Protein 3P2E (pdb70)

Foldseek 3Di:
DWDQQLDDDDADLVNVVVLCVQADFEEEEEQQFQCQQVLVVCVVDVRYAYEYEEQDSVSPNVVSNQQNDDVVRRHGSRYIYHNDHLVDDDPSLFQGHQEYEYEADDDPVQPCLQVNVLVSLLSVLRSHHPKYKYKYKYFDPLPDLCSCVDPVNQVSNVSSVFHWPDKDKDWLVVLCVGDDPVSVCVSPDRITIMMMTMDID/DWDQQLDDDDADLVNVCVLCVQADFEEEEEQQFQCQQVLVVCVVDVRYAYEYEEQDSVSPNVVSNQQNDDVVRRHGSRYIYHNDHLVDDDPSLFQGHQEYEYEADDDVVLDCLQVNVLVSLLSVLRSHHPKYKYKYKYFDPLPDLCSCVDPVVQVSNVSSPFHWPDKDKDWLVVLCVGDDPVSVCVSPDRITIMMMTMDID

Secondary structure (DSSP, 8-state):
-EEETTEEE---HHHHHHHHTT-SEEEEEET-TTSHHHHHHHHT-TTEEEEEE-S--GGGHHHHHHHTS-GGGT--SSEEEE--BTTB--GGGTT-EEEEEEES--HHHHHHHHTT-HHHHHHHHTTEEEEEEEEEEE------HHHHHSHHHHHHHHHHT-EEEEEEEE-HHHHTT--SHHHHHHHHSS---EEEEEEE-/-EEETTEEE---HHHHHHHHTT-SEEEEEET-TTSHHHHHHHHT-TTEEEEEE-S-GGGGHHHHHHHTS-GGGT--SSEEEE--BTTB--GGGTT-EEEEEEES--HHHHHHHHTT-HHHHHHHHTTEEEEEEEEEEE------HHHHHSHHHHHHHHHHT-EEEEEEEE-HHHHTT--SHHHHHHHHSS---EEEEEEE-

Radius of gyration: 22.83 Å; Cα contacts (8 Å, |Δi|>4): 838; chains: 2; bounding box: 64×64×36 Å

Nearest PDB structures (foldseek):
  3p2e-assembly2_B  TM=1.005E+00  e=2.868E-46  Escherichia coli
  4ox9-assembly1_Y  TM=9.877E-01  e=2.255E-39  Escherichia coli
  5bw5-assembly1_A  TM=9.141E-01  e=9.475E-21  Catenulispora acidiphila DSM 44928
  4x1o-assembly1_A  TM=8.997E-01  e=2.006E-20  Catenulispora acidiphila DSM 44928
  7ehf-assembly1_A  TM=8.004E-01  e=8.448E-20  Escherichia coli

B-factor: mean 24.45, std 10.96, range [11.11, 81.02]

Solvent-accessible surface area: 18811 Å² total; per-residue (Å²): 112,20,9,115,8,71,133,43,29,110,36,43,80,117,88,7,78,116,68,29,61,158,29,109,95,1,21,0,4,3,24,6,28,13,0,48,13,0,33,78,70,0,87,108,51,101,72,2,4,16,0,0,0,15,78,23,75,58,10,0,50,49,6,1,94,77,18,103,101,119,112,91,122,19,6,30,85,0,14,14,0,9,28,13,27,6,89,78,22,28,144,33,4,75,99,15,0,8,10,2,2,0,18,6,7,80,28,51,24,16,68,23,1,38,123,2,34,124,101,15,1,37,44,0,12,84,0,10,61,194,98,9,90,0,40,2,0,5,8,165,80,69,83,46,86,72,71,2,90,38,136,144,1,100,52,47,0,32,110,6,28,0,137,18,93,72,9,101,86,15,82,20,135,60,0,101,88,25,54,6,23,31,0,25,53,1,3,76,49,97,183,20,48,0,9,48,2,12,2,91,38,116,5,4,93,10,71,133,42,40,108,34,41,72,118,89,8,77,104,68,21,55,126,30,110,119,2,22,0,3,3,23,5,28,12,0,38,12,0,29,78,69,0,93,114,52,102,72,7,5,15,0,0,0,14,78,23,76,55,9,0,53,50,4,1,102,70,17,104,98,120,111,90,117,18,8,29,86,0,14,10,0,8,28,15,28,7,85,82,22,28,145,33,4,75,95,26,0,8,15,1,2,0,18,6,7,79,28,55,23,17,83,23,1,38,113,0,34,121,102,15,0,37,44,0,11,83,0,10,61,198,104,8,90,0,43,1,1,3,8,161,87,51,78,48,86,74,79,2,91,37,137,145,2,98,51,47,0,31,111,6,28,0,133,18,94,70,9,100,86,14,80,20,136,58,0,100,88,26,56,6,22,33,0,26,52,1,2,74,49,98,188,20,47,0,10,46,3,12,1,90,38

Sequence (402 aa):
LILKGTKTVDLSKDELTEIIGQFDRVHIDLGTGDGRNIYKLAINDQNTFYIGIDPVKENLFDISKKIIKKPSKGGLSNVVFVIAAAESLPFELKNIADSISILFPWGTLLEYVIKPNRDILSNVADLAKKEAHFEFVTTYSDLSKAYFLSEQYKAELSNSGFRIDDVKELDNEYVKQFNSLWAKRLAFGRKRSFFRVSGHVLILKGTKTVDLSKDELTEIIGQFDRVHIDLGTGDGRNIYKLAINDQNTFYIGIDPVKENLFDISKKIIKKPSKGGLSNVVFVIAAAESLPFELKNIADSISILFPWGTLLEYVIKPNRDILSNVADLAKKEAHFEFVTTYSDLSKAYFLSEQYKAELSNSGFRIDDVKELDNEYVKQFNSLWAKRLAFGRKRSFFRVSGHV

Organism: Escherichia coli (NCBI:txid562)

InterPro domains:
  IPR029063 S-adenosyl-L-methionine-dependent methyltransferase superfamily [G3DSA:3.40.50.150] (1-219)
  IPR029063 S-adenosyl-L-methionine-dependent methyltransferase superfamily [SSF53335] (25-181)
  IPR056262 16S rRNA (adenine(1408)-N(1))-methyltransferase [PF24675] (4-213)

CATH classification: 3.40.50.150

Structure (mmCIF, N/CA/C/O backbone):
data_3P2E
#
_entry.id   3P2E
#
_cell.length_a   64.985
_cell.length_b   64.985
_cell.length_c   108.424
_cell.angle_alpha   90.000
_cell.angle_beta   90.000
_cell.angle_gamma   90.000
#
_symmetry.space_group_name_H-M   'P 43'
#
loop_
_entity.id
_entity.type
_entity.pdbx_description
1 polymer '16S rRNA methylase'
2 non-polymer S-ADENOSYL-L-HOMOCYSTEINE
3 water water
#
loop_
_atom_site.group_PDB
_atom_site.id
_atom_site.type_symbol
_atom_site.label_atom_id
_atom_site.label_alt_id
_atom_site.label_comp_id
_atom_site.label_asym_id
_atom_site.label_entity_id
_atom_site.label_seq_id
_atom_site.pdbx_PDB_ins_code
_atom_site.Cartn_x
_atom_site.Cartn_y
_atom_site.Cartn_z
_atom_site.occupancy
_atom_site.B_iso_or_equiv
_atom_site.auth_seq_id
_atom_site.auth_comp_id
_atom_site.auth_asym_id
_atom_site.auth_atom_id
_atom_site.pdbx_PDB_model_num
ATOM 1 N N . LEU A 1 2 ? 9.190 -4.606 -10.752 1.00 20.77 2 LEU A N 1
ATOM 2 C CA . LEU A 1 2 ? 10.584 -4.106 -10.911 1.00 19.90 2 LEU A CA 1
ATOM 3 C C . LEU A 1 2 ? 11.241 -3.832 -9.568 1.00 20.11 2 LEU A C 1
ATOM 4 O O . LEU A 1 2 ? 10.709 -3.075 -8.754 1.00 17.73 2 LEU A O 1
ATOM 9 N N . ILE A 1 3 ? 12.397 -4.447 -9.341 1.00 20.84 3 ILE A N 1
ATOM 10 C CA . ILE A 1 3 ? 13.141 -4.236 -8.106 1.00 20.85 3 ILE A CA 1
ATOM 11 C C . ILE A 1 3 ? 14.591 -3.929 -8.450 1.00 21.72 3 ILE A C 1
ATOM 12 O O . ILE A 1 3 ? 15.031 -4.139 -9.584 1.00 22.42 3 ILE A O 1
ATOM 17 N N . LEU A 1 4 ? 15.332 -3.425 -7.471 1.00 19.21 4 LEU A N 1
ATOM 18 C CA . LEU A 1 4 ? 16.735 -3.106 -7.677 1.00 22.18 4 LEU A CA 1
ATOM 19 C C . LEU A 1 4 ? 17.657 -4.160 -7.086 1.00 23.78 4 LEU A C 1
ATOM 20 O O . LEU A 1 4 ? 17.481 -4.587 -5.946 1.00 26.85 4 LEU A O 1
ATOM 25 N N . LYS A 1 5 ? 18.634 -4.578 -7.880 1.00 21.60 5 LYS A N 1
ATOM 26 C CA . LYS A 1 5 ? 19.641 -5.534 -7.446 1.00 22.23 5 LYS A CA 1
ATOM 27 C C . LYS A 1 5 ? 20.910 -4.715 -7.627 1.00 21.23 5 LYS A C 1
ATOM 28 O O . LYS A 1 5 ? 21.516 -4.714 -8.697 1.00 20.04 5 LYS A O 1
ATOM 34 N N . GLY A 1 6 ? 21.303 -4.002 -6.580 1.00 22.87 6 GLY A N 1
ATOM 35 C CA . GLY A 1 6 ? 22.462 -3.142 -6.705 1.00 22.52 6 GLY A CA 1
ATOM 36 C C . GLY A 1 6 ? 21.966 -1.968 -7.532 1.00 22.70 6 GLY A C 1
ATOM 37 O O . GLY A 1 6 ? 20.932 -1.387 -7.209 1.00 21.98 6 GLY A O 1
ATOM 38 N N . THR A 1 7 ? 22.675 -1.624 -8.604 1.00 24.00 7 THR A N 1
ATOM 39 C CA . THR A 1 7 ? 22.261 -0.514 -9.458 1.00 23.84 7 THR A CA 1
ATOM 40 C C . THR A 1 7 ? 21.474 -1.014 -10.666 1.00 24.22 7 THR A C 1
ATOM 41 O O . THR A 1 7 ? 21.087 -0.232 -11.532 1.00 24.71 7 THR A O 1
ATOM 45 N N . LYS A 1 8 ? 21.231 -2.318 -10.715 1.00 21.39 8 LYS A N 1
ATOM 46 C CA . LYS A 1 8 ? 20.512 -2.920 -11.832 1.00 22.26 8 LYS A CA 1
ATOM 47 C C . LYS A 1 8 ? 19.050 -3.203 -11.519 1.00 21.50 8 LYS A C 1
ATOM 48 O O . LYS A 1 8 ? 18.713 -3.652 -10.425 1.00 19.60 8 LYS A O 1
ATOM 54 N N . THR A 1 9 ? 18.179 -2.934 -12.484 1.00 21.53 9 THR A N 1
ATOM 55 C CA . THR A 1 9 ? 16.759 -3.197 -12.308 1.00 24.25 9 THR A CA 1
ATOM 56 C C . THR A 1 9 ? 16.485 -4.614 -12.804 1.00 24.42 9 THR A C 1
ATOM 57 O O . THR A 1 9 ? 16.907 -4.988 -13.900 1.00 24.81 9 THR A O 1
ATOM 61 N N . VAL A 1 10 ? 15.795 -5.407 -11.992 1.00 22.42 10 VAL A N 1
ATOM 62 C CA . VAL A 1 10 ? 15.469 -6.777 -12.366 1.00 22.75 10 VAL A CA 1
ATOM 63 C C . VAL A 1 10 ? 14.025 -7.099 -12.012 1.00 21.89 10 VAL A C 1
ATOM 64 O O . VAL A 1 10 ? 13.410 -6.424 -11.185 1.00 21.98 10 VAL A O 1
ATOM 68 N N . ASP A 1 11 ? 13.483 -8.132 -12.644 1.00 26.20 11 ASP A N 1
ATOM 69 C CA . ASP A 1 11 ? 12.107 -8.522 -12.392 1.00 27.42 11 ASP A CA 1
ATOM 70 C C . ASP A 1 11 ? 11.985 -9.573 -11.299 1.00 26.94 11 ASP A C 1
ATOM 71 O O . ASP A 1 11 ? 12.713 -10.565 -11.294 1.00 27.23 11 ASP A O 1
ATOM 76 N N . LEU A 1 12 ? 11.069 -9.333 -10.367 1.00 23.44 12 LEU A N 1
ATOM 77 C CA . LEU A 1 12 ? 10.804 -10.263 -9.275 1.00 22.72 12 LEU A CA 1
ATOM 78 C C . LEU A 1 12 ? 9.352 -10.694 -9.438 1.00 22.32 12 LEU A C 1
ATOM 79 O O . LEU A 1 12 ? 8.443 -9.862 -9.433 1.00 22.07 12 LEU A O 1
ATOM 84 N N . SER A 1 13 ? 9.133 -11.994 -9.595 1.00 22.07 13 SER A N 1
ATOM 85 C CA . SER A 1 13 ? 7.786 -12.514 -9.781 1.00 21.70 13 SER A CA 1
ATOM 86 C C . SER A 1 13 ? 7.040 -12.645 -8.461 1.00 22.13 13 SER A C 1
ATOM 87 O O . SER A 1 13 ? 7.639 -12.574 -7.386 1.00 22.13 13 SER A O 1
ATOM 90 N N . LYS A 1 14 ? 5.728 -12.843 -8.551 1.00 21.75 14 LYS A N 1
ATOM 91 C CA . LYS A 1 14 ? 4.904 -13.004 -7.364 1.00 23.53 14 LYS A CA 1
ATOM 92 C C . LYS A 1 14 ? 5.351 -14.230 -6.575 1.00 24.38 14 LYS A C 1
ATOM 93 O O . LYS A 1 14 ? 5.436 -14.190 -5.349 1.00 24.15 14 LYS A O 1
ATOM 99 N N . ASP A 1 15 ? 5.644 -15.321 -7.277 1.00 26.09 15 ASP A N 1
ATOM 100 C CA . ASP A 1 15 ? 6.083 -16.541 -6.610 1.00 26.47 15 ASP A CA 1
ATOM 101 C C . ASP A 1 15 ? 7.426 -16.360 -5.910 1.00 26.52 15 ASP A C 1
ATOM 102 O O . ASP A 1 15 ? 7.649 -16.910 -4.833 1.00 25.65 15 ASP A O 1
ATOM 107 N N . GLU A 1 16 ? 8.322 -15.591 -6.518 1.00 26.78 16 GLU A N 1
ATOM 108 C CA . GLU A 1 16 ? 9.628 -15.359 -5.917 1.00 26.47 16 GLU A CA 1
ATOM 109 C C . GLU A 1 16 ? 9.471 -14.526 -4.651 1.00 25.87 16 GLU A C 1
ATOM 110 O O . GLU A 1 16 ? 10.131 -14.776 -3.643 1.00 27.00 16 GLU A O 1
ATOM 116 N N . LEU A 1 17 ? 8.586 -13.537 -4.710 1.00 22.03 17 LEU A N 1
ATOM 117 C CA . LEU A 1 17 ? 8.335 -12.668 -3.567 1.00 22.77 17 LEU A CA 1
ATOM 118 C C . LEU A 1 17 ? 7.762 -13.479 -2.409 1.00 22.71 17 LEU A C 1
ATOM 119 O O . LEU A 1 17 ? 8.183 -13.332 -1.264 1.00 23.05 17 LEU A O 1
ATOM 124 N N . THR A 1 18 ? 6.803 -14.342 -2.720 1.00 24.60 18 THR A N 1
ATOM 125 C CA . THR A 1 18 ? 6.173 -15.175 -1.705 1.00 25.48 18 THR A CA 1
ATOM 126 C C . THR A 1 18 ? 7.207 -16.041 -0.991 1.00 26.89 18 THR A C 1
ATOM 127 O O . THR A 1 18 ? 7.149 -16.218 0.226 1.00 27.11 18 THR A O 1
ATOM 131 N N . GLU A 1 19 ? 8.165 -16.562 -1.751 1.00 28.06 19 GLU A N 1
ATOM 132 C CA . GLU A 1 19 ? 9.209 -17.410 -1.191 1.00 30.64 19 GLU A CA 1
ATOM 133 C C . GLU A 1 19 ? 10.061 -16.616 -0.204 1.00 30.72 19 GLU A C 1
ATOM 134 O O . GLU A 1 19 ? 10.381 -17.097 0.883 1.00 30.77 19 GLU A O 1
ATOM 140 N N . ILE A 1 20 ? 10.419 -15.395 -0.588 1.00 26.19 20 ILE A N 1
ATOM 141 C CA . ILE A 1 20 ? 11.228 -14.527 0.262 1.00 26.50 20 ILE A CA 1
ATOM 142 C C . ILE A 1 20 ? 10.474 -14.179 1.545 1.00 26.30 20 ILE A C 1
ATOM 143 O O . ILE A 1 20 ? 11.035 -14.240 2.639 1.00 26.10 20 ILE A O 1
ATOM 148 N N . ILE A 1 21 ? 9.203 -13.817 1.401 1.00 26.43 21 ILE A N 1
ATOM 149 C CA . ILE A 1 21 ? 8.365 -13.463 2.546 1.00 27.54 21 ILE A CA 1
ATOM 150 C C . ILE A 1 21 ? 8.277 -14.622 3.544 1.00 28.22 21 ILE A C 1
ATOM 151 O O . ILE A 1 21 ? 8.075 -14.412 4.741 1.00 28.01 21 ILE A O 1
ATOM 156 N N . GLY A 1 22 ? 8.435 -15.840 3.036 1.00 38.31 22 GLY A N 1
ATOM 157 C CA . GLY A 1 22 ? 8.347 -17.029 3.867 1.00 38.39 22 GLY A CA 1
ATOM 158 C C . GLY A 1 22 ? 9.149 -17.088 5.154 1.00 38.11 22 GLY A C 1
ATOM 159 O O . GLY A 1 22 ? 8.682 -17.654 6.143 1.00 39.31 22 GLY A O 1
ATOM 160 N N . GLN A 1 23 ? 10.352 -16.524 5.161 1.00 29.44 23 GLN A N 1
ATOM 161 C CA . GLN A 1 23 ? 11.182 -16.561 6.361 1.00 29.66 23 GLN A CA 1
ATOM 162 C C . GLN A 1 23 ? 10.914 -15.420 7.332 1.00 26.20 23 GLN A C 1
ATOM 163 O O . GLN A 1 23 ? 11.680 -15.212 8.272 1.00 26.77 23 GLN A O 1
ATOM 169 N N . PHE A 1 24 ? 9.825 -14.690 7.112 1.00 26.24 24 PHE A N 1
ATOM 170 C CA . PHE A 1 24 ? 9.478 -13.563 7.974 1.00 23.60 24 PHE A CA 1
ATOM 171 C C . PHE A 1 24 ? 8.022 -13.634 8.415 1.00 23.01 24 PHE A C 1
ATOM 172 O O . PHE A 1 24 ? 7.165 -14.126 7.683 1.00 24.50 24 PHE A O 1
ATOM 180 N N . ASP A 1 25 ? 7.742 -13.147 9.618 1.00 18.69 25 ASP A N 1
ATOM 181 C CA . ASP A 1 25 ? 6.377 -13.171 10.124 1.00 19.20 25 ASP A CA 1
ATOM 182 C C . ASP A 1 25 ? 5.558 -11.941 9.765 1.00 18.24 25 ASP A C 1
ATOM 183 O O . ASP A 1 25 ? 4.331 -11.988 9.815 1.00 17.91 25 ASP A O 1
ATOM 188 N N . ARG A 1 26 ? 6.228 -10.846 9.410 1.00 16.78 26 ARG A N 1
ATOM 189 C CA . ARG A 1 26 ? 5.529 -9.611 9.058 1.00 16.90 26 ARG A CA 1
ATOM 190 C C . ARG A 1 26 ? 6.128 -8.977 7.810 1.00 15.68 26 ARG A C 1
ATOM 191 O O . ARG A 1 26 ? 7.270 -9.251 7.444 1.00 14.61 26 ARG A O 1
ATOM 199 N N . VAL A 1 27 ? 5.338 -8.133 7.161 1.00 16.56 27 VAL A N 1
ATOM 200 C CA . VAL A 1 27 ? 5.781 -7.413 5.973 1.00 15.82 27 VAL A CA 1
ATOM 201 C C . VAL A 1 27 ? 5.430 -5.940 6.168 1.00 15.01 27 VAL A C 1
ATOM 202 O O . VAL A 1 27 ? 4.295 -5.604 6.500 1.00 16.61 27 VAL A O 1
ATOM 206 N N . HIS A 1 28 ? 6.413 -5.066 5.975 1.00 13.94 28 HIS A N 1
ATOM 207 C CA . HIS A 1 28 ? 6.194 -3.636 6.118 1.00 14.57 28 HIS A CA 1
ATOM 208 C C . HIS A 1 28 ? 6.510 -2.950 4.795 1.00 13.42 28 HIS A C 1
ATOM 209 O O . HIS A 1 28 ? 7.542 -3.221 4.191 1.00 16.62 28 HIS A O 1
ATOM 216 N N . ILE A 1 29 ? 5.618 -2.071 4.350 1.00 13.21 29 ILE A N 1
ATOM 217 C CA . ILE A 1 29 ? 5.834 -1.328 3.114 1.00 13.80 29 ILE A CA 1
ATOM 218 C C . ILE A 1 29 ? 6.017 0.154 3.430 1.00 13.67 29 ILE A C 1
ATOM 219 O O . ILE A 1 29 ? 5.232 0.737 4.180 1.00 15.02 29 ILE A O 1
ATOM 224 N N . ASP A 1 30 ? 7.068 0.747 2.873 1.00 14.01 30 ASP A N 1
ATOM 225 C CA . ASP A 1 30 ? 7.337 2.169 3.048 1.00 14.31 30 ASP A CA 1
ATOM 226 C C . ASP A 1 30 ? 7.228 2.765 1.647 1.00 15.13 30 ASP A C 1
ATOM 227 O O . ASP A 1 30 ? 8.086 2.524 0.789 1.00 15.50 30 ASP A O 1
ATOM 232 N N . LEU A 1 31 ? 6.150 3.511 1.416 1.00 13.31 31 LEU A N 1
ATOM 233 C CA . LEU A 1 31 ? 5.876 4.136 0.118 1.00 13.51 31 LEU A CA 1
ATOM 234 C C . LEU A 1 31 ? 6.539 5.510 0.017 1.00 12.49 31 LEU A C 1
ATOM 235 O O . LEU A 1 31 ? 6.400 6.334 0.919 1.00 12.58 31 LEU A O 1
ATOM 240 N N . GLY A 1 32 ? 7.238 5.755 -1.092 1.00 13.83 32 GLY A N 1
ATOM 241 C CA . GLY A 1 32 ? 7.956 7.010 -1.267 1.00 13.08 32 GLY A CA 1
ATOM 242 C C . GLY A 1 32 ? 9.139 6.953 -0.317 1.00 14.84 32 GLY A C 1
ATOM 243 O O . GLY A 1 32 ? 9.476 7.926 0.354 1.00 13.75 32 GLY A O 1
ATOM 244 N N . THR A 1 33 ? 9.785 5.791 -0.284 1.00 13.19 33 THR A N 1
ATOM 245 C CA . THR A 1 33 ? 10.898 5.531 0.628 1.00 13.16 33 THR A CA 1
ATOM 246 C C . THR A 1 33 ? 12.137 6.423 0.505 1.00 11.92 33 THR A C 1
ATOM 247 O O . THR A 1 33 ? 12.914 6.542 1.452 1.00 13.98 33 THR A O 1
ATOM 251 N N . GLY A 1 34 ? 12.330 7.045 -0.651 1.00 13.69 34 GLY A N 1
ATOM 252 C CA . GLY A 1 34 ? 13.480 7.917 -0.805 1.00 13.53 34 GLY A CA 1
ATOM 253 C C . GLY A 1 34 ? 14.811 7.210 -0.989 1.00 13.49 34 GLY A C 1
ATOM 254 O O . GLY A 1 34 ? 14.920 6.290 -1.805 1.00 13.51 34 GLY A O 1
ATOM 255 N N . ASP A 1 35 ? 15.820 7.622 -0.219 1.00 12.02 35 ASP A N 1
ATOM 256 C CA . ASP A 1 35 ? 17.162 7.050 -0.349 1.00 13.45 35 ASP A CA 1
ATOM 257 C C . ASP A 1 35 ? 17.399 5.689 0.298 1.00 13.81 35 ASP A C 1
ATOM 258 O O . ASP A 1 35 ? 18.510 5.163 0.249 1.00 15.17 35 ASP A O 1
ATOM 263 N N . GLY A 1 36 ? 16.354 5.119 0.892 1.00 14.53 36 GLY A N 1
ATOM 264 C CA . GLY A 1 36 ? 16.470 3.809 1.512 1.00 15.45 36 GLY A CA 1
ATOM 265 C C . GLY A 1 36 ? 17.119 3.737 2.883 1.00 15.46 36 GLY A C 1
ATOM 266 O O . GLY A 1 36 ? 17.185 2.657 3.477 1.00 15.31 36 GLY A O 1
ATOM 267 N N . ARG A 1 37 ? 17.590 4.867 3.402 1.00 12.48 37 ARG A N 1
ATOM 268 C CA . ARG A 1 37 ? 18.248 4.861 4.707 1.00 14.11 37 ARG A CA 1
ATOM 269 C C . ARG A 1 37 ? 17.297 4.622 5.869 1.00 13.32 37 ARG A C 1
ATOM 270 O O . ARG A 1 37 ? 17.667 3.980 6.851 1.00 14.43 37 ARG A O 1
ATOM 278 N N . ASN A 1 38 ? 16.073 5.129 5.768 1.00 14.60 38 ASN A N 1
ATOM 279 C CA . ASN A 1 38 ? 15.114 4.928 6.848 1.00 15.75 38 ASN A CA 1
ATOM 280 C C . ASN A 1 38 ? 14.736 3.458 6.946 1.00 16.02 38 ASN A C 1
ATOM 281 O O . ASN A 1 38 ? 14.680 2.894 8.041 1.00 16.34 38 ASN A O 1
ATOM 286 N N . ILE A 1 39 ? 14.490 2.839 5.795 1.00 14.67 39 ILE A N 1
ATOM 287 C CA . ILE A 1 39 ? 14.097 1.438 5.757 1.00 17.11 39 ILE A CA 1
ATOM 288 C C . ILE A 1 39 ? 15.258 0.546 6.190 1.00 15.70 39 ILE A C 1
ATOM 289 O O . ILE A 1 39 ? 15.049 -0.488 6.825 1.00 16.47 39 ILE A O 1
ATOM 294 N N . TYR A 1 40 ? 16.480 0.958 5.855 1.00 15.47 40 TYR A N 1
ATOM 295 C CA . TYR A 1 40 ? 17.670 0.195 6.225 1.00 14.55 40 TYR A CA 1
ATOM 296 C C . TYR A 1 40 ? 17.763 0.115 7.747 1.00 15.07 40 TYR A C 1
ATOM 297 O O . TYR A 1 40 ? 18.086 -0.933 8.299 1.00 16.35 40 TYR A O 1
ATOM 306 N N . LYS A 1 41 ? 17.481 1.223 8.424 1.00 16.46 41 LYS A N 1
ATOM 307 C CA . LYS A 1 41 ? 17.544 1.250 9.882 1.00 16.52 41 LYS A CA 1
ATOM 308 C C . LYS A 1 41 ? 16.450 0.386 10.492 1.00 16.48 41 LYS A C 1
ATOM 309 O O . LYS A 1 41 ? 16.686 -0.319 11.471 1.00 17.75 41 LYS A O 1
ATOM 315 N N . LEU A 1 42 ? 15.249 0.439 9.926 1.00 18.25 42 LEU A N 1
ATOM 316 C CA . LEU A 1 42 ? 14.156 -0.380 10.448 1.00 18.57 42 LEU A CA 1
ATOM 317 C C . LEU A 1 42 ? 14.504 -1.856 10.314 1.00 19.28 42 LEU A C 1
ATOM 318 O O . LEU A 1 42 ? 14.307 -2.647 11.242 1.00 19.09 42 LEU A O 1
ATOM 323 N N . ALA A 1 43 ? 15.026 -2.213 9.147 1.00 14.92 43 ALA A N 1
ATOM 324 C CA . ALA A 1 43 ? 15.387 -3.589 8.835 1.00 15.81 43 ALA A CA 1
ATOM 325 C C . ALA A 1 43 ? 16.515 -4.126 9.699 1.00 17.07 43 ALA A C 1
ATOM 326 O O . ALA A 1 43 ? 16.474 -5.274 10.136 1.00 16.56 43 ALA A O 1
ATOM 328 N N . ILE A 1 44 ? 17.528 -3.304 9.939 1.00 17.11 44 ILE A N 1
ATOM 329 C CA . ILE A 1 44 ? 18.652 -3.740 10.753 1.00 19.35 44 ILE A CA 1
ATOM 330 C C . ILE A 1 44 ? 18.209 -4.002 12.197 1.00 19.17 44 ILE A C 1
ATOM 331 O O . ILE A 1 44 ? 18.811 -4.814 12.897 1.00 19.97 44 ILE A O 1
ATOM 336 N N . ASN A 1 45 ? 17.145 -3.339 12.639 1.00 18.12 45 ASN A N 1
ATOM 337 C CA . ASN A 1 45 ? 16.674 -3.527 14.009 1.00 17.96 45 ASN A CA 1
ATOM 338 C C . ASN A 1 45 ? 15.562 -4.557 14.196 1.00 17.07 45 ASN A C 1
ATOM 339 O O . ASN A 1 45 ? 15.125 -4.791 15.318 1.00 16.73 45 ASN A O 1
ATOM 344 N N . ASP A 1 46 ? 15.108 -5.183 13.114 1.00 16.88 46 ASP A N 1
ATOM 345 C CA . ASP A 1 46 ? 14.038 -6.178 13.216 1.00 17.76 46 ASP A CA 1
ATOM 346 C C . ASP A 1 46 ? 14.145 -7.194 12.086 1.00 18.64 46 ASP A C 1
ATOM 347 O O . ASP A 1 46 ? 13.669 -6.961 10.977 1.00 18.19 46 ASP A O 1
ATOM 352 N N . GLN A 1 47 ? 14.773 -8.328 12.381 1.00 15.53 47 GLN A N 1
ATOM 353 C CA . GLN A 1 47 ? 14.984 -9.365 11.385 1.00 16.17 47 GLN A CA 1
ATOM 354 C C . GLN A 1 47 ? 13.837 -10.352 11.187 1.00 17.75 47 GLN A C 1
ATOM 355 O O . GLN A 1 47 ? 14.003 -11.359 10.499 1.00 19.40 47 GLN A O 1
ATOM 361 N N . ASN A 1 48 ? 12.678 -10.065 11.778 1.00 19.76 48 ASN A N 1
ATOM 362 C CA . ASN A 1 48 ? 11.516 -10.938 11.622 1.00 21.35 48 ASN A CA 1
ATOM 363 C C . ASN A 1 48 ? 10.454 -10.215 10.794 1.00 19.58 48 ASN A C 1
ATOM 364 O O . ASN A 1 48 ? 9.300 -10.643 10.718 1.00 19.74 48 ASN A O 1
ATOM 369 N N . THR A 1 49 ? 10.853 -9.101 10.190 1.00 16.81 49 THR A N 1
ATOM 370 C CA . THR A 1 49 ? 9.959 -8.329 9.334 1.00 16.41 49 THR A CA 1
ATOM 371 C C . THR A 1 49 ? 10.647 -8.127 7.990 1.00 16.10 49 THR A C 1
ATOM 372 O O . THR A 1 49 ? 11.846 -7.819 7.930 1.00 15.04 49 THR A O 1
ATOM 376 N N . PHE A 1 50 ? 9.896 -8.324 6.911 1.00 16.02 50 PHE A N 1
ATOM 377 C CA . PHE A 1 50 ? 10.447 -8.121 5.579 1.00 15.12 50 PHE A CA 1
ATOM 378 C C . PHE A 1 50 ? 10.051 -6.709 5.178 1.00 15.33 50 PHE A C 1
ATOM 379 O O . PHE A 1 50 ? 8.866 -6.371 5.165 1.00 15.30 50 PHE A O 1
ATOM 387 N N . TYR A 1 51 ? 11.051 -5.889 4.864 1.00 14.39 51 TYR A N 1
ATOM 388 C CA . TYR A 1 51 ? 10.831 -4.497 4.494 1.00 14.75 51 TYR A CA 1
ATOM 389 C C . TYR A 1 51 ? 10.848 -4.230 2.996 1.00 15.91 51 TYR A C 1
ATOM 390 O O . TYR A 1 51 ? 11.787 -4.597 2.289 1.00 15.73 51 TYR A O 1
ATOM 399 N N . ILE A 1 52 ? 9.790 -3.579 2.529 1.00 14.51 52 ILE A N 1
ATOM 400 C CA . ILE A 1 52 ? 9.641 -3.248 1.122 1.00 14.04 52 ILE A CA 1
ATOM 401 C C . ILE A 1 52 ? 9.576 -1.741 0.960 1.00 15.18 52 ILE A C 1
ATOM 402 O O . ILE A 1 52 ? 8.621 -1.106 1.406 1.00 13.65 52 ILE A O 1
ATOM 407 N N . GLY A 1 53 ? 10.603 -1.177 0.332 1.00 14.68 53 GLY A N 1
ATOM 408 C CA . GLY A 1 53 ? 10.649 0.257 0.110 1.00 15.11 53 GLY A CA 1
ATOM 409 C C . GLY A 1 53 ? 10.339 0.544 -1.343 1.00 13.66 53 GLY A C 1
ATOM 410 O O . GLY A 1 53 ? 11.008 0.028 -2.237 1.00 14.00 53 GLY A O 1
ATOM 411 N N . ILE A 1 54 ? 9.334 1.383 -1.572 1.00 12.90 54 ILE A N 1
ATOM 412 C CA . ILE A 1 54 ? 8.886 1.733 -2.917 1.00 13.45 54 ILE A CA 1
ATOM 413 C C . ILE A 1 54 ? 9.175 3.192 -3.277 1.00 13.43 54 ILE A C 1
ATOM 414 O O . ILE A 1 54 ? 8.900 4.097 -2.491 1.00 13.39 54 ILE A O 1
ATOM 419 N N . ASP A 1 55 ? 9.733 3.412 -4.464 1.00 12.79 55 ASP A N 1
ATOM 420 C CA . ASP A 1 55 ? 10.001 4.766 -4.943 1.00 13.43 55 ASP A CA 1
ATOM 421 C C . ASP A 1 55 ? 10.212 4.734 -6.453 1.00 13.10 55 ASP A C 1
ATOM 422 O O . ASP A 1 55 ? 10.847 3.825 -6.978 1.00 14.33 55 ASP A O 1
ATOM 427 N N . PRO A 1 56 ? 9.668 5.724 -7.171 1.00 14.86 56 PRO A N 1
ATOM 428 C CA . PRO A 1 56 ? 9.824 5.773 -8.626 1.00 15.60 56 PRO A CA 1
ATOM 429 C C . PRO A 1 56 ? 11.209 6.240 -9.075 1.00 15.98 56 PRO A C 1
ATOM 430 O O . PRO A 1 56 ? 11.563 6.097 -10.245 1.00 19.12 56 PRO A O 1
ATOM 434 N N . VAL A 1 57 ? 11.983 6.800 -8.149 1.00 14.19 57 VAL A N 1
ATOM 435 C CA . VAL A 1 57 ? 13.328 7.281 -8.466 1.00 14.13 57 VAL A CA 1
ATOM 436 C C . VAL A 1 57 ? 14.365 6.244 -8.053 1.00 14.11 57 VAL A C 1
ATOM 437 O O . VAL A 1 57 ? 14.796 6.197 -6.903 1.00 15.74 57 VAL A O 1
ATOM 441 N N . LYS A 1 58 ? 14.781 5.414 -9.000 1.00 15.54 58 LYS A N 1
ATOM 442 C CA . LYS A 1 58 ? 15.747 4.372 -8.684 1.00 14.50 58 LYS A CA 1
ATOM 443 C C . LYS A 1 58 ? 17.139 4.900 -8.407 1.00 13.45 58 LYS A C 1
ATOM 444 O O . LYS A 1 58 ? 17.882 4.312 -7.618 1.00 15.60 58 LYS A O 1
ATOM 450 N N . GLU A 1 59 ? 17.491 6.009 -9.052 1.00 14.64 59 GLU A N 1
ATOM 451 C CA . GLU A 1 59 ? 18.820 6.581 -8.909 1.00 16.26 59 GLU A CA 1
ATOM 452 C C . GLU A 1 59 ? 19.211 6.932 -7.487 1.00 15.55 59 GLU A C 1
ATOM 453 O O . GLU A 1 59 ? 20.367 6.773 -7.102 1.00 15.45 59 GLU A O 1
ATOM 459 N N . ASN A 1 60 ? 18.253 7.400 -6.700 1.00 13.80 60 ASN A N 1
ATOM 460 C CA . ASN A 1 60 ? 18.568 7.781 -5.335 1.00 14.14 60 ASN A CA 1
ATOM 461 C C . ASN A 1 60 ? 18.702 6.613 -4.370 1.00 15.69 60 ASN A C 1
ATOM 462 O O . ASN A 1 60 ? 19.111 6.792 -3.222 1.00 16.19 60 ASN A O 1
ATOM 467 N N . LEU A 1 61 ? 18.379 5.416 -4.846 1.00 14.18 61 LEU A N 1
ATOM 468 C CA . LEU A 1 61 ? 18.468 4.211 -4.024 1.00 14.77 61 LEU A CA 1
ATOM 469 C C . LEU A 1 61 ? 19.720 3.385 -4.291 1.00 16.55 61 LEU A C 1
ATOM 470 O O . LEU A 1 61 ? 19.987 2.410 -3.587 1.00 16.20 61 LEU A O 1
ATOM 475 N N . PHE A 1 62 ? 20.487 3.769 -5.304 1.00 17.16 62 PHE A N 1
ATOM 476 C CA . PHE A 1 62 ? 21.684 3.016 -5.666 1.00 17.32 62 PHE A CA 1
ATOM 477 C C . PHE A 1 62 ? 22.669 2.709 -4.542 1.00 17.82 62 PHE A C 1
ATOM 478 O O . PHE A 1 62 ? 23.135 1.578 -4.420 1.00 18.51 62 PHE A O 1
ATOM 486 N N . ASP A 1 63 ? 22.998 3.702 -3.726 1.00 17.14 63 ASP A N 1
ATOM 487 C CA . ASP A 1 63 ? 23.955 3.468 -2.649 1.00 19.95 63 ASP A CA 1
ATOM 488 C C . ASP A 1 63 ? 23.491 2.427 -1.642 1.00 18.51 63 ASP A C 1
ATOM 489 O O . ASP A 1 63 ? 24.214 1.474 -1.351 1.00 18.96 63 ASP A O 1
ATOM 494 N N . ILE A 1 64 ? 22.290 2.597 -1.104 1.00 19.18 64 ILE A N 1
ATOM 495 C CA . ILE A 1 64 ? 21.795 1.634 -0.132 1.00 17.25 64 ILE A CA 1
ATOM 496 C C . ILE A 1 64 ? 21.461 0.293 -0.787 1.00 17.28 64 ILE A C 1
ATOM 497 O O . ILE A 1 64 ? 21.596 -0.756 -0.165 1.00 16.59 64 ILE A O 1
ATOM 502 N N . SER A 1 65 ? 21.038 0.324 -2.046 1.00 16.45 65 SER A N 1
ATOM 503 C CA . SER A 1 65 ? 20.719 -0.909 -2.750 1.00 16.10 65 SER A CA 1
ATOM 504 C C . SER A 1 65 ? 21.992 -1.741 -2.908 1.00 17.33 65 SER A C 1
ATOM 505 O O . SER A 1 65 ? 21.961 -2.966 -2.801 1.00 17.56 65 SER A O 1
ATOM 508 N N . LYS A 1 66 ? 23.110 -1.065 -3.159 1.00 16.55 66 LYS A N 1
ATOM 509 C CA . LYS A 1 66 ? 24.394 -1.745 -3.314 1.00 18.42 66 LYS A CA 1
ATOM 510 C C . LYS A 1 66 ? 24.860 -2.285 -1.967 1.00 19.13 66 LYS A C 1
ATOM 511 O O . LYS A 1 66 ? 25.521 -3.320 -1.895 1.00 21.06 66 LYS A O 1
ATOM 517 N N . LYS A 1 67 ? 24.505 -1.582 -0.900 1.00 16.94 67 LYS A N 1
ATOM 518 C CA . LYS A 1 67 ? 24.900 -1.991 0.439 1.00 18.55 67 LYS A CA 1
ATOM 519 C C . LYS A 1 67 ? 24.183 -3.249 0.925 1.00 18.85 67 LYS A C 1
ATOM 520 O O . LYS A 1 67 ? 24.812 -4.138 1.495 1.00 19.14 67 LYS A O 1
ATOM 526 N N . ILE A 1 68 ? 22.877 -3.340 0.692 1.00 20.31 68 ILE A N 1
ATOM 527 C CA . ILE A 1 68 ? 22.135 -4.501 1.170 1.00 19.74 68 ILE A CA 1
ATOM 528 C C . ILE A 1 68 ? 22.468 -5.809 0.468 1.00 21.37 68 ILE A C 1
ATOM 529 O O . ILE A 1 68 ? 22.142 -6.881 0.977 1.00 21.29 68 ILE A O 1
ATOM 534 N N . ILE A 1 69 ? 23.122 -5.724 -0.687 1.00 22.97 69 ILE A N 1
ATOM 535 C CA . ILE A 1 69 ? 23.482 -6.919 -1.441 1.00 25.11 69 ILE A CA 1
ATOM 536 C C . ILE A 1 69 ? 24.859 -7.453 -1.036 1.00 26.00 69 ILE A C 1
ATOM 537 O O . ILE A 1 69 ? 25.283 -8.513 -1.497 1.00 26.83 69 ILE A O 1
ATOM 542 N N . LYS A 1 70 ? 25.555 -6.720 -0.173 1.00 22.52 70 LYS A N 1
ATOM 543 C CA . LYS A 1 70 ? 26.872 -7.139 0.296 1.00 23.92 70 LYS A CA 1
ATOM 544 C C . LYS A 1 70 ? 26.702 -8.228 1.347 1.00 24.33 70 LYS A C 1
ATOM 545 O O . LYS A 1 70 ? 25.582 -8.540 1.744 1.00 23.25 70 LYS A O 1
ATOM 551 N N . LYS A 1 71 ? 27.809 -8.807 1.801 1.00 25.59 71 LYS A N 1
ATOM 552 C CA . LYS A 1 71 ? 27.722 -9.851 2.813 1.00 26.26 71 LYS A CA 1
ATOM 553 C C . LYS A 1 71 ? 27.300 -9.241 4.146 1.00 24.79 71 LYS A C 1
ATOM 554 O O . LYS A 1 71 ? 27.604 -8.087 4.436 1.00 23.20 71 LYS A O 1
ATOM 560 N N . PRO A 1 72 ? 26.578 -10.012 4.974 1.00 26.48 72 PRO A N 1
ATOM 561 C CA . PRO A 1 72 ? 26.115 -9.534 6.279 1.00 26.47 72 PRO A CA 1
ATOM 562 C C . PRO A 1 72 ? 27.188 -8.785 7.064 1.00 27.15 72 PRO A C 1
ATOM 563 O O . PRO A 1 72 ? 26.935 -7.715 7.617 1.00 26.83 72 PRO A O 1
ATOM 567 N N . SER A 1 73 ? 28.393 -9.343 7.103 1.00 36.38 73 SER A N 1
ATOM 568 C CA . SER A 1 73 ? 29.493 -8.714 7.826 1.00 36.83 73 SER A CA 1
ATOM 569 C C . SER A 1 73 ? 29.868 -7.360 7.232 1.00 37.38 73 SER A C 1
ATOM 570 O O . SER A 1 73 ? 30.548 -6.561 7.876 1.00 37.45 73 SER A O 1
ATOM 573 N N . LYS A 1 74 ? 29.419 -7.103 6.006 1.00 32.73 74 LYS A N 1
ATOM 574 C CA . LYS A 1 74 ? 29.723 -5.845 5.329 1.00 32.88 74 LYS A CA 1
ATOM 575 C C . LYS A 1 74 ? 28.539 -4.889 5.214 1.00 31.69 74 LYS A C 1
ATOM 576 O O . LYS A 1 74 ? 28.604 -3.899 4.484 1.00 32.80 74 LYS A O 1
ATOM 582 N N . GLY A 1 75 ? 27.458 -5.182 5.929 1.00 31.95 75 GLY A N 1
ATOM 583 C CA . GLY A 1 75 ? 26.299 -4.308 5.886 1.00 30.38 75 GLY A CA 1
ATOM 584 C C . GLY A 1 75 ? 25.136 -4.854 5.084 1.00 28.48 75 GLY A C 1
ATOM 585 O O . GLY A 1 75 ? 24.088 -4.214 4.982 1.00 27.33 75 GLY A O 1
ATOM 586 N N . GLY A 1 76 ? 25.318 -6.037 4.509 1.00 23.50 76 GLY A N 1
ATOM 587 C CA . GLY A 1 76 ? 24.257 -6.641 3.726 1.00 22.51 76 GLY A CA 1
ATOM 588 C C . GLY A 1 76 ? 23.071 -7.008 4.598 1.00 22.32 76 GLY A C 1
ATOM 589 O O . GLY A 1 76 ? 23.225 -7.260 5.794 1.00 23.22 76 GLY A O 1
ATOM 590 N N . LEU A 1 77 ? 21.885 -7.023 4.001 1.00 22.10 77 LEU A N 1
ATOM 591 C CA . LEU A 1 77 ? 20.661 -7.378 4.714 1.00 22.49 77 LEU A CA 1
ATOM 592 C C . LEU A 1 77 ? 19.872 -8.349 3.852 1.00 22.64 77 LEU A C 1
ATOM 593 O O . LEU A 1 77 ? 19.937 -8.293 2.625 1.00 23.19 77 LEU A O 1
ATOM 598 N N . SER A 1 78 ? 19.125 -9.240 4.492 1.00 22.25 78 SER A N 1
ATOM 599 C CA . SER A 1 78 ? 18.335 -10.217 3.756 1.00 22.91 78 SER A CA 1
ATOM 600 C C . SER A 1 78 ? 16.845 -9.930 3.869 1.00 21.24 78 SER A C 1
ATOM 601 O O . SER A 1 78 ? 16.030 -10.653 3.298 1.00 23.41 78 SER A O 1
ATOM 604 N N . ASN A 1 79 ? 16.489 -8.869 4.588 1.00 19.09 79 ASN A N 1
ATOM 605 C CA . ASN A 1 79 ? 15.083 -8.537 4.786 1.00 18.51 79 ASN A CA 1
ATOM 606 C C . ASN A 1 79 ? 14.635 -7.201 4.198 1.00 17.96 79 ASN A C 1
ATOM 607 O O . ASN A 1 79 ? 13.755 -6.535 4.747 1.00 18.11 79 ASN A O 1
ATOM 612 N N . VAL A 1 80 ? 15.236 -6.822 3.073 1.00 18.30 80 VAL A N 1
ATOM 613 C CA . VAL A 1 80 ? 14.892 -5.569 2.404 1.00 16.87 80 VAL A CA 1
ATOM 614 C C . VAL A 1 80 ? 14.866 -5.734 0.890 1.00 17.47 80 VAL A C 1
ATOM 615 O O . VAL A 1 80 ? 15.707 -6.421 0.317 1.00 16.68 80 VAL A O 1
ATOM 619 N N . VAL A 1 81 ? 13.876 -5.121 0.251 1.00 16.96 81 VAL A N 1
ATOM 620 C CA . VAL A 1 81 ? 13.782 -5.135 -1.200 1.00 16.30 81 VAL A CA 1
ATOM 621 C C . VAL A 1 81 ? 13.293 -3.750 -1.598 1.00 16.71 81 VAL A C 1
ATOM 622 O O . VAL A 1 81 ? 12.452 -3.160 -0.912 1.00 15.98 81 VAL A O 1
ATOM 626 N N . PHE A 1 82 ? 13.862 -3.217 -2.675 1.00 15.39 82 PHE A N 1
ATOM 627 C CA . PHE A 1 82 ? 13.484 -1.904 -3.177 1.00 15.19 82 PHE A CA 1
ATOM 628 C C . PHE A 1 82 ? 12.720 -2.083 -4.476 1.00 15.58 82 PHE A C 1
ATOM 629 O O . PHE A 1 82 ? 13.230 -2.645 -5.448 1.00 17.78 82 PHE A O 1
ATOM 637 N N . VAL A 1 83 ? 11.482 -1.607 -4.464 1.00 14.43 83 VAL A N 1
ATOM 638 C CA . VAL A 1 83 ? 10.577 -1.705 -5.597 1.00 13.34 83 VAL A CA 1
ATOM 639 C C . VAL A 1 83 ? 10.486 -0.358 -6.304 1.00 13.57 83 VAL A C 1
ATOM 640 O O . VAL A 1 83 ? 10.267 0.672 -5.668 1.00 13.92 83 VAL A O 1
ATOM 644 N N . ILE A 1 84 ? 10.650 -0.372 -7.622 1.00 16.04 84 ILE A N 1
ATOM 645 C CA . ILE A 1 84 ? 10.579 0.855 -8.400 1.00 15.17 84 ILE A CA 1
ATOM 646 C C . ILE A 1 84 ? 9.182 0.977 -8.974 1.00 15.64 84 ILE A C 1
ATOM 647 O O . ILE A 1 84 ? 8.834 0.314 -9.953 1.00 17.24 84 ILE A O 1
ATOM 652 N N . ALA A 1 85 ? 8.378 1.818 -8.334 1.00 15.22 85 ALA A N 1
ATOM 653 C CA . ALA A 1 85 ? 7.003 2.046 -8.743 1.00 15.75 85 ALA A CA 1
ATOM 654 C C . ALA A 1 85 ? 6.510 3.334 -8.102 1.00 15.09 85 ALA A C 1
ATOM 655 O O . ALA A 1 85 ? 7.166 3.882 -7.215 1.00 14.69 85 ALA A O 1
ATOM 657 N N . ALA A 1 86 ? 5.356 3.810 -8.559 1.00 17.82 86 ALA A N 1
ATOM 658 C CA . ALA A 1 86 ? 4.752 5.028 -8.028 1.00 17.12 86 ALA A CA 1
ATOM 659 C C . ALA A 1 86 ? 3.385 4.700 -7.439 1.00 17.33 86 ALA A C 1
ATOM 660 O O . ALA A 1 86 ? 2.788 3.677 -7.770 1.00 20.13 86 ALA A O 1
ATOM 662 N N . ALA A 1 87 ? 2.881 5.583 -6.581 1.00 16.76 87 ALA A N 1
ATOM 663 C CA . ALA A 1 87 ? 1.586 5.370 -5.946 1.00 16.42 87 ALA A CA 1
ATOM 664 C C . ALA A 1 87 ? 0.447 5.236 -6.950 1.00 19.16 87 ALA A C 1
ATOM 665 O O . ALA A 1 87 ? -0.554 4.569 -6.668 1.00 18.05 87 ALA A O 1
ATOM 667 N N . GLU A 1 88 ? 0.595 5.868 -8.113 1.00 20.16 88 GLU A N 1
ATOM 668 C CA . GLU A 1 88 ? -0.435 5.815 -9.148 1.00 24.30 88 GLU A CA 1
ATOM 669 C C . GLU A 1 88 ? -0.432 4.500 -9.926 1.00 25.83 88 GLU A C 1
ATOM 670 O O . GLU A 1 88 ? -1.407 4.175 -10.605 1.00 27.29 88 GLU A O 1
ATOM 676 N N . SER A 1 89 ? 0.659 3.747 -9.828 1.00 34.99 89 SER A N 1
ATOM 677 C CA . SER A 1 89 ? 0.771 2.476 -10.539 1.00 39.18 89 SER A CA 1
ATOM 678 C C . SER A 1 89 ? 1.519 1.440 -9.708 1.00 39.76 89 SER A C 1
ATOM 679 O O . SER A 1 89 ? 2.628 1.029 -10.054 1.00 45.33 89 SER A O 1
ATOM 682 N N . LEU A 1 90 ? 0.902 1.016 -8.612 1.00 28.99 90 LEU A N 1
ATOM 683 C CA . LEU A 1 90 ? 1.509 0.033 -7.727 1.00 25.76 90 LEU A CA 1
ATOM 684 C C . LEU A 1 90 ? 1.459 -1.365 -8.335 1.00 21.82 90 LEU A C 1
ATOM 685 O O . LEU A 1 90 ? 0.511 -1.708 -9.035 1.00 19.48 90 LEU A O 1
ATOM 690 N N . PRO A 1 91 ? 2.491 -2.187 -8.076 1.00 23.25 91 PRO A N 1
ATOM 691 C CA . PRO A 1 91 ? 2.595 -3.562 -8.586 1.00 21.60 91 PRO A CA 1
ATOM 692 C C . PRO A 1 91 ? 1.510 -4.465 -8.002 1.00 20.17 91 PRO A C 1
ATOM 693 O O . PRO A 1 91 ? 1.272 -4.456 -6.794 1.00 19.33 91 PRO A O 1
ATOM 697 N N . PHE A 1 92 ? 0.873 -5.258 -8.859 1.00 19.02 92 PHE A N 1
ATOM 698 C CA . PHE A 1 92 ? -0.186 -6.154 -8.415 1.00 17.71 92 PHE A CA 1
ATOM 699 C C . PHE A 1 92 ? 0.339 -7.211 -7.442 1.00 16.21 92 PHE A C 1
ATOM 700 O O . PHE A 1 92 ? -0.422 -7.766 -6.652 1.00 16.82 92 PHE A O 1
ATOM 708 N N . GLU A 1 93 ? 1.639 -7.481 -7.499 1.00 16.52 93 GLU A N 1
ATOM 709 C CA . GLU A 1 93 ? 2.235 -8.486 -6.623 1.00 17.43 93 GLU A CA 1
ATOM 710 C C . GLU A 1 93 ? 2.221 -8.063 -5.156 1.00 17.38 93 GLU A C 1
ATOM 711 O O . GLU A 1 93 ? 2.357 -8.898 -4.266 1.00 17.67 93 GLU A O 1
ATOM 717 N N . LEU A 1 94 ? 2.030 -6.771 -4.903 1.00 16.38 94 LEU A N 1
ATOM 718 C CA . LEU A 1 94 ? 2.017 -6.272 -3.529 1.00 15.76 94 LEU A CA 1
ATOM 719 C C . LEU A 1 94 ? 0.628 -6.181 -2.910 1.00 14.91 94 LEU A C 1
ATOM 720 O O . LEU A 1 94 ? 0.473 -5.754 -1.763 1.00 15.27 94 LEU A O 1
ATOM 725 N N . LYS A 1 95 ? -0.391 -6.581 -3.660 1.00 15.63 95 LYS A N 1
ATOM 726 C CA . LYS A 1 95 ? -1.749 -6.522 -3.138 1.00 16.92 95 LYS A CA 1
ATOM 727 C C . LYS A 1 95 ? -1.961 -7.443 -1.939 1.00 17.38 95 LYS A C 1
ATOM 728 O O . LYS A 1 95 ? -1.531 -8.600 -1.950 1.00 17.20 95 LYS A O 1
ATOM 734 N N . ASN A 1 96 ? -2.604 -6.906 -0.902 1.00 18.14 96 ASN A N 1
ATOM 735 C CA . ASN A 1 96 ? -2.939 -7.664 0.306 1.00 18.97 96 ASN A CA 1
ATOM 736 C C . ASN A 1 96 ? -1.742 -8.395 0.910 1.00 19.98 96 ASN A C 1
ATOM 737 O O . ASN A 1 96 ? -1.850 -9.557 1.304 1.00 21.79 96 ASN A O 1
ATOM 742 N N . ILE A 1 97 ? -0.612 -7.706 1.022 1.00 16.77 97 ILE A N 1
ATOM 743 C CA . ILE A 1 97 ? 0.602 -8.337 1.541 1.00 16.84 97 ILE A CA 1
ATOM 744 C C . ILE A 1 97 ? 1.202 -7.730 2.814 1.00 15.54 97 ILE A C 1
ATOM 745 O O . ILE A 1 97 ? 1.929 -8.407 3.544 1.00 14.48 97 ILE A O 1
ATOM 750 N N . ALA A 1 98 ? 0.900 -6.467 3.088 1.00 16.43 98 ALA A N 1
ATOM 751 C CA . ALA A 1 98 ? 1.505 -5.792 4.235 1.00 16.27 98 ALA A CA 1
ATOM 752 C C . ALA A 1 98 ? 0.782 -5.753 5.577 1.00 15.96 98 ALA A C 1
ATOM 753 O O . ALA A 1 98 ? -0.426 -5.544 5.654 1.00 15.15 98 ALA A O 1
ATOM 755 N N . ASP A 1 99 ? 1.558 -5.946 6.642 1.00 14.34 99 ASP A N 1
ATOM 756 C CA . ASP A 1 99 ? 1.038 -5.884 8.002 1.00 14.31 99 ASP A CA 1
ATOM 757 C C . ASP A 1 99 ? 1.029 -4.417 8.429 1.00 14.79 99 ASP A C 1
ATOM 758 O O . ASP A 1 99 ? 0.303 -4.027 9.346 1.00 15.67 99 ASP A O 1
ATOM 763 N N . SER A 1 100 ? 1.846 -3.608 7.758 1.00 13.85 100 SER A N 1
ATOM 764 C CA . SER A 1 100 ? 1.942 -2.187 8.068 1.00 13.88 100 SER A CA 1
ATOM 765 C C . SER A 1 100 ? 2.419 -1.392 6.860 1.00 13.86 100 SER A C 1
ATOM 766 O O . SER A 1 100 ? 3.195 -1.891 6.046 1.00 13.92 100 SER A O 1
ATOM 769 N N . ILE A 1 101 ? 1.934 -0.159 6.747 1.00 14.14 101 ILE A N 1
ATOM 770 C CA . ILE A 1 101 ? 2.286 0.720 5.639 1.00 15.50 101 ILE A CA 1
ATOM 771 C C . ILE A 1 101 ? 2.609 2.105 6.160 1.00 14.73 101 ILE A C 1
ATOM 772 O O . ILE A 1 101 ? 1.904 2.636 7.015 1.00 15.38 101 ILE A O 1
ATOM 777 N N . SER A 1 102 ? 3.676 2.695 5.640 1.00 14.54 102 SER A N 1
ATOM 778 C CA . SER A 1 102 ? 4.056 4.026 6.068 1.00 13.88 102 SER A CA 1
ATOM 779 C C . SER A 1 102 ? 4.365 4.941 4.893 1.00 14.06 102 SER A C 1
ATOM 780 O O . SER A 1 102 ? 4.761 4.487 3.818 1.00 13.82 102 SER A O 1
ATOM 783 N N . ILE A 1 103 ? 4.128 6.230 5.107 1.00 15.64 103 ILE A N 1
ATOM 784 C CA . ILE A 1 103 ? 4.444 7.275 4.138 1.00 14.28 103 ILE A CA 1
ATOM 785 C C . ILE A 1 103 ? 5.089 8.326 5.037 1.00 14.33 103 ILE A C 1
ATOM 786 O O . ILE A 1 103 ? 4.412 8.966 5.850 1.00 13.39 103 ILE A O 1
ATOM 791 N N . LEU A 1 104 ? 6.405 8.483 4.910 1.00 13.26 104 LEU A N 1
ATOM 792 C CA . LEU A 1 104 ? 7.143 9.411 5.761 1.00 12.58 104 LEU A CA 1
ATOM 793 C C . LEU A 1 104 ? 7.709 10.621 5.043 1.00 14.03 104 LEU A C 1
ATOM 794 O O . LEU A 1 104 ? 8.390 10.484 4.028 1.00 12.47 104 LEU A O 1
ATOM 799 N N . PHE A 1 105 ? 7.419 11.801 5.586 1.00 13.51 105 PHE A N 1
ATOM 800 C CA . PHE A 1 105 ? 7.914 13.065 5.039 1.00 14.03 105 PHE A CA 1
ATOM 801 C C . PHE A 1 105 ? 7.791 13.117 3.521 1.00 13.80 105 PHE A C 1
ATOM 802 O O . PHE A 1 105 ? 8.761 13.430 2.819 1.00 12.97 105 PHE A O 1
ATOM 810 N N . PRO A 1 106 ? 6.593 12.817 2.989 1.00 13.40 106 PRO A N 1
ATOM 811 C CA . PRO A 1 106 ? 6.411 12.847 1.539 1.00 15.80 106 PRO A CA 1
ATOM 812 C C . PRO A 1 106 ? 6.579 14.247 0.958 1.00 16.42 106 PRO A C 1
ATOM 813 O O . PRO A 1 106 ? 6.477 15.251 1.671 1.00 16.68 106 PRO A O 1
ATOM 817 N N . TRP A 1 107 ? 6.835 14.298 -0.342 1.00 15.07 107 TRP A N 1
ATOM 818 C CA . TRP A 1 107 ? 7.006 15.559 -1.048 1.00 16.88 107 TRP A CA 1
ATOM 819 C C . TRP A 1 107 ? 6.435 15.356 -2.443 1.00 15.78 107 TRP A C 1
ATOM 820 O O . TRP A 1 107 ? 6.185 14.226 -2.858 1.00 16.21 107 TRP A O 1
ATOM 831 N N . GLY A 1 108 ? 6.208 16.442 -3.169 1.00 17.40 108 GLY A N 1
ATOM 832 C CA . GLY A 1 108 ? 5.670 16.291 -4.508 1.00 16.42 108 GLY A CA 1
ATOM 833 C C . GLY A 1 108 ? 4.247 15.768 -4.544 1.00 16.66 108 GLY A C 1
ATOM 834 O O . GLY A 1 108 ? 3.438 16.057 -3.655 1.00 14.77 108 GLY A O 1
ATOM 835 N N . THR A 1 109 ? 3.932 14.983 -5.568 1.00 16.17 109 THR A N 1
ATOM 836 C CA . THR A 1 109 ? 2.580 14.460 -5.709 1.00 15.88 109 THR A CA 1
ATOM 837 C C . THR A 1 109 ? 2.142 13.569 -4.548 1.00 15.10 109 THR A C 1
ATOM 838 O O . THR A 1 109 ? 0.980 13.595 -4.158 1.00 15.91 109 THR A O 1
ATOM 842 N N . LEU A 1 110 ? 3.065 12.798 -3.980 1.00 13.66 110 LEU A N 1
ATOM 843 C CA . LEU A 1 110 ? 2.705 11.915 -2.874 1.00 14.16 110 LEU A CA 1
ATOM 844 C C . LEU A 1 110 ? 2.204 12.715 -1.677 1.00 15.05 110 LEU A C 1
ATOM 845 O O . LEU A 1 110 ? 1.251 12.310 -1.003 1.00 14.75 110 LEU A O 1
ATOM 850 N N . LEU A 1 111 ? 2.837 13.851 -1.407 1.00 14.97 111 LEU A N 1
ATOM 851 C CA . LEU A 1 111 ? 2.398 14.681 -0.293 1.00 16.03 111 LEU A CA 1
ATOM 852 C C . LEU A 1 111 ? 0.953 15.128 -0.524 1.00 15.89 111 LEU A C 1
ATOM 853 O O . LEU A 1 111 ? 0.122 15.055 0.380 1.00 15.45 111 LEU A O 1
ATOM 858 N N . GLU A 1 112 ? 0.645 15.572 -1.740 1.00 17.04 112 GLU A N 1
ATOM 859 C CA . GLU A 1 112 ? -0.711 16.020 -2.037 1.00 19.20 112 GLU A CA 1
ATOM 860 C C . GLU A 1 112 ? -1.735 14.885 -1.921 1.00 16.98 112 GLU A C 1
ATOM 861 O O . GLU A 1 112 ? -2.852 15.100 -1.454 1.00 16.59 112 GLU A O 1
ATOM 867 N N . TYR A 1 113 ? -1.361 13.672 -2.323 1.00 14.28 113 TYR A N 1
ATOM 868 C CA . TYR A 1 113 ? -2.296 12.549 -2.232 1.00 16.40 113 TYR A CA 1
ATOM 869 C C . TYR A 1 113 ? -2.670 12.275 -0.780 1.00 16.70 113 TYR A C 1
ATOM 870 O O . TYR A 1 113 ? -3.787 11.848 -0.485 1.00 16.29 113 TYR A O 1
ATOM 879 N N . VAL A 1 114 ? -1.731 12.513 0.126 1.00 16.55 114 VAL A N 1
ATOM 880 C CA . VAL A 1 114 ? -1.992 12.278 1.538 1.00 15.32 114 VAL A CA 1
ATOM 881 C C . VAL A 1 114 ? -2.767 13.424 2.183 1.00 16.73 114 VAL A C 1
ATOM 882 O O . VAL A 1 114 ? -3.713 13.191 2.932 1.00 17.90 114 VAL A O 1
ATOM 886 N N . ILE A 1 115 ? -2.378 14.657 1.873 1.00 16.05 115 ILE A N 1
ATOM 887 C CA . ILE A 1 115 ? -3.002 15.836 2.477 1.00 18.62 115 ILE A CA 1
ATOM 888 C C . ILE A 1 115 ? -4.357 16.298 1.945 1.00 19.66 115 ILE A C 1
ATOM 889 O O . ILE A 1 115 ? -5.190 16.781 2.720 1.00 20.59 115 ILE A O 1
ATOM 894 N N . LYS A 1 116 ? -4.586 16.161 0.642 1.00 21.78 116 LYS A N 1
ATOM 895 C CA . LYS A 1 116 ? -5.843 16.618 0.046 1.00 22.67 116 LYS A CA 1
ATOM 896 C C . LYS A 1 116 ? -7.102 16.081 0.733 1.00 22.55 116 LYS A C 1
ATOM 897 O O . LYS A 1 116 ? -7.933 16.858 1.206 1.00 23.71 116 LYS A O 1
ATOM 903 N N . PRO A 1 117 ? -7.282 14.753 0.774 1.00 20.45 117 PRO A N 1
ATOM 904 C CA . PRO A 1 117 ? -6.429 13.690 0.233 1.00 19.73 117 PRO A CA 1
ATOM 905 C C . PRO A 1 117 ? -7.011 13.218 -1.095 1.00 19.86 117 PRO A C 1
ATOM 906 O O . PRO A 1 117 ? -8.125 13.596 -1.457 1.00 18.64 117 PRO A O 1
ATOM 910 N N . ASN A 1 118 ? -6.258 12.394 -1.814 1.00 17.17 118 ASN A N 1
ATOM 911 C CA . ASN A 1 118 ? -6.718 11.845 -3.085 1.00 17.00 118 ASN A CA 1
ATOM 912 C C . ASN A 1 118 ? -7.279 10.475 -2.710 1.00 18.69 118 ASN A C 1
ATOM 913 O O . ASN A 1 118 ? -6.520 9.541 -2.443 1.00 18.12 118 ASN A O 1
ATOM 918 N N . ARG A 1 119 ? -8.604 10.355 -2.682 1.00 16.17 119 ARG A N 1
ATOM 919 C CA . ARG A 1 119 ? -9.233 9.098 -2.291 1.00 17.24 119 ARG A CA 1
ATOM 920 C C . ARG A 1 119 ? -8.889 7.891 -3.154 1.00 16.62 119 ARG A C 1
ATOM 921 O O . ARG A 1 119 ? -8.613 6.812 -2.630 1.00 15.98 119 ARG A O 1
ATOM 929 N N . ASP A 1 120 ? -8.893 8.065 -4.471 1.00 15.98 120 ASP A N 1
ATOM 930 C CA . ASP A 1 120 ? -8.589 6.955 -5.366 1.00 16.94 120 ASP A CA 1
ATOM 931 C C . ASP A 1 120 ? -7.175 6.429 -5.145 1.00 15.99 120 ASP A C 1
ATOM 932 O O . ASP A 1 120 ? -6.969 5.220 -5.034 1.00 16.67 120 ASP A O 1
ATOM 937 N N . ILE A 1 121 ? -6.203 7.331 -5.072 1.00 15.44 121 ILE A N 1
ATOM 938 C CA . ILE A 1 121 ? -4.823 6.917 -4.857 1.00 17.07 121 ILE A CA 1
ATOM 939 C C . ILE A 1 121 ? -4.651 6.252 -3.491 1.00 16.98 121 ILE A C 1
ATOM 940 O O . ILE A 1 121 ? -4.001 5.209 -3.383 1.00 17.61 121 ILE A O 1
ATOM 945 N N . LEU A 1 122 ? -5.228 6.842 -2.447 1.00 16.93 122 LEU A N 1
ATOM 946 C CA . LEU A 1 122 ? -5.103 6.243 -1.120 1.00 17.83 122 LEU A CA 1
ATOM 947 C C . LEU A 1 122 ? -5.748 4.859 -1.111 1.00 17.68 122 LEU A C 1
ATOM 948 O O . LEU A 1 122 ? -5.296 3.956 -0.405 1.00 17.35 122 LEU A O 1
ATOM 953 N N . SER A 1 123 ? -6.804 4.690 -1.903 1.00 17.63 123 SER A N 1
ATOM 954 C CA . SER A 1 123 ? -7.471 3.399 -1.987 1.00 19.14 123 SER A CA 1
ATOM 955 C C . SER A 1 123 ? -6.493 2.366 -2.543 1.00 18.30 123 SER A C 1
ATOM 956 O O . SER A 1 123 ? -6.471 1.219 -2.081 1.00 19.54 123 SER A O 1
ATOM 959 N N . ASN A 1 124 ? -5.687 2.773 -3.526 1.00 17.93 124 ASN A N 1
ATOM 960 C CA . ASN A 1 124 ? -4.695 1.872 -4.119 1.00 18.62 124 ASN A CA 1
ATOM 961 C C . ASN A 1 124 ? -3.680 1.470 -3.056 1.00 17.48 124 ASN A C 1
ATOM 962 O O . ASN A 1 124 ? -3.247 0.318 -3.001 1.00 18.76 124 ASN A O 1
ATOM 967 N N . VAL A 1 125 ? -3.279 2.427 -2.223 1.00 15.86 125 VAL A N 1
ATOM 968 C CA . VAL A 1 125 ? -2.311 2.135 -1.174 1.00 15.35 125 VAL A CA 1
ATOM 969 C C . VAL A 1 125 ? -2.918 1.195 -0.136 1.00 15.04 125 VAL A C 1
ATOM 970 O O . VAL A 1 125 ? -2.247 0.293 0.368 1.00 16.47 125 VAL A O 1
ATOM 974 N N . ALA A 1 126 ? -4.191 1.399 0.186 1.00 14.92 126 ALA A N 1
ATOM 975 C CA . ALA A 1 126 ? -4.846 0.542 1.165 1.00 15.97 126 ALA A CA 1
ATOM 976 C C . ALA A 1 126 ? -4.929 -0.894 0.647 1.00 16.50 126 ALA A C 1
ATOM 977 O O . ALA A 1 126 ? -4.901 -1.840 1.430 1.00 18.33 126 ALA A O 1
ATOM 979 N N . ASP A 1 127 ? -5.025 -1.057 -0.671 1.00 16.97 127 ASP A N 1
ATOM 980 C CA . ASP A 1 127 ? -5.103 -2.394 -1.258 1.00 16.98 127 ASP A CA 1
ATOM 981 C C . ASP A 1 127 ? -3.843 -3.221 -1.033 1.00 17.73 127 ASP A C 1
ATOM 982 O O . ASP A 1 127 ? -3.848 -4.433 -1.250 1.00 18.82 127 ASP A O 1
ATOM 987 N N . LEU A 1 128 ? -2.763 -2.573 -0.603 1.00 17.31 128 LEU A N 1
ATOM 988 C CA . LEU A 1 128 ? -1.513 -3.283 -0.352 1.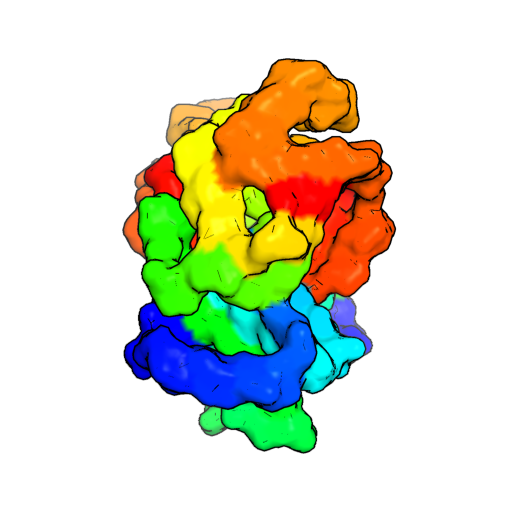00 15.75 128 LEU A CA 1
ATOM 989 C C . LEU A 1 128 ? -1.505 -3.923 1.034 1.00 15.83 128 LEU A C 1
ATOM 990 O O . LEU A 1 128 ? -0.632 -4.734 1.346 1.00 15.24 128 LEU A O 1
ATOM 995 N N . ALA A 1 129 ? -2.484 -3.564 1.858 1.00 15.83 129 ALA A N 1
ATOM 996 C CA . ALA A 1 129 ? -2.568 -4.071 3.226 1.00 16.68 129 ALA A CA 1
ATOM 997 C C . ALA A 1 129 ? -3.379 -5.352 3.418 1.00 19.06 129 ALA A C 1
ATOM 998 O O . ALA A 1 129 ? -4.330 -5.628 2.684 1.00 17.96 129 ALA A O 1
ATOM 1000 N N . LYS A 1 130 ? -2.985 -6.136 4.416 1.00 20.11 130 LYS A N 1
ATOM 1001 C CA . LYS A 1 130 ? -3.690 -7.368 4.745 1.00 22.98 130 LYS A CA 1
ATOM 1002 C C . LYS A 1 130 ? -4.953 -6.955 5.487 1.00 25.23 130 LYS A C 1
ATOM 1003 O O . LYS A 1 130 ? -5.111 -5.781 5.826 1.00 25.37 130 LYS A O 1
ATOM 1009 N N . LYS A 1 131 ? -5.834 -7.919 5.751 1.00 30.64 131 LYS A N 1
ATOM 1010 C CA . LYS A 1 131 ? -7.081 -7.656 6.468 1.00 34.77 131 LYS A CA 1
ATOM 1011 C C . LYS A 1 131 ? -6.781 -6.810 7.696 1.00 35.29 131 LYS A C 1
ATOM 1012 O O . LYS A 1 131 ? -7.505 -5.867 8.010 1.00 36.97 131 LYS A O 1
ATOM 1018 N N . GLU A 1 132 ? -5.710 -7.167 8.394 1.00 36.29 132 GLU A N 1
ATOM 1019 C CA . GLU A 1 132 ? -5.274 -6.424 9.565 1.00 37.76 132 GLU A CA 1
ATOM 1020 C C . GLU A 1 132 ? -4.552 -5.216 8.978 1.00 37.12 132 GLU A C 1
ATOM 1021 O O . GLU A 1 132 ? -5.000 -4.633 7.991 1.00 41.56 132 GLU A O 1
ATOM 1027 N N . ALA A 1 133 ? -3.435 -4.838 9.583 1.00 32.96 133 ALA A N 1
ATOM 1028 C CA . ALA A 1 133 ? -2.672 -3.731 9.049 1.00 25.68 133 ALA A CA 1
ATOM 1029 C C . ALA A 1 133 ? -2.772 -2.390 9.736 1.00 24.24 133 ALA A C 1
ATOM 1030 O O . ALA A 1 133 ? -3.858 -1.849 9.947 1.00 21.27 133 ALA A O 1
ATOM 1031 N N . HIS A 1 134 ? -1.604 -1.863 10.085 1.00 17.49 134 HIS A N 1
ATOM 1032 C CA . HIS A 1 134 ? -1.481 -0.564 10.717 1.00 17.88 134 HIS A CA 1
ATOM 1033 C C . HIS A 1 134 ? -0.933 0.374 9.645 1.00 15.57 134 HIS A C 1
ATOM 1034 O O . HIS A 1 134 ? -0.296 -0.075 8.688 1.00 15.25 134 HIS A O 1
ATOM 1041 N N . PHE A 1 135 ? -1.210 1.665 9.777 1.00 15.51 135 PHE A N 1
ATOM 1042 C CA . PHE A 1 135 ? -0.681 2.632 8.823 1.00 15.63 135 PHE A CA 1
ATOM 1043 C C . PHE A 1 135 ? -0.195 3.857 9.572 1.00 16.60 135 PHE A C 1
ATOM 1044 O O . PHE A 1 135 ? -0.642 4.143 10.685 1.00 14.27 135 PHE A O 1
ATOM 1052 N N . GLU A 1 136 ? 0.743 4.567 8.958 1.00 15.39 136 GLU A N 1
ATOM 1053 C CA . GLU A 1 136 ? 1.310 5.759 9.550 1.00 16.90 136 GLU A CA 1
ATOM 1054 C C . GLU A 1 136 ? 1.707 6.740 8.457 1.00 15.88 136 GLU A C 1
ATOM 1055 O O . GLU A 1 136 ? 2.477 6.390 7.565 1.00 16.15 136 GLU A O 1
ATOM 1061 N N . PHE A 1 137 ? 1.156 7.952 8.517 1.00 15.81 137 PHE A N 1
ATOM 1062 C CA . PHE A 1 137 ? 1.481 9.007 7.554 1.00 15.97 137 PHE A CA 1
ATOM 1063 C C . PHE A 1 137 ? 2.076 10.160 8.357 1.00 16.02 137 PHE A C 1
ATOM 1064 O O . PHE A 1 137 ? 1.395 10.744 9.202 1.00 16.53 137 PHE A O 1
ATOM 1072 N N . VAL A 1 138 ? 3.341 10.484 8.108 1.00 14.66 138 VAL A N 1
ATOM 1073 C CA . VAL A 1 138 ? 3.996 11.580 8.823 1.00 13.75 138 VAL A CA 1
ATOM 1074 C C . VAL A 1 138 ? 4.297 12.679 7.811 1.00 14.48 138 VAL A C 1
ATOM 1075 O O . VAL A 1 138 ? 5.084 12.484 6.881 1.00 13.64 138 VAL A O 1
ATOM 1079 N N . THR A 1 139 ? 3.674 13.839 7.994 1.00 15.65 139 THR A N 1
ATOM 1080 C CA . THR A 1 139 ? 3.849 14.934 7.052 1.00 16.02 139 THR A CA 1
ATOM 1081 C C . THR A 1 139 ? 4.305 16.257 7.653 1.00 16.01 139 THR A C 1
ATOM 1082 O O . THR A 1 139 ? 4.222 16.484 8.861 1.00 15.98 139 THR A O 1
ATOM 1086 N N . THR A 1 140 ? 4.788 17.126 6.775 1.00 15.95 140 THR A N 1
ATOM 1087 C CA . THR A 1 140 ? 5.220 18.464 7.143 1.00 18.16 140 THR A CA 1
ATOM 1088 C C . THR A 1 140 ? 5.236 19.284 5.857 1.00 20.44 140 THR A C 1
ATOM 1089 O O . THR A 1 140 ? 5.551 18.762 4.788 1.00 19.92 140 THR A O 1
ATOM 1093 N N . TYR A 1 141 ? 4.873 20.558 5.948 1.00 26.76 141 TYR A N 1
ATOM 1094 C CA . TYR A 1 141 ? 4.871 21.405 4.763 1.00 31.13 141 TYR A CA 1
ATOM 1095 C C . TYR A 1 141 ? 5.739 22.634 4.987 1.00 33.60 141 TYR A C 1
ATOM 1096 O O . TYR A 1 141 ? 6.905 22.663 4.586 1.00 35.15 141 TYR A O 1
ATOM 1105 N N . SER A 1 142 ? 5.176 23.644 5.641 1.00 33.94 142 SER A N 1
ATOM 1106 C CA . SER A 1 142 ? 5.908 24.875 5.914 1.00 34.82 142 SER A CA 1
ATOM 1107 C C . SER A 1 142 ? 6.670 24.790 7.233 1.00 34.73 142 SER A C 1
ATOM 1108 O O . SER A 1 142 ? 6.251 24.093 8.158 1.00 34.55 142 SER A O 1
ATOM 1111 N N . ASP A 1 143 ? 7.792 25.502 7.308 1.00 34.05 143 ASP A N 1
ATOM 1112 C CA . ASP A 1 143 ? 8.619 25.526 8.511 1.00 34.39 143 ASP A CA 1
ATOM 1113 C C . ASP A 1 143 ? 8.135 26.623 9.452 1.00 34.27 143 ASP A C 1
ATOM 1114 O O . ASP A 1 143 ? 7.453 27.557 9.027 1.00 34.20 143 ASP A O 1
ATOM 1116 N N . LEU A 1 158 ? -0.445 20.686 7.536 1.00 38.99 158 LEU A N 1
ATOM 1117 C CA . LEU A 1 158 ? -1.197 21.916 7.764 1.00 38.84 158 LEU A CA 1
ATOM 1118 C C . LEU A 1 158 ? -1.303 22.206 9.256 1.00 38.06 158 LEU A C 1
ATOM 1119 O O . LEU A 1 158 ? -0.616 23.083 9.777 1.00 38.24 158 LEU A O 1
ATOM 1121 N N . SER A 1 159 ? -2.170 21.465 9.940 1.00 31.70 159 SER A N 1
ATOM 1122 C CA . SER A 1 159 ? -2.361 21.640 11.376 1.00 30.29 159 SER A CA 1
ATOM 1123 C C . SER A 1 159 ? -2.977 20.382 11.957 1.00 29.04 159 SER A C 1
ATOM 1124 O O . SER A 1 159 ? -3.569 19.584 11.233 1.00 29.31 159 SER A O 1
ATOM 1127 N N . LYS A 1 160 ? -2.848 20.210 13.268 1.00 30.31 160 LYS A N 1
ATOM 1128 C CA . LYS A 1 160 ? -3.414 19.040 13.919 1.00 29.66 160 LYS A CA 1
ATOM 1129 C C . LYS A 1 160 ? -4.933 19.065 13.765 1.00 29.29 160 LYS A C 1
ATOM 1130 O O . LYS A 1 160 ? -5.572 18.020 13.625 1.00 29.23 160 LYS A O 1
ATOM 1136 N N . ALA A 1 161 ? -5.501 20.267 13.777 1.00 27.10 161 ALA A N 1
ATOM 1137 C CA . ALA A 1 161 ? -6.944 20.438 13.643 1.00 24.98 161 ALA A CA 1
ATOM 1138 C C . ALA A 1 161 ? -7.439 19.902 12.306 1.00 23.92 161 ALA A C 1
ATOM 1139 O O . ALA A 1 161 ? -8.482 19.252 12.235 1.00 22.65 161 ALA A O 1
ATOM 1141 N N . TYR A 1 162 ? -6.695 20.183 11.244 1.00 22.60 162 TYR A N 1
ATOM 1142 C CA . TYR A 1 162 ? -7.078 19.708 9.922 1.00 22.16 162 TYR A CA 1
ATOM 1143 C C . TYR A 1 162 ? -7.163 18.185 9.903 1.00 21.88 162 TYR A C 1
ATOM 1144 O O . TYR A 1 162 ? -8.172 17.610 9.486 1.00 20.84 162 TYR A O 1
ATOM 1153 N N . PHE A 1 163 ? -6.098 17.533 10.358 1.00 20.68 163 PHE A N 1
ATOM 1154 C CA . PHE A 1 163 ? -6.055 16.079 10.379 1.00 20.87 163 PHE A CA 1
ATOM 1155 C C 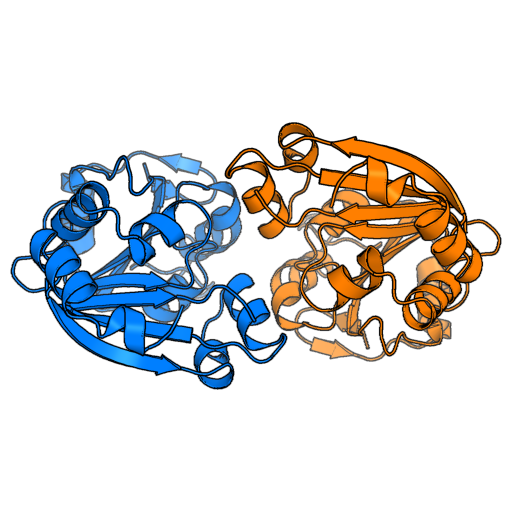. PHE A 1 163 ? -7.054 15.464 11.356 1.00 21.64 163 PHE A C 1
ATOM 1156 O O . PHE A 1 163 ? -7.393 14.287 11.242 1.00 22.35 163 PHE A O 1
ATOM 1164 N N . LEU A 1 164 ? -7.534 16.267 12.303 1.00 27.62 164 LEU A N 1
ATOM 1165 C CA . LEU A 1 164 ? -8.511 15.802 13.286 1.00 28.58 164 LEU A CA 1
ATOM 1166 C C . LEU A 1 164 ? -9.945 16.087 12.844 1.00 28.41 164 LEU A C 1
ATOM 1167 O O . LEU A 1 164 ? -10.895 15.635 13.481 1.00 30.08 164 LEU A O 1
ATOM 1172 N N . SER A 1 165 ? -10.104 16.834 11.756 1.00 25.51 165 SER A N 1
ATOM 1173 C CA . SER A 1 165 ? -11.436 17.181 11.269 1.00 24.58 165 SER A CA 1
ATOM 1174 C C . SER A 1 165 ? -12.234 15.968 10.807 1.00 26.53 165 SER A C 1
ATOM 1175 O O . SER A 1 165 ? -11.672 14.975 10.338 1.00 24.53 165 SER A O 1
ATOM 1178 N N . GLU A 1 166 ? -13.552 16.053 10.948 1.00 25.43 166 GLU A N 1
ATOM 1179 C CA . GLU A 1 166 ? -14.435 14.971 10.543 1.00 27.67 166 GLU A CA 1
ATOM 1180 C C . GLU A 1 166 ? -14.334 14.712 9.043 1.00 26.65 166 GLU A C 1
ATOM 1181 O O . GLU A 1 166 ? -14.391 13.566 8.601 1.00 26.45 166 GLU A O 1
ATOM 1187 N N . GLN A 1 167 ? -14.180 15.778 8.261 1.00 26.38 167 GLN A N 1
ATOM 1188 C CA . GLN A 1 167 ? -14.072 15.641 6.811 1.00 25.54 167 GLN A CA 1
ATOM 1189 C C . GLN A 1 167 ? -12.857 14.809 6.410 1.00 23.38 167 GLN A C 1
ATOM 1190 O O . GLN A 1 167 ? -12.963 13.914 5.574 1.00 22.28 167 GLN A O 1
ATOM 1196 N N . TYR A 1 168 ? -11.703 15.107 6.999 1.00 21.32 168 TYR A N 1
ATOM 1197 C CA . TYR A 1 168 ? -10.490 14.366 6.669 1.00 18.97 168 TYR A CA 1
ATOM 1198 C C . TYR A 1 168 ? -10.623 12.908 7.103 1.00 19.17 168 TYR A C 1
ATOM 1199 O O . TYR A 1 168 ? -10.269 11.993 6.358 1.00 17.90 168 TYR A O 1
ATOM 1208 N N . LYS A 1 169 ? -11.151 12.692 8.303 1.00 19.35 169 LYS A N 1
ATOM 1209 C CA . LYS A 1 169 ? -11.319 11.337 8.815 1.00 20.52 169 LYS A CA 1
ATOM 1210 C C . LYS A 1 169 ? -12.247 10.518 7.925 1.00 18.87 169 LYS A C 1
ATOM 1211 O O . LYS A 1 169 ? -11.995 9.339 7.666 1.00 19.44 169 LYS A O 1
ATOM 1217 N N . ALA A 1 170 ? -13.323 11.141 7.455 1.00 21.30 170 ALA A N 1
ATOM 1218 C CA . ALA A 1 170 ? -14.282 10.452 6.600 1.00 20.50 170 ALA A CA 1
ATOM 1219 C C . ALA A 1 170 ? -13.679 10.106 5.248 1.00 20.90 170 ALA A C 1
ATOM 1220 O O . ALA A 1 170 ? -13.914 9.022 4.715 1.00 19.17 170 ALA A O 1
ATOM 1222 N N . GLU A 1 171 ? -12.913 11.037 4.692 1.00 19.41 171 GLU A N 1
ATOM 1223 C CA . GLU A 1 171 ? -12.272 10.824 3.400 1.00 20.50 171 GLU A CA 1
ATOM 1224 C C . GLU A 1 171 ? -11.292 9.663 3.477 1.00 18.61 171 GLU A C 1
ATOM 1225 O O . GLU A 1 171 ? -11.266 8.805 2.591 1.00 17.56 171 GLU A O 1
ATOM 1231 N N . LEU A 1 172 ? -10.487 9.624 4.533 1.00 20.14 172 LEU A N 1
ATOM 1232 C CA . LEU A 1 172 ? -9.540 8.527 4.679 1.00 18.36 172 LEU A CA 1
ATOM 1233 C C . LEU A 1 172 ? -10.298 7.224 4.888 1.00 19.81 172 LEU A C 1
ATOM 1234 O O . LEU A 1 172 ? -9.956 6.195 4.304 1.00 18.92 172 LEU A O 1
ATOM 1239 N N . SER A 1 173 ? -11.339 7.269 5.713 1.00 16.72 173 SER A N 1
ATOM 1240 C CA . SER A 1 173 ? -12.132 6.074 5.973 1.00 18.02 173 SER A CA 1
ATOM 1241 C C . SER A 1 173 ? -12.678 5.497 4.670 1.00 18.19 173 SER A C 1
ATOM 1242 O O . SER A 1 173 ? -12.704 4.275 4.481 1.00 17.36 173 SER A O 1
ATOM 1245 N N . ASN A 1 174 ? -13.104 6.377 3.768 1.00 22.05 174 ASN A N 1
ATOM 1246 C CA . ASN A 1 174 ? -13.642 5.945 2.482 1.00 24.53 174 ASN A CA 1
ATOM 1247 C C . ASN A 1 174 ? -12.591 5.217 1.649 1.00 24.02 174 ASN A C 1
ATOM 1248 O O . ASN A 1 174 ? -12.928 4.389 0.800 1.00 25.39 174 ASN A O 1
ATOM 1253 N N . SER A 1 175 ? -11.321 5.530 1.894 1.00 20.49 175 SER A N 1
ATOM 1254 C CA . SER A 1 175 ? -10.220 4.907 1.167 1.00 20.76 175 SER A CA 1
ATOM 1255 C C . SER A 1 175 ? -9.702 3.654 1.861 1.00 20.46 175 SER A C 1
ATOM 1256 O O . SER A 1 175 ? -8.822 2.968 1.335 1.00 21.88 175 SER A O 1
ATOM 1259 N N . GLY A 1 176 ? -10.244 3.364 3.040 1.00 19.70 176 GLY A N 1
ATOM 1260 C CA . GLY A 1 176 ? -9.826 2.185 3.779 1.00 20.74 176 GLY A CA 1
ATOM 1261 C C . GLY A 1 176 ? -8.955 2.477 4.989 1.00 19.86 176 GLY A C 1
ATOM 1262 O O . GLY A 1 176 ? -8.544 1.557 5.702 1.00 21.75 176 GLY A O 1
ATOM 1263 N N . PHE A 1 177 ? -8.670 3.750 5.235 1.00 17.26 177 PHE A N 1
ATOM 1264 C CA . PHE A 1 177 ? -7.837 4.118 6.379 1.00 17.74 177 PHE A CA 1
ATOM 1265 C C . PHE A 1 177 ? -8.647 4.679 7.549 1.00 18.03 177 PHE A C 1
ATOM 1266 O O . PHE A 1 177 ? -9.294 5.722 7.433 1.00 20.17 177 PHE A O 1
ATOM 1274 N N . ARG A 1 178 ? -8.595 3.978 8.679 1.00 16.80 178 ARG A N 1
ATOM 1275 C CA . ARG A 1 178 ? -9.312 4.380 9.886 1.00 17.85 178 ARG A CA 1
ATOM 1276 C C . ARG A 1 178 ? -8.348 5.052 10.863 1.00 16.47 178 ARG A C 1
ATOM 1277 O O . ARG A 1 178 ? -7.521 4.386 11.486 1.00 15.75 178 ARG A O 1
ATOM 1285 N N . ILE A 1 179 ? -8.462 6.367 10.998 1.00 16.81 179 ILE A N 1
ATOM 1286 C CA . ILE A 1 179 ? -7.592 7.119 11.895 1.00 16.33 179 ILE A CA 1
ATOM 1287 C C . ILE A 1 179 ? -7.844 6.780 13.362 1.00 17.61 179 ILE A C 1
ATOM 1288 O O . ILE A 1 179 ? -8.975 6.882 13.845 1.00 18.38 179 ILE A O 1
ATOM 1293 N N . ASP A 1 180 ? -6.790 6.372 14.066 1.00 15.46 180 ASP A N 1
ATOM 1294 C CA . ASP A 1 180 ? -6.907 6.061 15.487 1.00 16.13 180 ASP A CA 1
ATOM 1295 C C . ASP A 1 180 ? -6.213 7.120 16.334 1.00 16.02 180 ASP A C 1
ATOM 1296 O O . ASP A 1 180 ? -6.524 7.287 17.518 1.00 16.85 180 ASP A O 1
ATOM 1301 N N . ASP A 1 181 ? -5.275 7.842 15.731 1.00 16.77 181 ASP A N 1
ATOM 1302 C CA . ASP A 1 181 ? -4.559 8.877 16.462 1.00 16.12 181 ASP A CA 1
ATOM 1303 C C . ASP A 1 181 ? -3.916 9.918 15.555 1.00 16.56 181 ASP A C 1
ATOM 1304 O O . ASP A 1 181 ? -3.498 9.611 14.442 1.00 14.67 181 ASP A O 1
ATOM 1309 N N . VAL A 1 182 ? -3.857 11.153 16.044 1.00 17.66 182 VAL A N 1
ATOM 1310 C CA . VAL A 1 182 ? -3.218 12.253 15.323 1.00 16.83 182 VAL A CA 1
ATOM 1311 C C . VAL A 1 182 ? -2.315 12.937 16.344 1.00 18.05 182 VAL A C 1
ATOM 1312 O O . VAL A 1 182 ? -2.787 13.429 17.368 1.00 19.44 182 VAL A O 1
ATOM 1316 N N . LYS A 1 183 ? -1.015 12.960 16.071 1.00 17.56 183 LYS A N 1
ATOM 1317 C CA . LYS A 1 183 ? -0.067 13.567 16.996 1.00 17.67 183 LYS A CA 1
ATOM 1318 C C . LYS A 1 183 ? 0.868 14.549 16.306 1.00 18.03 183 LYS A C 1
ATOM 1319 O O . LYS A 1 183 ? 1.348 14.288 15.208 1.00 16.25 183 LYS A O 1
ATOM 1325 N N . GLU A 1 184 ? 1.119 15.682 16.955 1.00 18.10 184 GLU A N 1
ATOM 1326 C CA . GLU A 1 184 ? 2.032 16.675 16.404 1.00 20.78 184 GLU A CA 1
ATOM 1327 C C . GLU A 1 184 ? 3.405 16.373 16.999 1.00 21.43 184 GLU A C 1
ATOM 1328 O O . GLU A 1 184 ? 3.572 16.358 18.221 1.00 22.48 184 GLU A O 1
ATOM 1334 N N . LEU A 1 185 ? 4.383 16.122 16.133 1.00 18.61 185 LEU A N 1
ATOM 1335 C CA . LEU A 1 185 ? 5.737 15.794 16.570 1.00 18.49 185 LEU A CA 1
ATOM 1336 C C . LEU A 1 185 ? 6.706 16.951 16.319 1.00 17.47 185 LEU A C 1
ATOM 1337 O O . LEU A 1 185 ? 6.414 17.845 15.526 1.00 18.32 185 LEU A O 1
ATOM 1342 N N . ASP A 1 186 ? 7.856 16.928 16.994 1.00 17.32 186 ASP A N 1
ATOM 1343 C CA . ASP A 1 186 ? 8.844 17.995 16.844 1.00 15.94 186 ASP A CA 1
ATOM 1344 C C . ASP A 1 186 ? 10.132 17.588 16.137 1.00 16.14 186 ASP A C 1
ATOM 1345 O O . ASP A 1 186 ? 10.314 16.431 15.759 1.00 14.88 186 ASP A O 1
ATOM 1350 N N . ASN A 1 187 ? 11.027 18.554 15.950 1.00 16.21 187 ASN A N 1
ATOM 1351 C CA . ASN A 1 187 ? 12.296 18.283 15.287 1.00 15.20 187 ASN A CA 1
ATOM 1352 C C . ASN A 1 187 ? 13.077 17.176 15.989 1.00 16.52 187 ASN A C 1
ATOM 1353 O O . ASN A 1 187 ? 13.658 16.317 15.332 1.00 15.54 187 ASN A O 1
ATOM 1358 N N . GLU A 1 188 ? 13.096 17.195 17.320 1.00 19.25 188 GLU A N 1
ATOM 1359 C CA . GLU A 1 188 ? 13.836 16.182 18.068 1.00 21.27 188 GLU A CA 1
ATOM 1360 C C . GLU A 1 188 ? 13.408 14.778 17.662 1.00 20.88 188 GLU A C 1
ATOM 1361 O O . GLU A 1 188 ? 14.243 13.890 17.472 1.00 21.58 188 GLU A O 1
ATOM 1367 N N . TYR A 1 189 ? 12.102 14.578 17.531 1.00 19.58 189 TYR A N 1
ATOM 1368 C CA . TYR A 1 189 ? 11.570 13.280 17.143 1.00 20.13 189 TYR A CA 1
ATOM 1369 C C . TYR A 1 189 ? 12.076 12.823 15.771 1.00 19.97 189 TYR A C 1
ATOM 1370 O O . TYR A 1 189 ? 12.331 11.637 15.547 1.00 20.30 189 TYR A O 1
ATOM 1379 N N . VAL A 1 190 ? 12.206 13.772 14.852 1.00 16.55 190 VAL A N 1
ATOM 1380 C CA . VAL A 1 190 ? 12.651 13.466 13.499 1.00 15.40 190 VAL A CA 1
ATOM 1381 C C . VAL A 1 190 ? 14.146 13.169 13.419 1.00 16.33 190 VAL A C 1
ATOM 1382 O O . VAL A 1 190 ? 14.609 12.540 12.467 1.00 16.07 190 VAL A O 1
ATOM 1386 N N . LYS A 1 191 ? 14.895 13.596 14.432 1.00 18.94 191 LYS A N 1
ATOM 1387 C CA . LYS A 1 191 ? 16.335 13.368 14.452 1.00 20.78 191 LYS A CA 1
ATOM 1388 C C . LYS A 1 191 ? 16.713 11.893 14.494 1.00 21.73 191 LYS A C 1
ATOM 1389 O O . LYS A 1 191 ? 17.875 11.542 14.279 1.00 23.06 191 LYS A O 1
ATOM 1395 N N . GLN A 1 192 ? 15.732 11.031 14.750 1.00 22.51 192 GLN A N 1
ATOM 1396 C CA . GLN A 1 192 ? 15.983 9.596 14.823 1.00 25.17 192 GLN A CA 1
ATOM 1397 C C . GLN A 1 192 ? 16.028 8.925 13.453 1.00 25.08 192 GLN A C 1
ATOM 1398 O O . GLN A 1 192 ? 16.503 7.794 13.329 1.00 24.32 192 GLN A O 1
ATOM 1404 N N . PHE A 1 193 ? 15.535 9.617 12.428 1.00 19.62 193 PHE A N 1
ATOM 1405 C CA . PHE A 1 193 ? 15.529 9.061 11.076 1.00 18.35 193 PHE A CA 1
ATOM 1406 C C . PHE A 1 193 ? 16.874 9.301 10.400 1.00 18.17 193 PHE A C 1
ATOM 1407 O O . PHE A 1 193 ? 17.515 10.324 10.629 1.00 19.02 193 PHE A O 1
ATOM 1415 N N . ASN A 1 194 ? 17.293 8.358 9.562 1.00 17.80 194 ASN A N 1
ATOM 1416 C CA . ASN A 1 194 ? 18.589 8.448 8.896 1.00 17.22 194 ASN A CA 1
ATOM 1417 C C . ASN A 1 194 ? 18.648 9.009 7.474 1.00 16.42 194 ASN A C 1
ATOM 1418 O O . ASN A 1 194 ? 19.740 9.295 6.985 1.00 15.80 194 ASN A O 1
ATOM 1423 N N . SER A 1 195 ? 17.515 9.162 6.795 1.00 14.17 195 SER A N 1
ATOM 1424 C CA . SER A 1 195 ? 17.580 9.697 5.435 1.00 14.87 195 SER A CA 1
ATOM 1425 C C . SER A 1 195 ? 18.143 11.116 5.476 1.00 14.65 195 SER A C 1
ATOM 1426 O O . SER A 1 195 ? 17.966 11.840 6.459 1.00 14.11 195 SER A O 1
ATOM 1429 N N . LEU A 1 196 ? 18.841 11.505 4.415 1.00 14.44 196 LEU A N 1
ATOM 1430 C CA . LEU A 1 196 ? 19.436 12.833 4.358 1.00 15.68 196 LEU A CA 1
ATOM 1431 C C . LEU A 1 196 ? 18.336 13.890 4.438 1.00 13.25 196 LEU A C 1
ATOM 1432 O O . LEU A 1 196 ? 18.511 14.938 5.052 1.00 13.00 196 LEU A O 1
ATOM 1437 N N . TRP A 1 197 ? 17.203 13.597 3.810 1.00 14.46 197 TRP A N 1
ATOM 1438 C CA . TRP A 1 197 ? 16.049 14.491 3.800 1.00 12.70 197 TRP A CA 1
ATOM 1439 C C . TRP A 1 197 ? 15.505 14.682 5.215 1.00 13.14 197 TRP A C 1
ATOM 1440 O O . TRP A 1 197 ? 15.244 15.808 5.641 1.00 13.41 197 TRP A O 1
ATOM 1451 N N . ALA A 1 198 ? 15.336 13.587 5.947 1.00 13.76 198 ALA A N 1
ATOM 1452 C CA . ALA A 1 198 ? 14.817 13.688 7.309 1.00 12.91 198 ALA A CA 1
ATOM 1453 C C . ALA A 1 198 ? 15.765 14.485 8.198 1.00 12.34 198 ALA A C 1
ATOM 1454 O O . ALA A 1 198 ? 15.324 15.270 9.041 1.00 13.75 198 ALA A O 1
ATOM 1456 N N . LYS A 1 199 ? 17.065 14.276 8.018 1.00 13.11 199 LYS A N 1
ATOM 1457 C CA . LYS A 1 199 ? 18.061 14.993 8.811 1.00 14.72 199 LYS A CA 1
ATOM 1458 C C . LYS A 1 199 ? 17.972 16.489 8.519 1.00 13.30 199 LYS A C 1
ATOM 1459 O O . LYS A 1 199 ? 18.046 17.310 9.432 1.00 14.63 199 LYS A O 1
ATOM 1465 N N . ARG A 1 200 ? 17.808 16.843 7.248 1.00 13.22 200 ARG A N 1
ATOM 1466 C CA . ARG A 1 200 ? 17.679 18.250 6.884 1.00 13.43 200 ARG A CA 1
ATOM 1467 C C . ARG A 1 200 ? 16.457 18.855 7.561 1.00 14.61 200 ARG A C 1
ATOM 1468 O O . ARG A 1 200 ? 16.522 19.958 8.105 1.00 14.87 200 ARG A O 1
ATOM 1476 N N . LEU A 1 201 ? 15.339 18.132 7.533 1.00 14.14 201 LEU A N 1
ATOM 1477 C CA . LEU A 1 201 ? 14.116 18.639 8.150 1.00 14.48 201 LEU A CA 1
ATOM 1478 C C . LEU A 1 201 ? 14.254 18.763 9.664 1.00 14.92 201 LEU A C 1
ATOM 1479 O O . LEU A 1 201 ? 13.745 19.705 10.270 1.00 15.69 201 LEU A O 1
ATOM 1484 N N . ALA A 1 202 ? 14.946 17.808 10.270 1.00 13.29 202 ALA A N 1
ATOM 1485 C CA . ALA A 1 202 ? 15.141 17.812 11.714 1.00 14.61 202 ALA A CA 1
ATOM 1486 C C . ALA A 1 202 ? 16.133 18.867 12.186 1.00 15.04 202 ALA A C 1
ATOM 1487 O O . ALA A 1 202 ? 15.921 19.503 13.218 1.00 15.28 202 ALA A O 1
ATOM 1489 N N . PHE A 1 203 ? 17.209 19.058 11.428 1.00 13.86 203 PHE A N 1
ATOM 1490 C CA . PHE A 1 203 ? 18.253 20.003 11.823 1.00 15.07 203 PHE A CA 1
ATOM 1491 C C . PHE A 1 203 ? 18.037 21.466 11.440 1.00 15.68 203 PHE A C 1
ATOM 1492 O O . PHE A 1 203 ? 18.734 22.339 11.950 1.00 16.97 203 PHE A O 1
ATOM 1500 N N . GLY A 1 204 ? 17.089 21.733 10.548 1.00 15.35 204 GLY A N 1
ATOM 1501 C CA . GLY A 1 204 ? 16.840 23.102 10.124 1.00 15.31 204 GLY A CA 1
ATOM 1502 C C . GLY A 1 204 ? 15.992 23.925 11.079 1.00 17.33 204 GLY A C 1
ATOM 1503 O O . GLY A 1 204 ? 16.085 23.776 12.297 1.00 17.53 204 GLY A O 1
ATOM 1504 N N . ARG A 1 205 ? 15.162 24.803 10.524 1.00 18.08 205 ARG A N 1
ATOM 1505 C CA . ARG A 1 205 ? 14.298 25.640 11.345 1.00 19.15 205 ARG A CA 1
ATOM 1506 C C . ARG A 1 205 ? 13.299 24.766 12.090 1.00 19.67 205 ARG A C 1
ATOM 1507 O O . ARG A 1 205 ? 13.044 23.620 11.698 1.00 19.52 205 ARG A O 1
ATOM 1515 N N . LYS A 1 206 ? 12.737 25.303 13.169 1.00 17.84 206 LYS A N 1
ATOM 1516 C CA . LYS A 1 206 ? 11.732 24.573 13.932 1.00 18.65 206 LYS A CA 1
ATOM 1517 C C . LYS A 1 206 ? 10.563 24.349 12.979 1.00 18.94 206 LYS A C 1
ATOM 1518 O O . LYS A 1 206 ? 10.113 25.282 12.312 1.00 19.45 206 LYS A O 1
ATOM 1524 N N . ARG A 1 207 ? 10.072 23.114 12.921 1.00 18.33 207 ARG A N 1
ATOM 1525 C CA . ARG A 1 207 ? 8.973 22.769 12.027 1.00 19.17 207 ARG A CA 1
ATOM 1526 C C . ARG A 1 207 ? 7.984 21.837 12.710 1.00 18.76 207 ARG A C 1
ATOM 1527 O O . ARG A 1 207 ? 8.357 21.055 13.584 1.00 18.52 207 ARG A O 1
ATOM 1535 N N . SER A 1 208 ? 6.725 21.915 12.298 1.00 20.67 208 SER A N 1
ATOM 1536 C CA . SER A 1 208 ? 5.697 21.052 12.857 1.00 20.80 208 SER A CA 1
ATOM 1537 C C . SER A 1 208 ? 5.557 19.823 11.971 1.00 19.14 208 SER A C 1
ATOM 1538 O O . SER A 1 208 ? 5.518 19.937 10.747 1.00 18.48 208 SER A O 1
ATOM 1541 N N . PHE A 1 209 ? 5.510 18.652 12.599 1.00 16.89 209 PHE A N 1
ATOM 1542 C CA . PHE A 1 209 ? 5.342 17.389 11.890 1.00 18.42 209 PHE A CA 1
ATOM 1543 C C . PHE A 1 209 ? 4.054 16.787 12.438 1.00 17.43 209 PHE A C 1
ATOM 1544 O O . PHE A 1 209 ? 3.741 16.945 13.621 1.00 20.86 209 PHE A O 1
ATOM 1552 N N . PHE A 1 210 ? 3.299 16.115 11.579 1.00 15.70 210 PHE A N 1
ATOM 1553 C CA . PHE A 1 210 ? 2.041 15.514 11.996 1.00 18.35 210 PHE A CA 1
ATOM 1554 C C . PHE A 1 210 ? 1.976 14.050 11.617 1.00 17.69 210 PHE A C 1
ATOM 1555 O O . PHE A 1 210 ? 2.263 13.682 10.478 1.00 19.41 210 PHE A O 1
ATOM 1563 N N . ARG A 1 211 ? 1.612 13.210 12.577 1.00 17.00 211 ARG A N 1
ATOM 1564 C CA . ARG A 1 211 ? 1.486 11.792 12.292 1.00 16.56 211 ARG A CA 1
ATOM 1565 C C . ARG A 1 211 ? 0.041 11.373 12.427 1.00 16.83 211 ARG A C 1
ATOM 1566 O O . ARG A 1 211 ? -0.549 11.501 13.497 1.00 16.82 211 ARG A O 1
ATOM 1574 N N . VAL A 1 212 ? -0.528 10.900 11.326 1.00 14.51 212 VAL A N 1
ATOM 1575 C CA . VAL A 1 212 ? -1.891 10.396 11.322 1.00 14.05 212 VAL A CA 1
ATOM 1576 C C . VAL A 1 212 ? -1.671 8.891 11.237 1.00 14.26 212 VAL A C 1
ATOM 1577 O O . VAL A 1 212 ? -1.053 8.401 10.297 1.00 14.44 212 VAL A O 1
ATOM 1581 N N . SER A 1 213 ? -2.150 8.156 12.235 1.00 12.97 213 SER A N 1
ATOM 1582 C CA . SER A 1 213 ? -1.952 6.715 12.238 1.00 13.88 213 SER A CA 1
ATOM 1583 C C . SER A 1 213 ? -3.243 5.996 12.578 1.00 13.25 213 SER A C 1
ATOM 1584 O O . SER A 1 213 ? -4.185 6.608 13.085 1.00 14.78 213 SER A O 1
ATOM 1587 N N . GLY A 1 214 ? -3.282 4.700 12.294 1.00 14.66 214 GLY A N 1
ATOM 1588 C CA . GLY A 1 214 ? -4.475 3.922 12.573 1.00 14.69 214 GLY A CA 1
ATOM 1589 C C . GLY A 1 214 ? -4.404 2.547 11.946 1.00 15.62 214 GLY A C 1
ATOM 1590 O O . GLY A 1 214 ? -3.316 2.001 11.759 1.00 15.45 214 GLY A O 1
ATOM 1591 N N . HIS A 1 215 ? -5.561 1.974 11.624 1.00 15.83 215 HIS A N 1
ATOM 1592 C CA . HIS A 1 215 ? -5.599 0.653 11.012 1.00 16.99 215 HIS A CA 1
ATOM 1593 C C . HIS A 1 215 ? -6.308 0.707 9.670 1.00 17.98 215 HIS A C 1
ATOM 1594 O O . HIS A 1 215 ? -7.067 1.635 9.400 1.00 16.37 215 HIS A O 1
ATOM 1601 N N . VAL A 1 216 ? -6.064 -0.294 8.831 1.00 19.61 216 VAL A N 1
ATOM 1602 C CA . VAL A 1 216 ? -6.680 -0.334 7.514 1.00 23.03 216 VAL A CA 1
ATOM 1603 C C . VAL A 1 216 ? -7.932 -1.209 7.511 1.00 24.55 216 VAL A C 1
ATOM 1604 O O . VAL A 1 216 ? -7.951 -2.217 8.247 1.00 26.63 216 VAL A O 1
ATOM 1608 N N . LEU B 1 2 ? 37.126 23.314 10.701 1.00 19.78 2 LEU B N 1
ATOM 1609 C CA . LEU B 1 2 ? 36.619 21.924 10.885 1.00 20.14 2 LEU B CA 1
ATOM 1610 C C . LEU B 1 2 ? 36.334 21.264 9.545 1.00 19.91 2 LEU B C 1
ATOM 1611 O O . LEU B 1 2 ? 35.559 21.790 8.743 1.00 18.04 2 LEU B O 1
ATOM 1616 N N . ILE B 1 3 ? 36.966 20.118 9.304 1.00 19.85 3 ILE B N 1
ATOM 1617 C CA . ILE B 1 3 ? 36.753 19.376 8.066 1.00 19.38 3 ILE B CA 1
ATOM 1618 C C . ILE B 1 3 ? 36.433 17.925 8.395 1.00 20.76 3 ILE B C 1
ATOM 1619 O O . ILE B 1 3 ? 36.612 17.481 9.531 1.00 20.19 3 ILE B O 1
ATOM 1624 N N . LEU B 1 4 ? 35.953 17.190 7.400 1.00 20.93 4 LEU B N 1
ATOM 1625 C CA . LEU B 1 4 ? 35.615 15.790 7.590 1.00 22.62 4 LEU B CA 1
ATOM 1626 C C . LEU B 1 4 ? 36.628 14.833 6.984 1.00 23.67 4 LEU B C 1
ATOM 1627 O O . LEU B 1 4 ? 37.014 14.966 5.825 1.00 27.18 4 LEU B O 1
ATOM 1632 N N . LYS B 1 5 ? 37.059 13.872 7.789 1.00 21.45 5 LYS B N 1
ATOM 1633 C CA . LYS B 1 5 ? 37.976 12.831 7.344 1.00 22.66 5 LYS B CA 1
ATOM 1634 C C . LYS B 1 5 ? 37.163 11.570 7.581 1.00 21.44 5 LYS B C 1
ATOM 1635 O O . LYS B 1 5 ? 37.148 11.022 8.682 1.00 21.64 5 LYS B O 1
ATOM 1641 N N . GLY B 1 6 ? 36.470 11.118 6.543 1.00 23.75 6 GLY B N 1
ATOM 1642 C CA . GLY B 1 6 ? 35.616 9.963 6.708 1.00 23.28 6 GLY B CA 1
ATOM 1643 C C . GLY B 1 6 ? 34.435 10.474 7.516 1.00 24.42 6 GLY B C 1
ATOM 1644 O O . GLY B 1 6 ? 33.857 11.505 7.175 1.00 24.17 6 GLY B O 1
ATOM 1645 N N . THR B 1 7 ? 34.083 9.778 8.593 1.00 22.23 7 THR B N 1
ATOM 1646 C CA . THR B 1 7 ? 32.970 10.199 9.435 1.00 22.95 7 THR B CA 1
ATOM 1647 C C . THR B 1 7 ? 33.467 10.987 10.644 1.00 23.62 7 THR B C 1
ATOM 1648 O O . THR B 1 7 ? 32.684 11.371 11.512 1.00 24.40 7 THR B O 1
ATOM 1652 N N . LYS B 1 8 ? 34.772 11.233 10.694 1.00 22.73 8 LYS B N 1
ATOM 1653 C CA . LYS B 1 8 ? 35.366 11.958 11.811 1.00 22.87 8 LYS B CA 1
ATOM 1654 C C . LYS B 1 8 ? 35.688 13.413 11.495 1.00 22.27 8 LYS B C 1
ATOM 1655 O O . LYS B 1 8 ? 36.190 13.733 10.421 1.00 21.94 8 LYS B O 1
ATOM 1661 N N . THR B 1 9 ? 35.394 14.295 12.442 1.00 22.17 9 THR B N 1
ATOM 1662 C CA . THR B 1 9 ? 35.681 15.710 12.263 1.00 24.08 9 THR B CA 1
ATOM 1663 C C . THR B 1 9 ? 37.092 15.985 12.769 1.00 24.41 9 THR B C 1
ATOM 1664 O O . THR B 1 9 ? 37.467 15.540 13.854 1.00 25.30 9 THR B O 1
ATOM 1668 N N . VAL B 1 10 ? 37.879 16.705 11.979 1.00 21.31 10 VAL B N 1
ATOM 1669 C CA . VAL B 1 10 ? 39.243 17.033 12.371 1.00 21.27 10 VAL B CA 1
ATOM 1670 C C . VAL B 1 10 ? 39.578 18.465 11.992 1.00 20.20 10 VAL B C 1
ATOM 1671 O O . VAL B 1 10 ? 38.909 19.075 11.157 1.00 20.50 10 VAL B O 1
ATOM 1675 N N . ASP B 1 11 ? 40.618 19.003 12.614 1.00 24.54 11 ASP B N 1
ATOM 1676 C CA . ASP B 1 11 ? 41.018 20.370 12.344 1.00 25.88 11 ASP B CA 1
ATOM 1677 C C . ASP B 1 11 ? 42.047 20.480 11.232 1.00 24.73 11 ASP B C 1
ATOM 1678 O O . ASP B 1 11 ? 43.015 19.720 11.184 1.00 25.55 11 ASP B O 1
ATOM 1683 N N . LEU B 1 12 ? 41.816 21.428 10.332 1.00 21.11 12 LEU B N 1
ATOM 1684 C CA . LEU B 1 12 ? 42.731 21.697 9.230 1.00 20.69 12 LEU B CA 1
ATOM 1685 C C . LEU B 1 12 ? 43.161 23.147 9.413 1.00 20.61 12 LEU B C 1
ATOM 1686 O O . LEU B 1 12 ? 42.323 24.049 9.461 1.00 20.78 12 LEU B O 1
ATOM 1691 N N . SER B 1 13 ? 44.464 23.372 9.528 1.00 20.48 13 SER B N 1
ATOM 1692 C CA . SER B 1 13 ? 44.984 24.717 9.728 1.00 20.33 13 SER B CA 1
ATOM 1693 C C . SER B 1 13 ? 45.135 25.462 8.409 1.00 20.21 13 SER B C 1
ATOM 1694 O O . SER B 1 13 ? 45.093 24.860 7.335 1.00 19.86 13 SER B O 1
ATOM 1697 N N . LYS B 1 14 ? 45.320 26.775 8.501 1.00 22.13 14 LYS B N 1
ATOM 1698 C CA . LYS B 1 14 ? 45.496 27.598 7.315 1.00 23.33 14 LYS B CA 1
ATOM 1699 C C . LYS B 1 14 ? 46.709 27.127 6.526 1.00 24.69 14 LYS B C 1
ATOM 1700 O O . LYS B 1 14 ? 46.644 26.978 5.307 1.00 25.01 14 LYS B O 1
ATOM 1706 N N . ASP B 1 15 ? 47.817 26.888 7.222 1.00 25.81 15 ASP B N 1
ATOM 1707 C CA . ASP B 1 15 ? 49.032 26.433 6.558 1.00 26.24 15 ASP B CA 1
ATOM 1708 C C . ASP B 1 15 ? 48.841 25.090 5.865 1.00 26.44 15 ASP B C 1
ATOM 1709 O O . ASP B 1 15 ? 49.352 24.878 4.768 1.00 24.66 15 ASP B O 1
ATOM 1714 N N . GLU B 1 16 ? 48.110 24.180 6.505 1.00 26.41 16 GLU B N 1
ATOM 1715 C CA . GLU B 1 16 ? 47.867 22.867 5.916 1.00 25.75 16 GLU B CA 1
ATOM 1716 C C . GLU B 1 16 ? 47.023 23.010 4.654 1.00 25.41 16 GLU B C 1
ATOM 1717 O O . GLU B 1 16 ? 47.261 22.334 3.653 1.00 26.33 16 GLU B O 1
ATOM 1723 N N . LEU B 1 17 ? 46.035 23.896 4.710 1.00 23.11 17 LEU B N 1
ATOM 1724 C CA . LEU B 1 17 ? 45.155 24.137 3.573 1.00 22.77 17 LEU B CA 1
ATOM 1725 C C . LEU B 1 17 ? 45.950 24.706 2.402 1.00 23.70 17 LEU B C 1
ATOM 1726 O O . LEU B 1 17 ? 45.785 24.287 1.256 1.00 23.23 17 LEU B O 1
ATOM 1731 N N . THR B 1 18 ? 46.816 25.664 2.706 1.00 24.84 18 THR B N 1
ATOM 1732 C CA . THR B 1 18 ? 47.637 26.303 1.687 1.00 25.61 18 THR B CA 1
ATOM 1733 C C . THR B 1 18 ? 48.500 25.281 0.956 1.00 27.09 18 THR B C 1
ATOM 1734 O O . THR B 1 18 ? 48.673 25.359 -0.263 1.00 26.78 18 THR B O 1
ATOM 1738 N N . GLU B 1 19 ? 49.018 24.311 1.700 1.00 27.48 19 GLU B N 1
ATOM 1739 C CA . GLU B 1 19 ? 49.869 23.277 1.126 1.00 29.96 19 GLU B CA 1
ATOM 1740 C C . GLU B 1 19 ? 49.096 22.409 0.136 1.00 30.20 19 GLU B C 1
ATOM 1741 O O . GLU B 1 19 ? 49.564 22.148 -0.974 1.00 29.67 19 GLU B O 1
ATOM 1747 N N . ILE B 1 20 ? 47.909 21.970 0.540 1.00 27.06 20 ILE B N 1
ATOM 1748 C CA . ILE B 1 20 ? 47.072 21.133 -0.310 1.00 27.67 20 ILE B CA 1
ATOM 1749 C C . ILE B 1 20 ? 46.694 21.849 -1.603 1.00 27.44 20 ILE B C 1
ATOM 1750 O O . ILE B 1 20 ? 46.798 21.283 -2.692 1.00 27.76 20 ILE B O 1
ATOM 1755 N N . ILE B 1 21 ? 46.256 23.095 -1.477 1.00 30.59 21 ILE B N 1
ATOM 1756 C CA . ILE B 1 21 ? 45.854 23.884 -2.633 1.00 31.10 21 ILE B CA 1
ATOM 1757 C C . ILE B 1 21 ? 47.027 24.191 -3.568 1.00 32.63 21 ILE B C 1
ATOM 1758 O O . ILE B 1 21 ? 46.830 24.526 -4.737 1.00 33.11 21 ILE B O 1
ATOM 1763 N N . GLY B 1 22 ? 48.245 24.053 -3.054 1.00 42.75 22 GLY B N 1
ATOM 1764 C CA . GLY B 1 22 ? 49.423 24.327 -3.858 1.00 42.68 22 GLY B CA 1
ATOM 1765 C C . GLY B 1 22 ? 49.566 23.476 -5.108 1.00 42.67 22 GLY B C 1
ATOM 1766 O O . GLY B 1 22 ? 50.216 23.889 -6.068 1.00 44.15 22 GLY B O 1
ATOM 1767 N N . GLN B 1 23 ? 48.965 22.291 -5.107 1.00 32.38 23 GLN B N 1
ATOM 1768 C CA . GLN B 1 23 ? 49.048 21.394 -6.255 1.00 31.89 23 GLN B CA 1
ATOM 1769 C C . GLN B 1 23 ? 47.913 21.607 -7.251 1.00 28.70 23 GLN B C 1
ATOM 1770 O O . GLN B 1 23 ? 47.711 20.794 -8.153 1.00 28.83 23 GLN B O 1
ATOM 1776 N N . PHE B 1 24 ? 47.182 22.706 -7.089 1.00 25.69 24 PHE B N 1
ATOM 1777 C CA . PHE B 1 24 ? 46.061 23.022 -7.971 1.00 24.04 24 PHE B CA 1
ATOM 1778 C C . PHE B 1 24 ? 46.126 24.472 -8.423 1.00 22.58 24 PHE B C 1
ATOM 1779 O O . PHE B 1 24 ? 46.601 25.338 -7.690 1.00 23.18 24 PHE B O 1
ATOM 1787 N N . ASP B 1 25 ? 45.648 24.740 -9.633 1.00 18.89 25 ASP B N 1
ATOM 1788 C CA . ASP B 1 25 ? 45.672 26.098 -10.153 1.00 19.83 25 ASP B CA 1
ATOM 1789 C C . ASP B 1 25 ? 44.450 26.924 -9.790 1.00 18.77 25 ASP B C 1
ATOM 1790 O O . ASP B 1 25 ? 44.507 28.150 -9.824 1.00 19.66 25 ASP B O 1
ATOM 1795 N N . ARG B 1 26 ? 43.350 26.257 -9.450 1.00 17.99 26 ARG B N 1
ATOM 1796 C CA . ARG B 1 26 ? 42.118 26.959 -9.095 1.00 17.45 26 ARG B CA 1
ATOM 1797 C C . ARG B 1 26 ? 41.467 26.364 -7.852 1.00 15.79 26 ARG B C 1
ATOM 1798 O O . ARG B 1 26 ? 41.702 25.208 -7.506 1.00 16.74 26 ARG B O 1
ATOM 1806 N N . VAL B 1 27 ? 40.652 27.171 -7.182 1.00 15.55 27 VAL B N 1
ATOM 1807 C CA . VAL B 1 27 ? 39.926 26.720 -5.999 1.00 14.32 27 VAL B CA 1
ATOM 1808 C C . VAL B 1 27 ? 38.448 27.055 -6.190 1.00 15.16 27 VAL B C 1
ATOM 1809 O O . VAL B 1 27 ? 38.099 28.189 -6.516 1.00 15.54 27 VAL B O 1
ATOM 1813 N N . HIS B 1 28 ? 37.583 26.063 -6.001 1.00 13.27 28 HIS B N 1
ATOM 1814 C CA . HIS B 1 28 ? 36.151 26.275 -6.141 1.00 14.46 28 HIS B CA 1
ATOM 1815 C C . HIS B 1 28 ? 35.446 25.953 -4.831 1.00 14.39 28 HIS B C 1
ATOM 1816 O O . HIS B 1 28 ? 35.678 24.898 -4.245 1.00 15.88 28 HIS B O 1
ATOM 1823 N N . ILE B 1 29 ? 34.588 26.864 -4.380 1.00 13.45 29 ILE B N 1
ATOM 1824 C CA . ILE B 1 29 ? 33.827 26.654 -3.152 1.00 13.75 29 ILE B CA 1
ATOM 1825 C C . ILE B 1 29 ? 32.344 26.476 -3.480 1.00 13.50 29 ILE B C 1
ATOM 1826 O O . ILE B 1 29 ? 31.768 27.252 -4.245 1.00 13.85 29 ILE B O 1
ATOM 1831 N N . ASP B 1 30 ? 31.737 25.439 -2.911 1.00 14.04 30 ASP B N 1
ATOM 1832 C CA . ASP B 1 30 ? 30.311 25.179 -3.100 1.00 13.53 30 ASP B CA 1
ATOM 1833 C C . ASP B 1 30 ? 29.704 25.269 -1.702 1.00 14.42 30 ASP B C 1
ATOM 1834 O O . ASP B 1 30 ? 29.929 24.399 -0.857 1.00 15.25 30 ASP B O 1
ATOM 1839 N N . LEU B 1 31 ? 28.964 26.348 -1.460 1.00 13.58 31 LEU B N 1
ATOM 1840 C CA . LEU B 1 31 ? 28.339 26.610 -0.160 1.00 13.81 31 LEU B CA 1
ATOM 1841 C C . LEU B 1 31 ? 26.968 25.947 -0.046 1.00 13.42 31 LEU B C 1
ATOM 1842 O O . LEU B 1 31 ? 26.129 26.097 -0.934 1.00 12.83 31 LEU B O 1
ATOM 1847 N N . GLY B 1 32 ? 26.740 25.238 1.060 1.00 14.56 32 GLY B N 1
ATOM 1848 C CA . GLY B 1 32 ? 25.488 24.518 1.248 1.00 13.57 32 GLY B CA 1
ATOM 1849 C C . GLY B 1 32 ? 25.556 23.337 0.295 1.00 13.28 32 GLY B C 1
ATOM 1850 O O . GLY B 1 32 ? 24.593 23.010 -0.395 1.00 14.20 32 GLY B O 1
ATOM 1851 N N . THR B 1 33 ? 26.713 22.686 0.276 1.00 12.72 33 THR B N 1
ATOM 1852 C CA . THR B 1 33 ? 26.973 21.581 -0.642 1.00 13.71 33 THR B CA 1
ATOM 1853 C C . THR B 1 33 ? 26.076 20.348 -0.525 1.00 11.55 33 THR B C 1
ATOM 1854 O O . THR B 1 33 ? 25.949 19.577 -1.476 1.00 13.85 33 THR B O 1
ATOM 1858 N N . GLY B 1 34 ? 25.448 20.157 0.626 1.00 12.92 34 GLY B N 1
ATOM 1859 C CA . GLY B 1 34 ? 24.574 19.008 0.778 1.00 12.25 34 GLY B CA 1
ATOM 1860 C C . GLY B 1 34 ? 25.285 17.677 0.971 1.00 13.56 34 GLY B C 1
ATOM 1861 O O . GLY B 1 34 ? 26.191 17.570 1.800 1.00 14.03 34 GLY B O 1
ATOM 1862 N N . ASP B 1 35 ? 24.884 16.668 0.194 1.00 13.29 35 ASP B N 1
ATOM 1863 C CA . ASP B 1 35 ? 25.455 15.324 0.322 1.00 14.06 35 ASP B CA 1
ATOM 1864 C C . ASP B 1 35 ? 26.816 15.089 -0.326 1.00 14.61 35 ASP B C 1
ATOM 1865 O O . ASP B 1 35 ? 27.340 13.974 -0.282 1.00 14.85 35 ASP B O 1
ATOM 1870 N N . GLY B 1 36 ? 27.384 16.133 -0.918 1.00 14.94 36 GLY B N 1
ATOM 1871 C CA . GLY B 1 36 ? 28.696 16.020 -1.537 1.00 15.97 36 GLY B CA 1
ATOM 1872 C C . GLY B 1 36 ? 28.758 15.384 -2.916 1.00 15.59 36 GLY B C 1
ATOM 1873 O O . GLY B 1 36 ? 29.825 15.343 -3.536 1.00 15.21 36 GLY B O 1
ATOM 1874 N N . ARG B 1 37 ? 27.629 14.897 -3.418 1.00 13.54 37 ARG B N 1
ATOM 1875 C CA . ARG B 1 37 ? 27.624 14.255 -4.727 1.00 15.07 37 ARG B CA 1
ATOM 1876 C C . ARG B 1 37 ? 27.859 15.205 -5.890 1.00 14.95 37 ARG B C 1
ATOM 1877 O O . ARG B 1 37 ? 28.471 14.822 -6.887 1.00 16.30 37 ARG B O 1
ATOM 1885 N N . ASN B 1 38 ? 27.378 16.437 -5.775 1.00 15.83 38 ASN B N 1
ATOM 1886 C CA . ASN B 1 38 ? 27.564 17.398 -6.854 1.00 16.64 38 ASN B CA 1
ATOM 1887 C C . ASN B 1 38 ? 29.026 17.780 -6.987 1.00 16.80 38 ASN B C 1
ATOM 1888 O O . ASN B 1 38 ? 29.564 17.826 -8.093 1.00 17.49 38 ASN B O 1
ATOM 1893 N N . ILE B 1 39 ? 29.672 18.049 -5.858 1.00 16.26 39 ILE B N 1
ATOM 1894 C CA . ILE B 1 39 ? 31.066 18.447 -5.898 1.00 17.52 39 ILE B CA 1
ATOM 1895 C C . ILE B 1 39 ? 31.957 17.262 -6.247 1.00 16.57 39 ILE B C 1
ATOM 1896 O O . ILE B 1 39 ? 33.028 17.442 -6.821 1.00 15.50 39 ILE B O 1
ATOM 1901 N N . TYR B 1 40 ? 31.509 16.050 -5.920 1.00 15.26 40 TYR B N 1
ATOM 1902 C CA . TYR B 1 40 ? 32.290 14.861 -6.252 1.00 14.97 40 TYR B CA 1
ATOM 1903 C C . TYR B 1 40 ? 32.374 14.764 -7.776 1.00 15.70 40 TYR B C 1
ATOM 1904 O O . TYR B 1 40 ? 33.425 14.436 -8.327 1.00 15.18 40 TYR B O 1
ATOM 1913 N N . LYS B 1 41 ? 31.266 15.048 -8.457 1.00 16.31 41 LYS B N 1
ATOM 1914 C CA . LYS B 1 41 ? 31.247 14.978 -9.917 1.00 16.69 41 LYS B CA 1
ATOM 1915 C C . LYS B 1 41 ? 32.131 16.059 -10.522 1.00 17.32 41 LYS B C 1
ATOM 1916 O O . LYS B 1 41 ? 32.868 15.806 -11.476 1.00 17.91 41 LYS B O 1
ATOM 1922 N N . LEU B 1 42 ? 32.067 17.267 -9.970 1.00 17.52 42 LEU B N 1
ATOM 1923 C CA . LEU B 1 42 ? 32.897 18.357 -10.478 1.00 18.70 42 LEU B CA 1
ATOM 1924 C C . LEU B 1 42 ? 34.375 18.023 -10.334 1.00 18.51 42 LEU B C 1
ATOM 1925 O O . LEU B 1 42 ? 35.172 18.266 -11.245 1.00 18.53 42 LEU B O 1
ATOM 1930 N N . ALA B 1 43 ? 34.728 17.461 -9.185 1.00 15.63 43 ALA B N 1
ATOM 1931 C CA . ALA B 1 43 ? 36.107 17.098 -8.878 1.00 16.68 43 ALA B CA 1
ATOM 1932 C C . ALA B 1 43 ? 36.653 15.979 -9.748 1.00 17.02 43 ALA B C 1
ATOM 1933 O O . ALA B 1 43 ? 37.802 16.030 -10.182 1.00 17.01 43 ALA B O 1
ATOM 1935 N N . ILE B 1 44 ? 35.838 14.959 -9.993 1.00 16.90 44 ILE B N 1
ATOM 1936 C CA . ILE B 1 44 ? 36.290 13.842 -10.808 1.00 18.45 44 ILE B CA 1
ATOM 1937 C C . ILE B 1 44 ? 36.513 14.279 -12.258 1.00 19.09 44 ILE B C 1
ATOM 1938 O O . ILE B 1 44 ? 37.283 13.660 -12.985 1.00 19.89 44 ILE B O 1
ATOM 1943 N N . ASN B 1 45 ? 35.856 15.359 -12.671 1.00 18.10 45 ASN B N 1
ATOM 1944 C CA . ASN B 1 45 ? 36.002 15.848 -14.038 1.00 18.09 45 ASN B CA 1
ATOM 1945 C C . ASN B 1 45 ? 37.037 16.959 -14.222 1.00 17.10 45 ASN B C 1
ATOM 1946 O O . ASN B 1 45 ? 37.280 17.390 -15.345 1.00 17.84 45 ASN B O 1
ATOM 1951 N N . ASP B 1 46 ? 37.650 17.422 -13.135 1.00 17.76 46 ASP B N 1
ATOM 1952 C CA . ASP B 1 46 ? 38.654 18.486 -13.228 1.00 18.42 46 ASP B CA 1
ATOM 1953 C C . ASP B 1 46 ? 39.684 18.355 -12.113 1.00 18.33 46 ASP B C 1
ATOM 1954 O O . ASP B 1 46 ? 39.475 18.832 -11.000 1.00 18.31 46 ASP B O 1
ATOM 1959 N N . GLN B 1 47 ? 40.808 17.718 -12.423 1.00 15.37 47 GLN B N 1
ATOM 1960 C CA . GLN B 1 47 ? 41.853 17.503 -11.434 1.00 15.68 47 GLN B CA 1
ATOM 1961 C C . GLN B 1 47 ? 42.840 18.651 -11.248 1.00 17.62 47 GLN B C 1
ATOM 1962 O O . GLN B 1 47 ? 43.860 18.485 -10.581 1.00 17.98 47 GLN B O 1
ATOM 1968 N N . ASN B 1 48 ? 42.539 19.811 -11.828 1.00 19.06 48 ASN B N 1
ATOM 1969 C CA . ASN B 1 48 ? 43.411 20.974 -11.684 1.00 21.52 48 ASN B CA 1
ATOM 1970 C C . ASN B 1 48 ? 42.697 22.020 -10.829 1.00 19.99 48 ASN B C 1
ATOM 1971 O O . ASN B 1 48 ? 43.143 23.164 -10.716 1.00 20.54 48 ASN B O 1
ATOM 1976 N N . THR B 1 49 ? 41.570 21.622 -10.245 1.00 17.61 49 THR B N 1
ATOM 1977 C CA . THR B 1 49 ? 40.802 22.508 -9.375 1.00 17.22 49 THR B CA 1
ATOM 1978 C C . THR B 1 49 ? 40.600 21.822 -8.029 1.00 17.32 49 THR B C 1
ATOM 1979 O O . THR B 1 49 ? 40.282 20.627 -7.968 1.00 16.32 49 THR B O 1
ATOM 1983 N N . PHE B 1 50 ? 40.807 22.573 -6.951 1.00 15.88 50 PHE B N 1
ATOM 1984 C CA . PHE B 1 50 ? 40.607 22.037 -5.613 1.00 16.97 50 PHE B CA 1
ATOM 1985 C C . PHE B 1 50 ? 39.196 22.439 -5.210 1.00 16.06 50 PHE B C 1
ATOM 1986 O O . PHE B 1 50 ? 38.857 23.621 -5.205 1.00 15.26 50 PHE B O 1
ATOM 1994 N N . TYR B 1 51 ? 38.377 21.446 -4.879 1.00 15.48 51 TYR B N 1
ATOM 1995 C CA . TYR B 1 51 ? 36.989 21.677 -4.507 1.00 14.98 51 TYR B CA 1
ATOM 1996 C C . TYR B 1 51 ? 36.743 21.645 -3.009 1.00 15.14 51 TYR B C 1
ATOM 1997 O O . TYR B 1 51 ? 37.137 20.705 -2.314 1.00 15.81 51 TYR B O 1
ATOM 2006 N N . ILE B 1 52 ? 36.080 22.691 -2.528 1.00 13.41 52 ILE B N 1
ATOM 2007 C CA . ILE B 1 52 ? 35.752 22.835 -1.120 1.00 12.74 52 ILE B CA 1
ATOM 2008 C C . ILE B 1 52 ? 34.239 22.906 -0.984 1.00 14.16 52 ILE B C 1
ATOM 2009 O O . ILE B 1 52 ? 33.617 23.855 -1.458 1.00 13.49 52 ILE B O 1
ATOM 2014 N N . GLY B 1 53 ? 33.655 21.889 -0.359 1.00 15.56 53 GLY B N 1
ATOM 2015 C CA . GLY B 1 53 ? 32.216 21.863 -0.161 1.00 14.65 53 GLY B CA 1
ATOM 2016 C C . GLY B 1 53 ? 31.921 22.168 1.295 1.00 13.83 53 GLY B C 1
ATOM 2017 O O . GLY B 1 53 ? 32.432 21.493 2.185 1.00 14.89 53 GLY B O 1
ATOM 2018 N N . ILE B 1 54 ? 31.093 23.181 1.533 1.00 12.74 54 ILE B N 1
ATOM 2019 C CA . ILE B 1 54 ? 30.744 23.606 2.885 1.00 13.31 54 ILE B CA 1
ATOM 2020 C C . ILE B 1 54 ? 29.283 23.320 3.239 1.00 13.84 54 ILE B C 1
ATOM 2021 O O . ILE B 1 54 ? 28.382 23.596 2.451 1.00 13.48 54 ILE B O 1
ATOM 2026 N N . ASP B 1 55 ? 29.058 22.761 4.426 1.00 12.89 55 ASP B N 1
ATOM 2027 C CA . ASP B 1 55 ? 27.704 22.498 4.904 1.00 13.06 55 ASP B CA 1
ATOM 2028 C C . ASP B 1 55 ? 27.746 22.294 6.415 1.00 13.75 55 ASP B C 1
ATOM 2029 O O . ASP B 1 55 ? 28.674 21.695 6.942 1.00 13.74 55 ASP B O 1
ATOM 2034 N N . PRO B 1 56 ? 26.742 22.812 7.133 1.00 16.01 56 PRO B N 1
ATOM 2035 C CA . PRO B 1 56 ? 26.701 22.660 8.589 1.00 16.51 56 PRO B CA 1
ATOM 2036 C C . PRO B 1 56 ? 26.233 21.275 9.038 1.00 17.20 56 PRO B C 1
ATOM 2037 O O . PRO B 1 56 ? 26.378 20.917 10.207 1.00 19.51 56 PRO B O 1
ATOM 2041 N N . VAL B 1 57 ? 25.673 20.503 8.110 1.00 14.24 57 VAL B N 1
ATOM 2042 C CA . VAL B 1 57 ? 25.185 19.160 8.423 1.00 15.56 57 VAL B CA 1
ATOM 2043 C C . VAL B 1 57 ? 26.217 18.111 8.026 1.00 15.30 57 VAL B C 1
ATOM 2044 O O . VAL B 1 57 ? 26.243 17.645 6.889 1.00 17.96 57 VAL B O 1
ATOM 2048 N N . LYS B 1 58 ? 27.061 17.723 8.971 1.00 15.71 58 LYS B N 1
ATOM 2049 C CA . LYS B 1 58 ? 28.099 16.748 8.669 1.00 15.06 58 LYS B CA 1
ATOM 2050 C C . LYS B 1 58 ? 27.576 15.356 8.387 1.00 14.39 58 LYS B C 1
ATOM 2051 O O . LYS B 1 58 ? 28.164 14.619 7.592 1.00 15.51 58 LYS B O 1
ATOM 2057 N N . GLU B 1 59 ? 26.477 14.993 9.043 1.00 15.58 59 GLU B N 1
ATOM 2058 C CA . GLU B 1 59 ? 25.918 13.659 8.893 1.00 16.03 59 GLU B CA 1
ATOM 2059 C C . GLU B 1 59 ? 25.560 13.266 7.469 1.00 15.89 59 GLU B C 1
ATOM 2060 O O . GLU B 1 59 ? 25.716 12.108 7.085 1.00 15.73 59 GLU B O 1
ATOM 2066 N N . ASN B 1 60 ? 25.094 14.224 6.679 1.00 14.56 60 ASN B N 1
ATOM 2067 C CA . ASN B 1 60 ? 24.711 13.905 5.314 1.00 14.47 60 ASN B CA 1
ATOM 2068 C C . ASN B 1 60 ? 25.881 13.777 4.349 1.00 15.56 60 ASN B C 1
ATOM 2069 O O . ASN B 1 60 ? 25.704 13.372 3.202 1.00 15.49 60 ASN B O 1
ATOM 2074 N N . LEU B 1 61 ? 27.076 14.098 4.828 1.00 14.93 61 LEU B N 1
ATOM 2075 C CA . LEU B 1 61 ? 28.283 14.012 4.011 1.00 15.40 61 LEU B CA 1
ATOM 2076 C C . LEU B 1 61 ? 29.125 12.767 4.283 1.00 16.60 61 LEU B C 1
ATOM 2077 O O . LEU B 1 61 ? 30.108 12.516 3.584 1.00 16.00 61 LEU B O 1
ATOM 2082 N N . PHE B 1 62 ? 28.749 11.989 5.292 1.00 17.68 62 PHE B N 1
ATOM 2083 C CA . PHE B 1 62 ? 29.515 10.800 5.652 1.00 17.97 62 PHE B CA 1
ATOM 2084 C C . PHE B 1 62 ? 29.781 9.833 4.504 1.00 19.18 62 PHE B C 1
ATOM 2085 O O . PHE B 1 62 ? 30.898 9.340 4.344 1.00 19.55 62 PHE B O 1
ATOM 2093 N N . ASP B 1 63 ? 28.756 9.557 3.706 1.00 17.77 63 ASP B N 1
ATOM 2094 C CA . ASP B 1 63 ? 28.895 8.627 2.594 1.00 20.54 63 ASP B CA 1
ATOM 2095 C C . ASP B 1 63 ? 30.006 9.040 1.634 1.00 19.35 63 ASP B C 1
ATOM 2096 O O . ASP B 1 63 ? 30.964 8.297 1.415 1.00 18.56 63 ASP B O 1
ATOM 2101 N N . ILE B 1 64 ? 29.874 10.227 1.057 1.00 18.71 64 ILE B N 1
ATOM 2102 C CA . ILE B 1 64 ? 30.871 10.702 0.110 1.00 16.95 64 ILE B CA 1
ATOM 2103 C C . ILE B 1 64 ? 32.213 11.027 0.770 1.00 16.45 64 ILE B C 1
ATOM 2104 O O . ILE B 1 64 ? 33.261 10.886 0.145 1.00 16.47 64 ILE B O 1
ATOM 2109 N N . SER B 1 65 ? 32.184 11.455 2.028 1.00 15.25 65 SER B N 1
ATOM 2110 C CA . SER B 1 65 ? 33.419 11.768 2.735 1.00 17.00 65 SER B CA 1
ATOM 2111 C C . SER B 1 65 ? 34.243 10.491 2.910 1.00 17.48 65 SER B C 1
ATOM 2112 O O . SER B 1 65 ? 35.473 10.522 2.852 1.00 17.04 65 SER B O 1
ATOM 2115 N N . LYS B 1 66 ? 33.559 9.372 3.127 1.00 16.78 66 LYS B N 1
ATOM 2116 C CA . LYS B 1 66 ? 34.236 8.086 3.288 1.00 19.22 66 LYS B CA 1
ATOM 2117 C C . LYS B 1 66 ? 34.767 7.626 1.935 1.00 19.26 66 LYS B C 1
ATOM 2118 O O . LYS B 1 66 ? 35.795 6.955 1.852 1.00 21.11 66 LYS B O 1
ATOM 2124 N N . LYS B 1 67 ? 34.062 7.998 0.874 1.00 17.55 67 LYS B N 1
ATOM 2125 C CA . LYS B 1 67 ? 34.452 7.612 -0.474 1.00 19.38 67 LYS B CA 1
ATOM 2126 C C . LYS B 1 67 ? 35.718 8.313 -0.963 1.00 19.13 67 LYS B C 1
ATOM 2127 O O . LYS B 1 67 ? 36.612 7.673 -1.514 1.00 19.33 67 LYS B O 1
ATOM 2133 N N . ILE B 1 68 ? 35.806 9.622 -0.756 1.00 20.98 68 ILE B N 1
ATOM 2134 C CA . ILE B 1 68 ? 36.971 10.358 -1.237 1.00 20.16 68 ILE B CA 1
ATOM 2135 C C . ILE B 1 68 ? 38.285 10.006 -0.556 1.00 21.48 68 ILE B C 1
ATOM 2136 O O . ILE B 1 68 ? 39.352 10.263 -1.108 1.00 20.49 68 ILE B O 1
ATOM 2141 N N . ILE B 1 69 ? 38.212 9.406 0.628 1.00 21.70 69 ILE B N 1
ATOM 2142 C CA . ILE B 1 69 ? 39.419 9.054 1.361 1.00 24.43 69 ILE B CA 1
ATOM 2143 C C . ILE B 1 69 ? 39.945 7.667 0.983 1.00 25.06 69 ILE B C 1
ATOM 2144 O O . ILE B 1 69 ? 40.992 7.243 1.467 1.00 26.76 69 ILE B O 1
ATOM 2149 N N . LYS B 1 70 ? 39.220 6.967 0.115 1.00 21.99 70 LYS B N 1
ATOM 2150 C CA . LYS B 1 70 ? 39.638 5.641 -0.336 1.00 23.97 70 LYS B CA 1
ATOM 2151 C C . LYS B 1 70 ? 40.726 5.807 -1.389 1.00 24.47 70 LYS B C 1
ATOM 2152 O O . LYS B 1 70 ? 41.022 6.923 -1.804 1.00 23.70 70 LYS B O 1
ATOM 2158 N N . LYS B 1 71 ? 41.322 4.701 -1.825 1.00 26.58 71 LYS B N 1
ATOM 2159 C CA . LYS B 1 71 ? 42.365 4.795 -2.837 1.00 26.78 71 LYS B CA 1
ATOM 2160 C C . LYS B 1 71 ? 41.754 5.216 -4.170 1.00 25.71 71 LYS B C 1
ATOM 2161 O O . LYS B 1 71 ? 40.583 4.951 -4.438 1.00 24.38 71 LYS B O 1
ATOM 2167 N N . PRO B 1 72 ? 42.540 5.898 -5.019 1.00 26.89 72 PRO B N 1
ATOM 2168 C CA . PRO B 1 72 ? 42.060 6.355 -6.326 1.00 26.75 72 PRO B CA 1
ATOM 2169 C C . PRO B 1 72 ? 41.300 5.288 -7.107 1.00 28.03 72 PRO B C 1
ATOM 2170 O O . PRO B 1 72 ? 40.226 5.547 -7.646 1.00 27.39 72 PRO B O 1
ATOM 2174 N N . SER B 1 73 ? 41.853 4.080 -7.160 1.00 37.80 73 SER B N 1
ATOM 2175 C CA . SER B 1 73 ? 41.208 2.993 -7.888 1.00 38.40 73 SER B CA 1
ATOM 2176 C C . SER B 1 73 ? 39.866 2.604 -7.274 1.00 38.92 73 SER B C 1
ATOM 2177 O O . SER B 1 73 ? 39.083 1.883 -7.893 1.00 39.33 73 SER B O 1
ATOM 2180 N N . LYS B 1 74 ? 39.599 3.086 -6.063 1.00 32.66 74 LYS B N 1
ATOM 2181 C CA . LYS B 1 74 ? 38.345 2.773 -5.381 1.00 32.65 74 LYS B CA 1
ATOM 2182 C C . LYS B 1 74 ? 37.386 3.955 -5.274 1.00 31.38 74 LYS B C 1
ATOM 2183 O O . LYS B 1 74 ? 36.381 3.882 -4.568 1.00 32.15 74 LYS B O 1
ATOM 2189 N N . GLY B 1 75 ? 37.696 5.044 -5.971 1.00 32.62 75 GLY B N 1
ATOM 2190 C CA . GLY B 1 75 ? 36.821 6.204 -5.936 1.00 30.66 75 GLY B CA 1
ATOM 2191 C C . GLY B 1 75 ? 37.349 7.368 -5.123 1.00 28.41 75 GLY B C 1
ATOM 2192 O O . GLY B 1 75 ? 36.704 8.413 -5.029 1.00 27.25 75 GLY B O 1
ATOM 2193 N N . GLY B 1 76 ? 38.522 7.191 -4.526 1.00 22.83 76 GLY B N 1
ATOM 2194 C CA . GLY B 1 76 ? 39.104 8.255 -3.735 1.00 21.51 76 GLY B CA 1
ATOM 2195 C C . GLY B 1 76 ? 39.507 9.430 -4.609 1.00 21.25 76 GLY B C 1
ATOM 2196 O O . GLY B 1 76 ? 39.848 9.255 -5.778 1.00 21.62 76 GLY B O 1
ATOM 2197 N N . LEU B 1 77 ? 39.447 10.630 -4.044 1.00 21.56 77 LEU B N 1
ATOM 2198 C CA . LEU B 1 77 ? 39.826 11.845 -4.758 1.00 21.86 77 LEU B CA 1
ATOM 2199 C C . LEU B 1 77 ? 40.804 12.620 -3.891 1.00 21.85 77 LEU B C 1
ATOM 2200 O O . LEU B 1 77 ? 40.743 12.551 -2.663 1.00 22.76 77 LEU B O 1
ATOM 2205 N N . SER B 1 78 ? 41.710 13.354 -4.527 1.00 20.32 78 SER B N 1
ATOM 2206 C CA . SER B 1 78 ? 42.694 14.137 -3.790 1.00 20.73 78 SER B CA 1
ATOM 2207 C C . SER B 1 78 ? 42.405 15.629 -3.885 1.00 19.79 78 SER B C 1
ATOM 2208 O O . SER B 1 78 ? 43.108 16.437 -3.278 1.00 22.25 78 SER B O 1
ATOM 2211 N N . ASN B 1 79 ? 41.368 15.993 -4.633 1.00 20.15 79 ASN B N 1
ATOM 2212 C CA . ASN B 1 79 ? 41.034 17.403 -4.816 1.00 18.51 79 ASN B CA 1
ATOM 2213 C C . ASN B 1 79 ? 39.689 17.838 -4.238 1.00 17.93 79 ASN B C 1
ATOM 2214 O O . ASN B 1 79 ? 38.999 18.683 -4.816 1.00 18.38 79 ASN B O 1
ATOM 2219 N N . VAL B 1 80 ? 39.332 17.274 -3.087 1.00 16.51 80 VAL B N 1
ATOM 2220 C CA . VAL B 1 80 ? 38.072 17.616 -2.430 1.00 16.03 80 VAL B CA 1
ATOM 2221 C C . VAL B 1 80 ? 38.224 17.633 -0.915 1.00 16.61 80 VAL B C 1
ATOM 2222 O O . VAL B 1 80 ? 38.887 16.776 -0.337 1.00 16.66 80 VAL B O 1
ATOM 2226 N N . VAL B 1 81 ? 37.621 18.628 -0.278 1.00 15.91 81 VAL B N 1
ATOM 2227 C CA . VAL B 1 81 ? 37.634 18.711 1.173 1.00 16.48 81 VAL B CA 1
ATOM 2228 C C . VAL B 1 81 ? 36.254 19.195 1.570 1.00 16.82 81 VAL B C 1
ATOM 2229 O O . VAL B 1 81 ? 35.666 20.037 0.890 1.00 15.74 81 VAL B O 1
ATOM 2233 N N . PHE B 1 82 ? 35.717 18.620 2.639 1.00 15.80 82 PHE B N 1
ATOM 2234 C CA . PHE B 1 82 ? 34.406 19.014 3.124 1.00 15.98 82 PHE B CA 1
ATOM 2235 C C . PHE B 1 82 ? 34.583 19.774 4.425 1.00 16.42 82 PHE B C 1
ATOM 2236 O O . PHE B 1 82 ? 35.147 19.262 5.396 1.00 17.87 82 PHE B O 1
ATOM 2244 N N . VAL B 1 83 ? 34.107 21.013 4.418 1.00 14.37 83 VAL B N 1
ATOM 2245 C CA . VAL B 1 83 ? 34.197 21.912 5.559 1.00 14.75 83 VAL B CA 1
ATOM 2246 C C . VAL B 1 83 ? 32.852 22.003 6.268 1.00 14.64 83 VAL B C 1
ATOM 2247 O O . VAL B 1 83 ? 31.822 22.220 5.631 1.00 13.88 83 VAL B O 1
ATOM 2251 N N . ILE B 1 84 ? 32.869 21.839 7.587 1.00 15.66 84 ILE B N 1
ATOM 2252 C CA . ILE B 1 84 ? 31.646 21.910 8.378 1.00 15.88 84 ILE B CA 1
ATOM 2253 C C . ILE B 1 84 ? 31.519 23.308 8.955 1.00 15.73 84 ILE B C 1
ATOM 2254 O O . ILE B 1 84 ? 32.180 23.655 9.936 1.00 16.54 84 ILE B O 1
ATOM 2259 N N . ALA B 1 85 ? 30.669 24.110 8.326 1.00 15.29 85 ALA B N 1
ATOM 2260 C CA . ALA B 1 85 ? 30.441 25.484 8.738 1.00 15.89 85 ALA B CA 1
ATOM 2261 C C . ALA B 1 85 ? 29.167 25.992 8.084 1.00 15.47 85 ALA B C 1
ATOM 2262 O O . ALA B 1 85 ? 28.630 25.353 7.177 1.00 14.49 85 ALA B O 1
ATOM 2264 N N . ALA B 1 86 ? 28.685 27.141 8.550 1.00 17.55 86 ALA B N 1
ATOM 2265 C CA . ALA B 1 86 ? 27.474 27.749 8.005 1.00 17.84 86 ALA B CA 1
ATOM 2266 C C . ALA B 1 86 ? 27.793 29.120 7.416 1.00 18.03 86 ALA B C 1
ATOM 2267 O O . ALA B 1 86 ? 28.808 29.729 7.751 1.00 19.78 86 ALA B O 1
ATOM 2269 N N . ALA B 1 87 ? 26.915 29.612 6.546 1.00 17.82 87 ALA B N 1
ATOM 2270 C CA . ALA B 1 87 ? 27.125 30.907 5.911 1.00 17.16 87 ALA B CA 1
ATOM 2271 C C . ALA B 1 87 ? 27.239 32.044 6.918 1.00 19.44 87 ALA B C 1
ATOM 2272 O O . ALA B 1 87 ? 27.905 33.049 6.647 1.00 19.18 87 ALA B O 1
ATOM 2274 N N . GLU B 1 88 ? 26.589 31.886 8.070 1.00 20.51 88 GLU B N 1
ATOM 2275 C CA . GLU B 1 88 ? 26.608 32.908 9.114 1.00 24.34 88 GLU B CA 1
ATOM 2276 C C . GLU B 1 88 ? 27.933 32.991 9.866 1.00 25.18 88 GLU B C 1
ATOM 2277 O O . GLU B 1 88 ? 28.210 33.987 10.534 1.00 27.01 88 GLU B O 1
ATOM 2283 N N . SER B 1 89 ? 28.746 31.945 9.766 1.00 26.83 89 SER B N 1
ATOM 2284 C CA . SER B 1 89 ? 30.041 31.931 10.440 1.00 28.09 89 SER B CA 1
ATOM 2285 C C . SER B 1 89 ? 31.052 31.106 9.655 1.00 26.95 89 SER B C 1
ATOM 2286 O O . SER B 1 89 ? 31.423 29.998 10.046 1.00 27.48 89 SER B O 1
ATOM 2289 N N . LEU B 1 90 ? 31.495 31.665 8.537 1.00 23.42 90 LEU B N 1
ATOM 2290 C CA . LEU B 1 90 ? 32.460 30.994 7.679 1.00 22.28 90 LEU B CA 1
ATOM 2291 C C . LEU B 1 90 ? 33.852 31.035 8.304 1.00 19.92 90 LEU B C 1
ATOM 2292 O O . LEU B 1 90 ? 34.187 31.973 9.022 1.00 19.14 90 LEU B O 1
ATOM 2297 N N . PRO B 1 91 ? 34.681 30.011 8.036 1.00 20.38 91 PRO B N 1
ATOM 2298 C CA . PRO B 1 91 ? 36.050 29.903 8.560 1.00 19.77 91 PRO B CA 1
ATOM 2299 C C . PRO B 1 91 ? 36.955 30.989 7.975 1.00 18.73 91 PRO B C 1
ATOM 2300 O O . PRO B 1 91 ? 36.948 31.214 6.767 1.00 18.51 91 PRO B O 1
ATOM 2304 N N . PHE B 1 92 ? 37.741 31.645 8.825 1.00 17.47 92 PHE B N 1
ATOM 2305 C CA . PHE B 1 92 ? 38.632 32.699 8.361 1.00 17.05 92 PHE B CA 1
ATOM 2306 C C . PHE B 1 92 ? 39.684 32.160 7.390 1.00 16.97 92 PHE B C 1
ATOM 2307 O O . PHE B 1 92 ? 40.237 32.911 6.588 1.00 17.37 92 PHE B O 1
ATOM 2315 N N . GLU B 1 93 ? 39.950 30.859 7.458 1.00 16.32 93 GLU B N 1
ATOM 2316 C CA . GLU B 1 93 ? 40.954 30.255 6.586 1.00 17.14 93 GLU B CA 1
ATOM 2317 C C . GLU B 1 93 ? 40.540 30.267 5.118 1.00 17.22 93 GLU B C 1
ATOM 2318 O O . GLU B 1 93 ? 41.382 30.142 4.232 1.00 17.02 93 GLU B O 1
ATOM 2324 N N . LEU B 1 94 ? 39.248 30.444 4.861 1.00 15.75 94 LEU B N 1
ATOM 2325 C CA . LEU B 1 94 ? 38.754 30.454 3.489 1.00 15.48 94 LEU B CA 1
ATOM 2326 C C . LEU B 1 94 ? 38.669 31.842 2.866 1.00 15.25 94 LEU B C 1
ATOM 2327 O O . LEU B 1 94 ? 38.261 31.987 1.715 1.00 15.38 94 LEU B O 1
ATOM 2332 N N . LYS B 1 95 ? 39.058 32.868 3.613 1.00 16.74 95 LYS B N 1
ATOM 2333 C CA . LYS B 1 95 ? 39.000 34.223 3.081 1.00 16.76 95 LYS B CA 1
ATOM 2334 C C . LYS B 1 95 ? 39.927 34.446 1.888 1.00 16.69 95 LYS B C 1
ATOM 2335 O O . LYS B 1 95 ? 41.092 34.044 1.917 1.00 16.83 95 LYS B O 1
ATOM 2341 N N . ASN B 1 96 ? 39.393 35.072 0.840 1.00 16.86 96 ASN B N 1
ATOM 2342 C CA . ASN B 1 96 ? 40.173 35.412 -0.350 1.00 18.25 96 ASN B CA 1
ATOM 2343 C C . ASN B 1 96 ? 40.892 34.205 -0.952 1.00 19.30 96 ASN B C 1
ATOM 2344 O O . ASN B 1 96 ? 42.054 34.301 -1.347 1.00 20.27 96 ASN B O 1
ATOM 2349 N N . ILE B 1 97 ? 40.195 33.078 -1.053 1.00 17.51 97 ILE B N 1
ATOM 2350 C CA . ILE B 1 97 ? 40.818 31.862 -1.572 1.00 17.38 97 ILE B CA 1
ATOM 2351 C C . ILE B 1 97 ? 40.217 31.261 -2.848 1.00 15.99 97 ILE B C 1
ATOM 2352 O O . ILE B 1 97 ? 40.899 30.532 -3.577 1.00 14.57 97 ILE B O 1
ATOM 2357 N N . ALA B 1 98 ? 38.958 31.569 -3.126 1.00 16.98 98 ALA B N 1
ATOM 2358 C CA . ALA B 1 98 ? 38.281 30.969 -4.271 1.00 15.68 98 ALA B CA 1
ATOM 2359 C C . ALA B 1 98 ? 38.240 31.704 -5.605 1.00 15.76 98 ALA B C 1
ATOM 2360 O O . ALA B 1 98 ? 38.030 32.914 -5.671 1.00 15.51 98 ALA B O 1
ATOM 2362 N N . ASP B 1 99 ? 38.421 30.931 -6.675 1.00 14.80 99 ASP B N 1
ATOM 2363 C CA . ASP B 1 99 ? 38.366 31.455 -8.032 1.00 15.10 99 ASP B CA 1
ATOM 2364 C C . ASP B 1 99 ? 36.899 31.477 -8.457 1.00 15.96 99 ASP B C 1
ATOM 2365 O O . ASP B 1 99 ? 36.511 32.209 -9.371 1.00 16.90 99 ASP B O 1
ATOM 2370 N N . SER B 1 100 ? 36.085 30.666 -7.785 1.00 15.31 100 SER B N 1
ATOM 2371 C CA . SER B 1 100 ? 34.661 30.590 -8.087 1.00 15.57 100 SER B CA 1
ATOM 2372 C C . SER B 1 100 ? 33.871 30.101 -6.882 1.00 14.78 100 SER B C 1
ATOM 2373 O O . SER B 1 100 ? 34.375 29.327 -6.070 1.00 14.81 100 SER B O 1
ATOM 2376 N N . ILE B 1 101 ? 32.634 30.574 -6.768 1.00 14.00 101 ILE B N 1
ATOM 2377 C CA . ILE B 1 101 ? 31.759 30.204 -5.662 1.00 15.36 101 ILE B CA 1
ATOM 2378 C C . ILE B 1 101 ? 30.372 29.891 -6.187 1.00 13.84 101 ILE B C 1
ATOM 2379 O O . ILE B 1 101 ? 29.834 30.627 -7.013 1.00 14.51 101 ILE B O 1
ATOM 2384 N N . SER B 1 102 ? 29.789 28.804 -5.699 1.00 14.24 102 SER B N 1
ATOM 2385 C CA . SER B 1 102 ? 28.455 28.428 -6.123 1.00 13.05 102 SER B CA 1
ATOM 2386 C C . SER B 1 102 ? 27.545 28.122 -4.941 1.00 13.29 102 SER B C 1
ATOM 2387 O O . SER B 1 102 ? 28.000 27.705 -3.870 1.00 13.14 102 SER B O 1
ATOM 2390 N N . ILE B 1 103 ? 26.258 28.380 -5.142 1.00 15.05 103 ILE B N 1
ATOM 2391 C CA . ILE B 1 103 ? 25.222 28.061 -4.166 1.00 12.58 103 ILE B CA 1
ATOM 2392 C C . ILE B 1 103 ? 24.178 27.410 -5.063 1.00 13.55 103 ILE B C 1
ATOM 2393 O O . ILE B 1 103 ? 23.542 28.082 -5.883 1.00 13.19 103 ILE B O 1
ATOM 2398 N N . LEU B 1 104 ? 24.026 26.095 -4.930 1.00 13.44 104 LEU B N 1
ATOM 2399 C CA . LEU B 1 104 ? 23.098 25.359 -5.785 1.00 12.82 104 LEU B CA 1
ATOM 2400 C C . LEU B 1 104 ? 21.887 24.790 -5.072 1.00 13.83 104 LEU B C 1
ATOM 2401 O O . LEU B 1 104 ? 22.027 24.091 -4.068 1.00 13.35 104 LEU B O 1
ATOM 2406 N N . PHE B 1 105 ? 20.706 25.092 -5.610 1.00 13.75 105 PHE B N 1
ATOM 2407 C CA . PHE B 1 105 ? 19.435 24.601 -5.074 1.00 13.55 105 PHE B CA 1
ATOM 2408 C C . PHE B 1 105 ? 19.383 24.703 -3.557 1.00 14.31 105 PHE B C 1
ATOM 2409 O O . PHE B 1 105 ? 19.089 23.722 -2.865 1.00 13.30 105 PHE B O 1
ATOM 2417 N N . PRO B 1 106 ? 19.661 25.898 -3.015 1.00 13.21 106 PRO B N 1
ATOM 2418 C CA . PRO B 1 106 ? 19.635 26.083 -1.566 1.00 15.30 106 PRO B CA 1
ATOM 2419 C C . PRO B 1 106 ? 18.238 25.896 -0.982 1.00 15.30 106 PRO B C 1
ATOM 2420 O O . PRO B 1 106 ? 17.232 25.990 -1.691 1.00 16.29 106 PRO B O 1
ATOM 2424 N N . TRP B 1 107 ? 18.193 25.632 0.316 1.00 15.01 107 TRP B N 1
ATOM 2425 C CA . TRP B 1 107 ? 16.936 25.441 1.026 1.00 17.27 107 TRP B CA 1
ATOM 2426 C C . TRP B 1 107 ? 17.133 26.032 2.416 1.00 16.64 107 TRP B C 1
ATOM 2427 O O . TRP B 1 107 ? 18.262 26.294 2.827 1.00 17.67 107 TRP B O 1
ATOM 2438 N N . GLY B 1 108 ? 16.044 26.262 3.139 1.00 17.64 108 GLY B N 1
ATOM 2439 C CA . GLY B 1 108 ? 16.189 26.812 4.476 1.00 16.64 108 GLY B CA 1
ATOM 2440 C C . GLY B 1 108 ? 16.715 28.234 4.512 1.00 17.37 108 GLY B C 1
ATOM 2441 O O . GLY B 1 108 ? 16.431 29.040 3.618 1.00 14.49 108 GLY B O 1
ATOM 2442 N N . THR B 1 109 ? 17.496 28.553 5.539 1.00 15.87 109 THR B N 1
ATOM 2443 C CA . THR B 1 109 ? 18.015 29.909 5.671 1.00 17.12 109 THR B CA 1
ATOM 2444 C C . THR B 1 109 ? 18.902 30.346 4.510 1.00 15.56 109 THR B C 1
ATOM 2445 O O . THR B 1 109 ? 18.861 31.504 4.114 1.00 16.29 109 THR B O 1
ATOM 2449 N N . LEU B 1 110 ? 19.688 29.428 3.950 1.00 14.95 110 LEU B N 1
ATOM 2450 C CA . LEU B 1 110 ? 20.569 29.793 2.842 1.00 14.62 110 LEU B CA 1
ATOM 2451 C C . LEU B 1 110 ? 19.772 30.297 1.643 1.00 14.60 110 LEU B C 1
ATOM 2452 O O . LEU B 1 110 ? 20.182 31.247 0.971 1.00 13.94 110 LEU B O 1
ATOM 2457 N N . LEU B 1 111 ? 18.640 29.661 1.364 1.00 14.42 111 LEU B N 1
ATOM 2458 C CA . LEU B 1 111 ? 17.808 30.098 0.250 1.00 15.91 111 LEU B CA 1
ATOM 2459 C C . LEU B 1 111 ? 17.374 31.539 0.517 1.00 14.81 111 LEU B C 1
ATOM 2460 O O . LEU B 1 111 ? 17.448 32.394 -0.363 1.00 14.77 111 LEU B O 1
ATOM 2465 N N . GLU B 1 112 ? 16.942 31.809 1.744 1.00 16.60 112 GLU B N 1
ATOM 2466 C CA . GLU B 1 112 ? 16.506 33.149 2.121 1.00 18.11 112 GLU B CA 1
ATOM 2467 C C . GLU B 1 112 ? 17.613 34.192 1.934 1.00 16.62 112 GLU B C 1
ATOM 2468 O O . GLU B 1 112 ? 17.364 35.287 1.425 1.00 16.99 112 GLU B O 1
ATOM 2474 N N . TYR B 1 113 ? 18.839 33.854 2.329 1.00 14.64 113 TYR B N 1
ATOM 2475 C CA . TYR B 1 113 ? 19.951 34.795 2.193 1.00 16.75 113 TYR B CA 1
ATOM 2476 C C . TYR B 1 113 ? 20.212 35.174 0.741 1.00 16.18 113 TYR B C 1
ATOM 2477 O O . TYR B 1 113 ? 20.604 36.302 0.444 1.00 17.19 113 TYR B O 1
ATOM 2486 N N . VAL B 1 114 ? 19.999 34.227 -0.163 1.00 15.89 114 VAL B N 1
ATOM 2487 C CA . VAL B 1 114 ? 20.231 34.484 -1.574 1.00 16.02 114 VAL B CA 1
ATOM 2488 C C . VAL B 1 114 ? 19.094 35.265 -2.224 1.00 16.27 114 VAL B C 1
ATOM 2489 O O . VAL B 1 114 ? 19.336 36.207 -2.973 1.00 17.18 114 VAL B O 1
ATOM 2493 N N . ILE B 1 115 ? 17.859 34.881 -1.915 1.00 16.81 115 ILE B N 1
ATOM 2494 C CA . ILE B 1 115 ? 16.678 35.500 -2.519 1.00 18.87 115 ILE B CA 1
ATOM 2495 C C . ILE B 1 115 ? 16.211 36.853 -1.983 1.00 19.12 115 ILE B C 1
ATOM 2496 O O . ILE B 1 115 ? 15.732 37.691 -2.756 1.00 20.11 115 ILE B O 1
ATOM 2501 N N . LYS B 1 116 ? 16.338 37.073 -0.679 1.00 20.40 116 LYS B N 1
ATOM 2502 C CA . LYS B 1 116 ? 15.880 38.327 -0.079 1.00 21.51 116 LYS B CA 1
ATOM 2503 C C . LYS B 1 116 ? 16.413 39.595 -0.757 1.00 21.23 116 LYS B C 1
ATOM 2504 O O . LYS B 1 116 ? 15.631 40.424 -1.226 1.00 23.49 116 LYS B O 1
ATOM 2510 N N . PRO B 1 117 ? 17.742 39.787 -0.796 1.00 19.29 117 PRO B N 1
ATOM 2511 C CA . PRO B 1 117 ? 18.819 38.947 -0.265 1.00 18.59 117 PRO B CA 1
ATOM 2512 C C . PRO B 1 117 ? 19.298 39.524 1.064 1.00 18.50 117 PRO B C 1
ATOM 2513 O O . PRO B 1 117 ? 18.947 40.649 1.420 1.00 17.12 117 PRO B O 1
ATOM 2517 N N . ASN B 1 118 ? 20.097 38.752 1.790 1.00 16.26 118 ASN B N 1
ATOM 2518 C CA . ASN B 1 118 ? 20.642 39.203 3.064 1.00 17.04 118 ASN B CA 1
ATOM 2519 C C . ASN B 1 118 ? 22.012 39.763 2.689 1.00 18.62 118 ASN B C 1
ATOM 2520 O O . ASN B 1 118 ? 22.947 39.005 2.424 1.00 17.57 118 ASN B O 1
ATOM 2525 N N . ARG B 1 119 ? 22.126 41.087 2.656 1.00 15.24 119 ARG B N 1
ATOM 2526 C CA . ARG B 1 119 ? 23.375 41.725 2.257 1.00 16.99 119 ARG B CA 1
ATOM 2527 C C . ARG B 1 119 ? 24.589 41.397 3.117 1.00 16.08 119 ARG B C 1
ATOM 2528 O O . ARG B 1 119 ? 25.672 41.147 2.589 1.00 15.51 119 ARG B O 1
ATOM 2536 N N . ASP B 1 120 ? 24.414 41.389 4.434 1.00 16.85 120 ASP B N 1
ATOM 2537 C CA . ASP B 1 120 ? 25.526 41.095 5.329 1.00 16.81 120 ASP B CA 1
ATOM 2538 C C . ASP B 1 120 ? 26.048 39.677 5.118 1.00 16.67 120 ASP B C 1
ATOM 2539 O O . ASP B 1 120 ? 27.258 39.467 5.011 1.00 18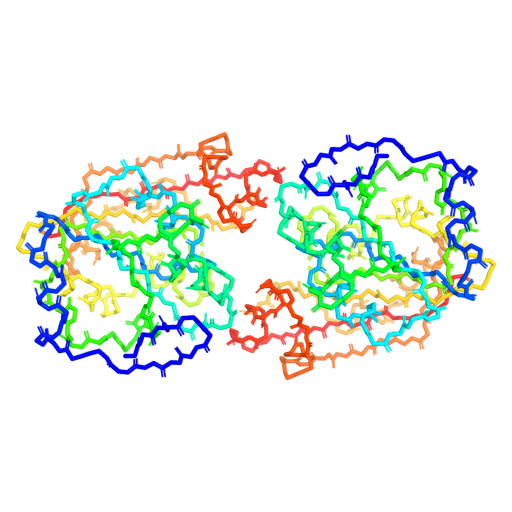.05 120 ASP B O 1
ATOM 2544 N N . ILE B 1 121 ? 25.143 38.708 5.044 1.00 15.95 121 ILE B N 1
ATOM 2545 C CA . ILE B 1 121 ? 25.557 37.323 4.839 1.00 17.37 121 ILE B CA 1
ATOM 2546 C C . ILE B 1 121 ? 26.246 37.142 3.489 1.00 17.60 121 ILE B C 1
ATOM 2547 O O . ILE B 1 121 ? 27.302 36.512 3.409 1.00 18.65 121 ILE B O 1
ATOM 2552 N N . LEU B 1 122 ? 25.660 37.691 2.428 1.00 16.66 122 LEU B N 1
ATOM 2553 C CA . LEU B 1 122 ? 26.273 37.562 1.109 1.00 17.74 122 LEU B CA 1
ATOM 2554 C C . LEU B 1 122 ? 27.649 38.223 1.102 1.00 17.53 122 LEU B C 1
ATOM 2555 O O . LEU B 1 122 ? 28.557 37.777 0.401 1.00 17.44 122 LEU B O 1
ATOM 2560 N N . SER B 1 123 ? 27.805 39.286 1.884 1.00 17.74 123 SER B N 1
ATOM 2561 C CA . SER B 1 123 ? 29.093 39.958 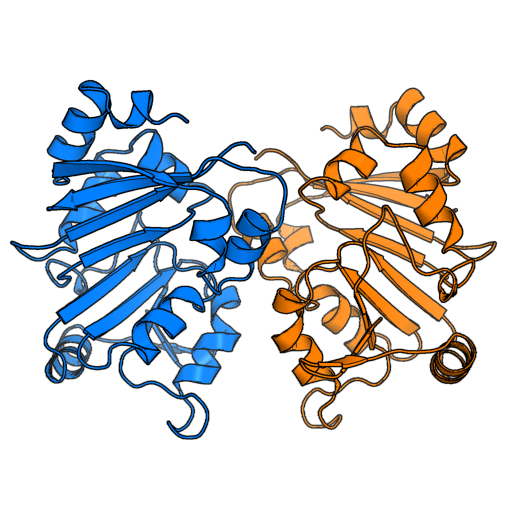1.963 1.00 18.68 123 SER B CA 1
ATOM 2562 C C . SER B 1 123 ? 30.124 38.981 2.521 1.00 18.48 123 SER B C 1
ATOM 2563 O O . SER B 1 123 ? 31.267 38.952 2.054 1.00 19.51 123 SER B O 1
ATOM 2566 N N . ASN B 1 124 ? 29.718 38.178 3.507 1.00 18.62 124 ASN B N 1
ATOM 2567 C CA . ASN B 1 124 ? 30.619 37.188 4.107 1.00 19.26 124 ASN B CA 1
ATOM 2568 C C . ASN B 1 124 ? 31.047 36.174 3.050 1.00 18.46 124 ASN B C 1
ATOM 2569 O O . ASN B 1 124 ? 32.201 35.744 3.017 1.00 19.57 124 ASN B O 1
ATOM 2574 N N . VAL B 1 125 ? 30.098 35.771 2.208 1.00 16.02 125 VAL B N 1
ATOM 2575 C CA . VAL B 1 125 ? 30.382 34.808 1.153 1.00 15.27 125 VAL B CA 1
ATOM 2576 C C . VAL B 1 125 ? 31.326 35.415 0.121 1.00 15.05 125 VAL B C 1
ATOM 2577 O O . VAL B 1 125 ? 32.239 34.749 -0.364 1.00 15.58 125 VAL B O 1
ATOM 2581 N N . ALA B 1 126 ? 31.116 36.685 -0.209 1.00 14.71 126 ALA B N 1
ATOM 2582 C CA . ALA B 1 126 ? 31.973 37.342 -1.187 1.00 15.21 126 ALA B CA 1
ATOM 2583 C C . ALA B 1 126 ? 33.412 37.422 -0.680 1.00 16.57 126 ALA B C 1
ATOM 2584 O O . ALA B 1 126 ? 34.358 37.386 -1.470 1.00 17.91 126 ALA B O 1
ATOM 2586 N N . ASP B 1 127 ? 33.578 37.518 0.638 1.00 16.41 127 ASP B N 1
ATOM 2587 C CA . ASP B 1 127 ? 34.911 37.599 1.225 1.00 16.88 127 ASP B CA 1
ATOM 2588 C C . ASP B 1 127 ? 35.728 36.331 1.015 1.00 17.02 127 ASP B C 1
ATOM 2589 O O . ASP B 1 127 ? 36.932 36.324 1.264 1.00 18.17 127 ASP B O 1
ATOM 2594 N N . LEU B 1 128 ? 35.079 35.259 0.569 1.00 17.21 128 LEU B N 1
ATOM 2595 C CA . LEU B 1 128 ? 35.787 34.005 0.329 1.00 16.43 128 LEU B CA 1
ATOM 2596 C C . LEU B 1 128 ? 36.426 33.985 -1.055 1.00 17.13 128 LEU B C 1
ATOM 2597 O O . LEU B 1 128 ? 37.235 33.108 -1.363 1.00 16.54 128 LEU B O 1
ATOM 2602 N N . ALA B 1 129 ? 36.066 34.958 -1.884 1.00 15.97 129 ALA B N 1
ATOM 2603 C CA . ALA B 1 129 ? 36.574 35.026 -3.249 1.00 16.71 129 ALA B CA 1
ATOM 2604 C C . ALA B 1 129 ? 37.851 35.840 -3.444 1.00 18.84 129 ALA B C 1
ATOM 2605 O O . ALA B 1 129 ? 38.128 36.785 -2.703 1.00 18.30 129 ALA B O 1
ATOM 2607 N N . LYS B 1 130 ? 38.631 35.451 -4.449 1.00 20.82 130 LYS B N 1
ATOM 2608 C CA . LYS B 1 130 ? 39.863 36.159 -4.787 1.00 23.38 130 LYS B CA 1
ATOM 2609 C C . LYS B 1 130 ? 39.459 37.424 -5.528 1.00 25.78 130 LYS B C 1
ATOM 2610 O O . LYS B 1 130 ? 38.294 37.579 -5.897 1.00 24.56 130 LYS B O 1
ATOM 2616 N N . LYS B 1 131 ? 40.425 38.313 -5.758 1.00 30.55 131 LYS B N 1
ATOM 2617 C CA . LYS B 1 131 ? 40.176 39.568 -6.462 1.00 35.14 131 LYS B CA 1
ATOM 2618 C C . LYS B 1 131 ? 39.314 39.289 -7.686 1.00 35.73 131 LYS B C 1
ATOM 2619 O O . LYS B 1 131 ? 38.377 40.027 -7.984 1.00 37.78 131 LYS B O 1
ATOM 2625 N N . GLU B 1 132 ? 39.648 38.220 -8.398 1.00 43.06 132 GLU B N 1
ATOM 2626 C CA . GLU B 1 132 ? 38.887 37.811 -9.566 1.00 44.49 132 GLU B CA 1
ATOM 2627 C C . GLU B 1 132 ? 37.664 37.105 -8.991 1.00 43.38 132 GLU B C 1
ATOM 2628 O O . GLU B 1 132 ? 37.028 37.602 -8.062 1.00 47.62 132 GLU B O 1
ATOM 2634 N N . ALA B 1 133 ? 37.332 35.949 -9.546 1.00 32.81 133 ALA B N 1
ATOM 2635 C CA . ALA B 1 133 ? 36.218 35.191 -9.022 1.00 25.42 133 ALA B CA 1
ATOM 2636 C C . ALA B 1 133 ? 34.887 35.270 -9.728 1.00 23.19 133 ALA B C 1
ATOM 2637 O O . ALA B 1 133 ? 34.344 36.347 -9.964 1.00 20.44 133 ALA B O 1
ATOM 2638 N N . HIS B 1 134 ? 34.364 34.098 -10.065 1.00 17.53 134 HIS B N 1
ATOM 2639 C CA . HIS B 1 134 ? 33.069 33.987 -10.705 1.00 16.90 134 HIS B CA 1
ATOM 2640 C C . HIS B 1 134 ? 32.120 33.447 -9.638 1.00 14.96 134 HIS B C 1
ATOM 2641 O O . HIS B 1 134 ? 32.558 32.823 -8.664 1.00 14.31 134 HIS B O 1
ATOM 2648 N N . PHE B 1 135 ? 30.830 33.711 -9.794 1.00 14.80 135 PHE B N 1
ATOM 2649 C CA . PHE B 1 135 ? 29.850 33.189 -8.852 1.00 14.36 135 PHE B CA 1
ATOM 2650 C C . PHE B 1 135 ? 28.627 32.711 -9.615 1.00 14.63 135 PHE B C 1
ATOM 2651 O O . PHE B 1 135 ? 28.368 33.142 -10.741 1.00 12.75 135 PHE B O 1
ATOM 2659 N N . GLU B 1 136 ? 27.881 31.806 -8.995 1.00 15.87 136 GLU B N 1
ATOM 2660 C CA . GLU B 1 136 ? 26.692 31.249 -9.608 1.00 16.98 136 GLU B CA 1
ATOM 2661 C C . GLU B 1 136 ? 25.723 30.818 -8.517 1.00 16.09 136 GLU B C 1
ATOM 2662 O O . GLU B 1 136 ? 26.084 30.020 -7.657 1.00 17.06 136 GLU B O 1
ATOM 2668 N N . PHE B 1 137 ? 24.510 31.372 -8.538 1.00 14.75 137 PHE B N 1
ATOM 2669 C CA . PHE B 1 137 ? 23.481 31.008 -7.563 1.00 15.21 137 PHE B CA 1
ATOM 2670 C C . PHE B 1 137 ? 22.331 30.401 -8.366 1.00 15.18 137 PHE B C 1
ATOM 2671 O O . PHE B 1 137 ? 21.737 31.078 -9.202 1.00 15.79 137 PHE B O 1
ATOM 2679 N N . VAL B 1 138 ? 22.019 29.130 -8.128 1.00 14.35 138 VAL B N 1
ATOM 2680 C CA . VAL B 1 138 ? 20.925 28.480 -8.850 1.00 13.86 138 VAL B CA 1
ATOM 2681 C C . VAL B 1 138 ? 19.813 28.174 -7.848 1.00 13.61 138 VAL B C 1
ATOM 2682 O O . VAL B 1 138 ? 19.996 27.376 -6.927 1.00 14.61 138 VAL B O 1
ATOM 2686 N N . THR B 1 139 ? 18.657 28.803 -8.030 1.00 15.76 139 THR B N 1
ATOM 2687 C CA . THR B 1 139 ? 17.560 28.622 -7.092 1.00 16.27 139 THR B CA 1
ATOM 2688 C C . THR B 1 139 ? 16.229 28.187 -7.695 1.00 16.58 139 THR B C 1
ATOM 2689 O O . THR B 1 139 ? 16.002 28.270 -8.906 1.00 17.62 139 THR B O 1
ATOM 2693 N N . THR B 1 140 ? 15.356 27.713 -6.816 1.00 16.54 140 THR B N 1
ATOM 2694 C CA . THR B 1 140 ? 14.014 27.290 -7.186 1.00 18.77 140 THR B CA 1
ATOM 2695 C C . THR B 1 140 ? 13.208 27.281 -5.895 1.00 21.57 140 THR B C 1
ATOM 2696 O O . THR 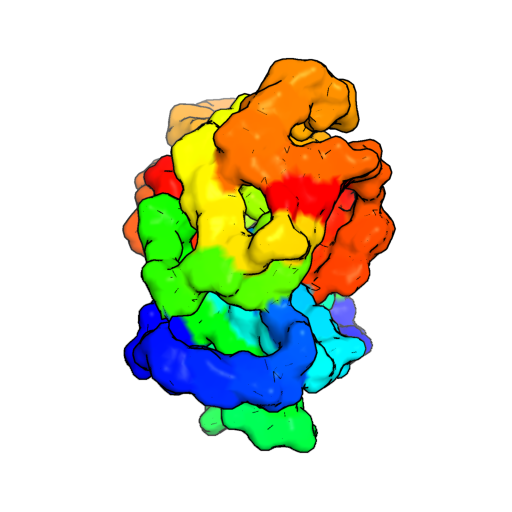B 1 140 ? 13.744 26.973 -4.831 1.00 21.37 140 THR B O 1
ATOM 2700 N N . TYR B 1 141 ? 11.933 27.636 -5.972 1.00 26.69 141 TYR B N 1
ATOM 2701 C CA . TYR B 1 141 ? 11.116 27.645 -4.767 1.00 30.41 141 TYR B CA 1
ATOM 2702 C C . TYR B 1 141 ? 9.892 26.757 -4.912 1.00 32.73 141 TYR B C 1
ATOM 2703 O O . TYR B 1 141 ? 9.857 25.642 -4.388 1.00 34.85 141 TYR B O 1
ATOM 2712 N N . SER B 1 142 ? 8.893 27.248 -5.635 1.00 32.29 142 SER B N 1
ATOM 2713 C CA . SER B 1 142 ? 7.660 26.497 -5.832 1.00 33.26 142 SER B CA 1
ATOM 2714 C C . SER B 1 142 ? 7.579 25.844 -7.207 1.00 34.31 142 SER B C 1
ATOM 2715 O O . SER B 1 142 ? 8.155 26.346 -8.173 1.00 34.51 142 SER B O 1
ATOM 2718 N N . ASP B 1 143 ? 6.852 24.728 -7.268 1.00 45.10 143 ASP B N 1
ATOM 2719 C CA . ASP B 1 143 ? 6.625 23.949 -8.488 1.00 46.31 143 ASP B CA 1
ATOM 2720 C C . ASP B 1 143 ? 6.527 22.461 -8.167 1.00 46.32 143 ASP B C 1
ATOM 2721 O O . ASP B 1 143 ? 5.446 21.948 -7.871 1.00 48.23 143 ASP B O 1
ATOM 2723 N N . LEU B 1 158 ? 9.510 33.585 -6.898 1.00 36.33 158 LEU B N 1
ATOM 2724 C CA . LEU B 1 158 ? 10.691 33.920 -7.682 1.00 35.74 158 LEU B CA 1
ATOM 2725 C C . LEU B 1 158 ? 10.371 33.904 -9.173 1.00 35.12 158 LEU B C 1
ATOM 2726 O O . LEU B 1 158 ? 9.531 33.132 -9.632 1.00 34.74 158 LEU B O 1
ATOM 2728 N N . SER B 1 159 ? 11.047 34.766 -9.922 1.00 31.29 159 SER B N 1
ATOM 2729 C CA . SER B 1 159 ? 10.850 34.858 -11.363 1.00 30.43 159 SER B CA 1
ATOM 2730 C C . SER B 1 159 ? 12.105 35.459 -11.963 1.00 29.19 159 SER B C 1
ATOM 2731 O O . SER B 1 159 ? 12.924 36.034 -11.245 1.00 29.05 159 SER B O 1
ATOM 2734 N N . LYS B 1 160 ? 12.262 35.331 -13.275 1.00 27.74 160 LYS B N 1
ATOM 2735 C CA . LYS B 1 160 ? 13.433 35.891 -13.929 1.00 26.92 160 LYS B CA 1
ATOM 2736 C C . LYS B 1 160 ? 13.400 37.409 -13.767 1.00 26.95 160 LYS B C 1
ATOM 2737 O O . LYS B 1 160 ? 14.437 38.050 -13.595 1.00 26.13 160 LYS B O 1
ATOM 2743 N N . ALA B 1 161 ? 12.196 37.974 -13.804 1.00 26.10 161 ALA B N 1
ATOM 2744 C CA . ALA B 1 161 ? 12.018 39.415 -13.664 1.00 24.86 161 ALA B CA 1
ATOM 2745 C C . ALA B 1 161 ? 12.538 39.913 -12.319 1.00 23.84 161 ALA B C 1
ATOM 2746 O O . ALA B 1 161 ? 13.133 40.985 -12.233 1.00 23.16 161 ALA B O 1
ATOM 2748 N N . TYR B 1 162 ? 12.306 39.137 -11.267 1.00 23.86 162 TYR B N 1
ATOM 2749 C CA . TYR B 1 162 ? 12.773 39.526 -9.944 1.00 23.50 162 TYR B CA 1
ATOM 2750 C C . TYR B 1 162 ? 14.294 39.626 -9.919 1.00 22.98 162 TYR B C 1
ATOM 2751 O O . TYR B 1 162 ? 14.857 40.635 -9.491 1.00 22.92 162 TYR B O 1
ATOM 2760 N N . PHE B 1 163 ? 14.958 38.573 -10.385 1.00 22.35 163 PHE B N 1
ATOM 2761 C CA . PHE B 1 163 ? 16.413 38.547 -10.398 1.00 21.99 163 PHE B CA 1
ATOM 2762 C C . PHE B 1 163 ? 17.026 39.551 -11.366 1.00 22.51 163 PHE B C 1
ATOM 2763 O O . PHE B 1 163 ? 18.191 39.924 -11.225 1.00 22.87 163 PHE B O 1
ATOM 2771 N N . LEU B 1 164 ? 16.236 39.994 -12.339 1.00 27.33 164 LEU B N 1
ATOM 2772 C CA . LEU B 1 164 ? 16.699 40.972 -13.318 1.00 28.21 164 LEU B CA 1
ATOM 2773 C C . LEU B 1 164 ? 16.406 42.404 -12.874 1.00 28.12 164 LEU B C 1
ATOM 2774 O O . LEU B 1 164 ? 16.858 43.355 -13.507 1.00 29.68 164 LEU B O 1
ATOM 2779 N N . SER B 1 165 ? 15.656 42.559 -11.787 1.00 24.74 165 SER B N 1
ATOM 2780 C CA . SER B 1 165 ? 15.308 43.892 -11.302 1.00 24.88 165 SER B CA 1
ATOM 2781 C C . SER B 1 165 ? 16.528 44.688 -10.851 1.00 26.12 165 SER B C 1
ATOM 2782 O O . SER B 1 165 ? 17.518 44.125 -10.380 1.00 23.83 165 SER B O 1
ATOM 2785 N N . GLU B 1 166 ? 16.452 46.007 -11.006 1.00 25.13 166 GLU B N 1
ATOM 2786 C CA . GLU B 1 166 ? 17.545 46.883 -10.612 1.00 26.11 166 GLU B CA 1
ATOM 2787 C C . GLU B 1 166 ? 17.790 46.810 -9.106 1.00 25.63 166 GLU B C 1
ATOM 2788 O O . GLU B 1 166 ? 18.929 46.917 -8.653 1.00 25.36 166 GLU B O 1
ATOM 2794 N N . GLN B 1 167 ? 16.722 46.627 -8.334 1.00 24.50 167 GLN B N 1
ATOM 2795 C CA . GLN B 1 167 ? 16.847 46.542 -6.883 1.00 24.13 167 GLN B CA 1
ATOM 2796 C C . GLN B 1 167 ? 17.673 45.330 -6.464 1.00 21.93 167 GLN B C 1
ATOM 2797 O O . GLN B 1 167 ? 18.580 45.445 -5.639 1.00 21.19 167 GLN B O 1
ATOM 2803 N N . TYR B 1 168 ? 17.358 44.167 -7.025 1.00 21.45 168 TYR B N 1
ATOM 2804 C CA . TYR B 1 168 ? 18.096 42.958 -6.675 1.00 19.52 168 TYR B CA 1
ATOM 2805 C C . TYR B 1 168 ? 19.554 43.103 -7.106 1.00 19.73 168 TYR B C 1
ATOM 2806 O O . TYR B 1 168 ? 20.469 42.746 -6.366 1.00 19.50 168 TYR B O 1
ATOM 2815 N N . LYS B 1 169 ? 19.769 43.646 -8.299 1.00 20.20 169 LYS B N 1
ATOM 2816 C CA . LYS B 1 169 ? 21.124 43.821 -8.808 1.00 21.02 169 LYS B CA 1
ATOM 2817 C C . LYS B 1 169 ? 21.935 44.745 -7.908 1.00 20.27 169 LYS B C 1
ATOM 2818 O O . LYS B 1 169 ? 23.104 44.483 -7.623 1.00 19.19 169 LYS B O 1
ATOM 2824 N N . ALA B 1 170 ? 21.313 45.828 -7.456 1.00 20.85 170 ALA B N 1
ATOM 2825 C CA . ALA B 1 170 ? 22.000 46.784 -6.596 1.00 20.82 170 ALA B CA 1
ATOM 2826 C C . ALA B 1 170 ? 22.358 46.183 -5.246 1.00 21.07 170 ALA B C 1
ATOM 2827 O O . ALA B 1 170 ? 23.441 46.432 -4.718 1.00 20.48 170 ALA B O 1
ATOM 2829 N N . GLU B 1 171 ? 21.444 45.399 -4.683 1.00 18.79 171 GLU B N 1
ATOM 2830 C CA . GLU B 1 171 ? 21.691 44.779 -3.390 1.00 19.61 171 GLU B CA 1
ATOM 2831 C C . GLU B 1 171 ? 22.836 43.779 -3.475 1.00 17.27 171 GLU B C 1
ATOM 2832 O O . GLU B 1 171 ? 23.677 43.721 -2.579 1.00 16.93 171 GLU B O 1
ATOM 2838 N N . LEU B 1 172 ? 22.884 42.998 -4.548 1.00 20.18 172 LEU B N 1
ATOM 2839 C CA . LEU B 1 172 ? 23.972 42.036 -4.691 1.00 19.40 172 LEU B CA 1
ATOM 2840 C C . LEU B 1 172 ? 25.285 42.775 -4.899 1.00 20.23 172 LEU B C 1
ATOM 2841 O O . LEU B 1 172 ? 26.313 42.408 -4.326 1.00 18.51 172 LEU B O 1
ATOM 2846 N N . SER B 1 173 ? 25.249 43.828 -5.710 1.00 18.25 173 SER B N 1
ATOM 2847 C CA . SER B 1 173 ? 26.447 44.612 -5.972 1.00 18.03 173 SER B CA 1
ATOM 2848 C C . SER B 1 173 ? 27.007 45.179 -4.671 1.00 18.00 173 SER B C 1
ATOM 2849 O O . SER B 1 173 ? 28.222 45.200 -4.466 1.00 16.93 173 SER B O 1
ATOM 2852 N N . ASN B 1 174 ? 26.121 45.634 -3.791 1.00 22.07 174 ASN B N 1
ATOM 2853 C CA . ASN B 1 174 ? 26.548 46.185 -2.509 1.00 24.73 174 ASN B CA 1
ATOM 2854 C C . ASN B 1 174 ? 27.241 45.129 -1.654 1.00 23.96 174 ASN B C 1
ATOM 2855 O O . ASN B 1 174 ? 27.998 45.460 -0.740 1.00 25.56 174 ASN B O 1
ATOM 2860 N N . SER B 1 175 ? 26.974 43.861 -1.949 1.00 19.99 175 SER B N 1
ATOM 2861 C CA . SER B 1 175 ? 27.573 42.755 -1.210 1.00 20.16 175 SER B CA 1
ATOM 2862 C C . SER B 1 175 ? 28.832 42.222 -1.885 1.00 19.03 175 SER B C 1
ATOM 2863 O O . SER B 1 175 ? 29.518 41.362 -1.333 1.00 20.83 175 SER B O 1
ATOM 2866 N N . GLY B 1 176 ? 29.125 42.726 -3.082 1.00 17.86 176 GLY B N 1
ATOM 2867 C CA . GLY B 1 176 ? 30.311 42.294 -3.806 1.00 19.08 176 GLY B CA 1
ATOM 2868 C C . GLY B 1 176 ? 30.027 41.448 -5.036 1.00 17.76 176 GLY B C 1
ATOM 2869 O O . GLY B 1 176 ? 30.941 41.087 -5.782 1.00 19.66 176 GLY B O 1
ATOM 2870 N N . PHE B 1 177 ? 28.761 41.125 -5.256 1.00 18.04 177 PHE B N 1
ATOM 2871 C CA . PHE B 1 177 ? 28.389 40.309 -6.409 1.00 17.96 177 PHE B CA 1
ATOM 2872 C C . PHE B 1 177 ? 27.827 41.131 -7.571 1.00 19.18 177 PHE B C 1
ATOM 2873 O O . PHE B 1 177 ? 26.793 41.792 -7.448 1.00 20.08 177 PHE B O 1
ATOM 2881 N N . ARG B 1 178 ? 28.522 41.078 -8.705 1.00 16.74 178 ARG B N 1
ATOM 2882 C CA . ARG B 1 178 ? 28.116 41.801 -9.906 1.00 17.69 178 ARG B CA 1
ATOM 2883 C C . ARG B 1 178 ? 27.449 40.830 -10.882 1.00 16.39 178 ARG B C 1
ATOM 2884 O O . ARG B 1 178 ? 28.121 40.005 -11.498 1.00 16.11 178 ARG B O 1
ATOM 2892 N N . ILE B 1 179 ? 26.131 40.931 -11.023 1.00 16.63 179 ILE B N 1
ATOM 2893 C CA . ILE B 1 179 ? 25.395 40.051 -11.925 1.00 16.77 179 ILE B CA 1
ATOM 2894 C C . ILE B 1 179 ? 25.714 40.329 -13.395 1.00 17.42 179 ILE B C 1
ATOM 2895 O O . ILE B 1 179 ? 25.587 41.464 -13.861 1.00 17.54 179 ILE B O 1
ATOM 2900 N N . ASP B 1 180 ? 26.136 39.293 -14.118 1.00 1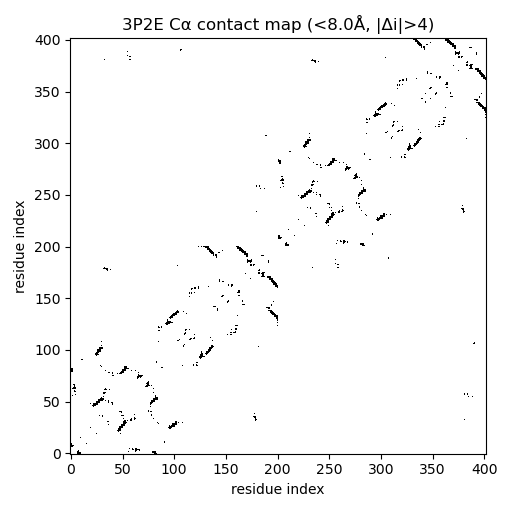5.10 180 ASP B N 1
ATOM 2901 C CA . ASP B 1 180 ? 26.428 39.433 -15.541 1.00 15.98 180 ASP B CA 1
ATOM 2902 C C . ASP B 1 180 ? 25.362 38.733 -16.377 1.00 16.28 180 ASP B C 1
ATOM 2903 O O . ASP B 1 180 ? 25.186 39.040 -17.559 1.00 16.73 180 ASP B O 1
ATOM 2908 N N . ASP B 1 181 ? 24.652 37.789 -15.765 1.00 16.43 181 ASP B N 1
ATOM 2909 C CA . ASP B 1 181 ? 23.611 37.063 -16.479 1.00 16.96 181 ASP B CA 1
ATOM 2910 C C . ASP B 1 181 ? 22.577 36.417 -15.564 1.00 17.53 181 ASP B C 1
ATOM 2911 O O . ASP B 1 181 ? 22.886 36.008 -14.446 1.00 15.30 181 ASP B O 1
ATOM 2916 N N . VAL B 1 182 ? 21.345 36.339 -16.059 1.00 16.49 182 VAL B N 1
ATOM 2917 C CA . VAL B 1 182 ? 20.241 35.703 -15.343 1.00 15.96 182 VAL B CA 1
ATOM 2918 C C . VAL B 1 182 ? 19.576 34.794 -16.373 1.00 15.77 182 VAL B C 1
ATOM 2919 O O . VAL B 1 182 ? 19.121 35.260 -17.418 1.00 18.10 182 VAL B O 1
ATOM 2923 N N . LYS B 1 183 ? 19.534 33.496 -16.088 1.00 16.73 183 LYS B N 1
ATOM 2924 C CA . LYS B 1 183 ? 18.945 32.542 -17.022 1.00 16.61 183 LYS B CA 1
ATOM 2925 C C . LYS B 1 183 ? 17.957 31.610 -16.341 1.00 17.72 183 LYS B C 1
ATOM 2926 O O . LYS B 1 183 ? 18.210 31.131 -15.240 1.00 14.63 183 LYS B O 1
ATOM 2932 N N . GLU B 1 184 ? 16.824 31.367 -16.995 1.00 18.60 184 GLU B N 1
ATOM 2933 C CA . GLU B 1 184 ? 15.826 30.457 -16.446 1.00 20.25 184 GLU B CA 1
ATOM 2934 C C . GLU B 1 184 ? 16.131 29.083 -17.039 1.00 20.78 184 GLU B C 1
ATOM 2935 O O . GLU B 1 184 ? 16.176 28.919 -18.261 1.00 22.29 184 GLU B O 1
ATOM 2941 N N . LEU B 1 185 ? 16.358 28.107 -16.165 1.00 16.98 185 LEU B N 1
ATOM 2942 C CA . LEU B 1 185 ? 16.693 26.746 -16.574 1.00 17.81 185 LEU B CA 1
ATOM 2943 C C . LEU B 1 185 ? 15.536 25.782 -16.329 1.00 16.56 185 LEU B C 1
ATOM 2944 O O . LEU B 1 185 ? 14.640 26.074 -15.537 1.00 17.31 185 LEU B O 1
ATOM 2949 N N . ASP B 1 186 ? 15.560 24.631 -17.002 1.00 15.94 186 ASP B N 1
ATOM 2950 C CA . ASP B 1 186 ? 14.489 23.651 -16.852 1.00 15.50 186 ASP B CA 1
ATOM 2951 C C . ASP B 1 186 ? 14.907 22.362 -16.150 1.00 15.94 186 ASP B C 1
ATOM 2952 O O . ASP B 1 186 ? 16.067 22.187 -15.775 1.00 14.31 186 ASP B O 1
ATOM 2957 N N . ASN B 1 187 ? 13.948 21.461 -15.963 1.00 16.83 187 ASN B N 1
ATOM 2958 C CA . ASN B 1 187 ? 14.230 20.190 -15.306 1.00 15.96 187 ASN B CA 1
ATOM 2959 C C . ASN B 1 187 ? 15.335 19.420 -16.016 1.00 16.91 187 ASN B C 1
ATOM 2960 O O . ASN B 1 187 ? 16.198 18.841 -15.368 1.00 15.91 187 ASN B O 1
ATOM 2965 N N . GLU B 1 188 ? 15.307 19.411 -17.346 1.00 18.39 188 GLU B N 1
ATOM 2966 C CA . GLU B 1 188 ? 16.312 18.683 -18.114 1.00 20.19 188 GLU B CA 1
ATOM 2967 C C . GLU B 1 188 ? 17.719 19.103 -17.720 1.00 20.12 188 GLU B C 1
ATOM 2968 O O . GLU B 1 188 ? 18.613 18.264 -17.574 1.00 20.87 188 GLU B O 1
ATOM 2974 N N . TYR B 1 189 ? 17.912 20.405 -17.545 1.00 20.61 189 TYR B N 1
ATOM 2975 C CA . TYR B 1 189 ? 19.212 20.938 -17.164 1.00 20.81 189 TYR B CA 1
ATOM 2976 C C . TYR B 1 189 ? 19.659 20.437 -15.788 1.00 20.51 189 TYR B C 1
ATOM 2977 O O . TYR B 1 189 ? 20.846 20.205 -15.550 1.00 20.36 189 TYR B O 1
ATOM 2986 N N . VAL B 1 190 ? 18.702 20.282 -14.882 1.00 15.45 190 VAL B N 1
ATOM 2987 C CA . VAL B 1 190 ? 19.014 19.841 -13.530 1.00 15.26 190 VAL B CA 1
ATOM 2988 C C . VAL B 1 190 ? 19.332 18.351 -13.441 1.00 16.40 190 VAL B C 1
ATOM 2989 O O . VAL B 1 190 ? 19.980 17.906 -12.491 1.00 15.97 190 VAL B O 1
ATOM 2993 N N . LYS B 1 191 ? 18.907 17.589 -14.445 1.00 18.25 191 LYS B N 1
ATOM 2994 C CA . LYS B 1 191 ? 19.148 16.150 -14.465 1.00 21.22 191 LYS B CA 1
ATOM 2995 C C . LYS B 1 191 ? 20.626 15.775 -14.494 1.00 22.21 191 LYS B C 1
ATOM 2996 O O . LYS B 1 191 ? 20.982 14.620 -14.233 1.00 23.62 191 LYS B O 1
ATOM 3002 N N . GLN B 1 192 ? 21.486 16.746 -14.790 1.00 22.84 192 GLN B N 1
ATOM 3003 C CA . GLN B 1 192 ? 22.924 16.497 -14.849 1.00 24.81 192 GLN B CA 1
ATOM 3004 C C . GLN B 1 192 ? 23.580 16.449 -13.471 1.00 24.45 192 GLN B C 1
ATOM 3005 O O . GLN B 1 192 ? 24.700 15.954 -13.330 1.00 24.13 192 GLN B O 1
ATOM 3011 N N . PHE B 1 193 ? 22.888 16.967 -12.458 1.00 18.38 193 PHE B N 1
ATOM 3012 C CA . PHE B 1 193 ? 23.423 16.975 -11.098 1.00 18.26 193 PHE B CA 1
ATOM 3013 C C . PHE B 1 193 ? 23.188 15.628 -10.427 1.00 18.13 193 PHE B C 1
ATOM 3014 O O . PHE B 1 193 ? 22.163 14.990 -10.652 1.00 19.88 193 PHE B O 1
ATOM 3022 N N . ASN B 1 194 ? 24.134 15.207 -9.590 1.00 18.93 194 ASN B N 1
ATOM 3023 C CA . ASN B 1 194 ? 24.049 13.908 -8.925 1.00 17.52 194 ASN B CA 1
ATOM 3024 C C . ASN B 1 194 ? 23.494 13.842 -7.503 1.00 17.87 194 ASN B C 1
ATOM 3025 O O . ASN B 1 194 ? 23.239 12.742 -7.005 1.00 16.26 194 ASN B O 1
ATOM 3030 N N . SER B 1 195 ? 23.307 14.974 -6.833 1.00 15.36 195 SER B N 1
ATOM 3031 C CA . SER B 1 195 ? 22.781 14.895 -5.471 1.00 14.83 195 SER B CA 1
ATOM 3032 C C . SER B 1 195 ? 21.360 14.341 -5.500 1.00 14.50 195 SER B C 1
ATOM 3033 O O . SER B 1 195 ? 20.630 14.522 -6.476 1.00 14.05 195 SER B O 1
ATOM 3036 N N . LEU B 1 196 ? 20.978 13.645 -4.436 1.00 13.60 196 LEU B N 1
ATOM 3037 C CA . LEU B 1 196 ? 19.648 13.055 -4.355 1.00 14.88 196 LEU B CA 1
ATOM 3038 C C . LEU B 1 196 ? 18.593 14.156 -4.463 1.00 12.15 196 LEU B C 1
ATOM 3039 O O . LEU B 1 196 ? 17.555 13.976 -5.092 1.00 12.28 196 LEU B O 1
ATOM 3044 N N . TRP B 1 197 ? 18.881 15.289 -3.832 1.00 13.38 197 TRP B N 1
ATOM 3045 C CA . TRP B 1 197 ? 18.001 16.454 -3.826 1.00 12.73 197 TRP B CA 1
ATOM 3046 C C . TRP B 1 197 ? 17.810 16.992 -5.243 1.00 13.14 197 TRP B C 1
ATOM 3047 O O . TRP B 1 197 ? 16.683 17.238 -5.677 1.00 13.17 197 TRP B O 1
ATOM 3058 N N . ALA B 1 198 ? 18.909 17.173 -5.968 1.00 12.99 198 ALA B N 1
ATOM 3059 C CA . ALA B 1 198 ? 18.811 17.686 -7.331 1.00 13.08 198 ALA B CA 1
ATOM 3060 C C . ALA B 1 198 ? 18.016 16.742 -8.226 1.00 12.56 198 ALA B C 1
ATOM 3061 O O . ALA B 1 198 ? 17.244 17.187 -9.079 1.00 13.42 198 ALA B O 1
ATOM 3063 N N . LYS B 1 199 ? 18.211 15.442 -8.046 1.00 14.12 199 LYS B N 1
ATOM 3064 C CA . LYS B 1 199 ? 17.490 14.462 -8.849 1.00 15.39 199 LYS B CA 1
ATOM 3065 C C . LYS B 1 199 ? 15.998 14.548 -8.547 1.00 14.51 199 LYS B C 1
ATOM 3066 O O . LYS B 1 199 ? 15.175 14.480 -9.457 1.00 14.76 199 LYS B O 1
ATOM 3072 N N . ARG B 1 200 ? 15.647 14.712 -7.273 1.00 13.78 200 ARG B N 1
ATOM 3073 C CA . ARG B 1 200 ? 14.239 14.831 -6.905 1.00 14.19 200 ARG B CA 1
ATOM 3074 C C . ARG B 1 200 ? 13.621 16.046 -7.585 1.00 14.89 200 ARG B C 1
ATOM 3075 O O . ARG B 1 200 ? 12.512 15.972 -8.114 1.00 14.44 200 ARG B O 1
ATOM 3083 N N . LEU B 1 201 ? 14.337 17.167 -7.566 1.00 13.93 201 LEU B N 1
ATOM 3084 C CA . LEU B 1 201 ? 13.829 18.389 -8.186 1.00 13.75 201 LEU B CA 1
ATOM 3085 C C . LEU B 1 201 ? 13.699 18.226 -9.696 1.00 14.51 201 LEU B C 1
ATOM 3086 O O . LEU B 1 201 ? 12.728 18.678 -10.300 1.00 16.10 201 LEU B O 1
ATOM 3091 N N . ALA B 1 202 ? 14.689 17.577 -10.295 1.00 13.62 202 ALA B N 1
ATOM 3092 C CA . ALA B 1 202 ? 14.704 17.359 -11.735 1.00 14.82 202 ALA B CA 1
ATOM 3093 C C . ALA B 1 202 ? 13.650 16.366 -12.212 1.00 15.57 202 ALA B C 1
ATOM 3094 O O . ALA B 1 202 ? 13.018 16.574 -13.251 1.00 15.23 202 ALA B O 1
ATOM 3096 N N . PHE B 1 203 ? 13.451 15.295 -11.450 1.00 14.21 203 PHE B N 1
ATOM 3097 C CA . PHE B 1 203 ? 12.505 14.248 -11.833 1.00 15.15 203 PHE B CA 1
ATOM 3098 C C . PHE B 1 203 ? 11.040 14.467 -11.470 1.00 16.27 203 PHE B C 1
ATOM 3099 O O . PHE B 1 203 ? 10.171 13.781 -12.003 1.00 17.29 203 PHE B O 1
ATOM 3107 N N . GLY B 1 204 ? 10.765 15.401 -10.566 1.00 15.58 204 GLY B N 1
ATOM 3108 C CA . GLY B 1 204 ? 9.390 15.641 -10.160 1.00 16.46 204 GLY B CA 1
ATOM 3109 C C . GLY B 1 204 ? 8.573 16.501 -11.108 1.00 17.52 204 GLY B C 1
ATOM 3110 O O . GLY B 1 204 ? 8.729 16.425 -12.327 1.00 17.83 204 GLY B O 1
ATOM 3111 N N . ARG B 1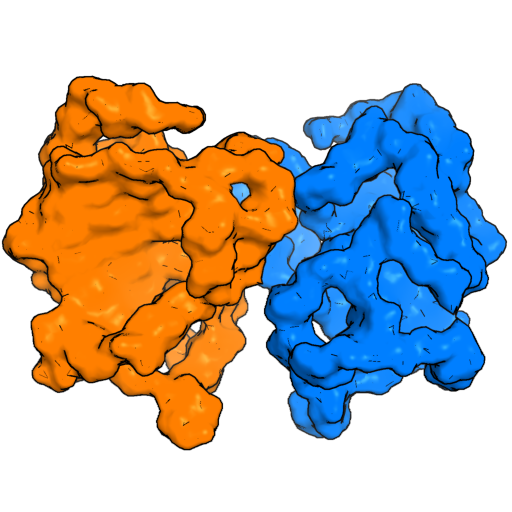 205 ? 7.688 17.317 -10.541 1.00 19.24 205 ARG B N 1
ATOM 3112 C CA . ARG B 1 205 ? 6.849 18.199 -11.343 1.00 19.16 205 ARG B CA 1
ATOM 3113 C C . ARG B 1 205 ? 7.723 19.192 -12.094 1.00 18.49 205 ARG B C 1
ATOM 3114 O O . ARG B 1 205 ? 8.853 19.474 -11.684 1.00 19.80 205 ARG B O 1
ATOM 3122 N N . LYS B 1 206 ? 7.203 19.722 -13.198 1.00 16.39 206 LYS B N 1
ATOM 3123 C CA . LYS B 1 206 ? 7.936 20.723 -13.964 1.00 17.47 206 LYS B CA 1
ATOM 3124 C C . LYS B 1 206 ? 8.161 21.890 -13.005 1.00 17.80 206 LYS B C 1
ATOM 3125 O O . LYS B 1 206 ? 7.225 22.332 -12.333 1.00 17.97 206 LYS B O 1
ATOM 3131 N N . ARG B 1 207 ? 9.399 22.378 -12.941 1.00 19.10 207 ARG B N 1
ATOM 3132 C CA . ARG B 1 207 ? 9.759 23.473 -12.043 1.00 19.59 207 ARG B CA 1
ATOM 3133 C C . ARG B 1 207 ? 10.646 24.499 -12.743 1.00 18.39 207 ARG B C 1
ATOM 3134 O O . ARG B 1 207 ? 11.388 24.165 -13.662 1.00 18.20 207 ARG B O 1
ATOM 3142 N N . SER B 1 208 ? 10.577 25.747 -12.293 1.00 19.51 208 SER B N 1
ATOM 3143 C CA . SER B 1 208 ? 11.409 26.796 -12.865 1.00 19.48 208 SER B CA 1
ATOM 3144 C C . SER B 1 208 ? 12.644 26.942 -11.985 1.00 18.33 208 SER B C 1
ATOM 3145 O O . SER B 1 208 ? 12.529 27.001 -10.761 1.00 17.36 208 SER B O 1
ATOM 3148 N N . PHE B 1 209 ? 13.815 26.979 -12.616 1.00 17.94 209 PHE B N 1
ATOM 3149 C CA . PHE B 1 209 ? 15.084 27.147 -11.914 1.00 19.15 209 PHE B CA 1
ATOM 3150 C C . PHE B 1 209 ? 15.703 28.427 -12.460 1.00 18.18 209 PHE B C 1
ATOM 3151 O O . PHE B 1 209 ? 15.587 28.724 -13.651 1.00 21.47 209 PHE B O 1
ATOM 3159 N N . PHE B 1 210 ? 16.355 29.191 -11.595 1.00 15.18 210 PHE B N 1
ATOM 3160 C CA . PHE B 1 210 ? 16.965 30.441 -12.017 1.00 17.79 210 PHE B CA 1
ATOM 3161 C C . PHE B 1 210 ? 18.430 30.504 -11.639 1.00 17.14 210 PHE B C 1
ATOM 3162 O O . PHE B 1 210 ? 18.795 30.227 -10.497 1.00 19.06 210 PHE B O 1
ATOM 3170 N N . ARG B 1 211 ? 19.272 30.858 -12.602 1.00 17.11 211 ARG B N 1
ATOM 3171 C CA . ARG B 1 211 ? 20.691 30.986 -12.320 1.00 17.21 211 ARG B CA 1
ATOM 3172 C C . ARG B 1 211 ? 21.106 32.433 -12.457 1.00 16.86 211 ARG B C 1
ATOM 3173 O O . ARG B 1 211 ? 20.937 33.040 -13.516 1.00 17.19 2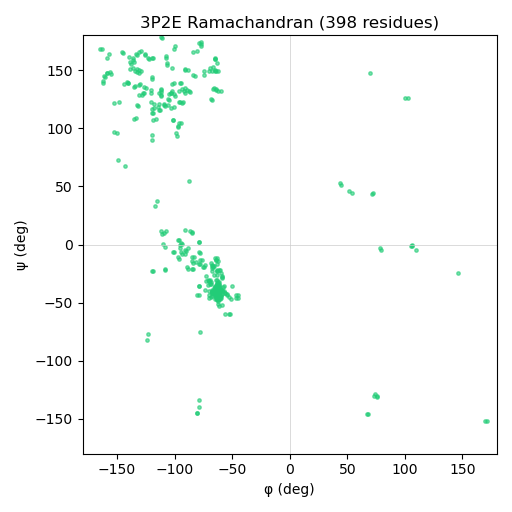11 ARG B O 1
ATOM 3181 N N . VAL B 1 212 ? 21.622 32.987 -11.368 1.00 15.29 212 VAL B N 1
ATOM 3182 C CA . VAL B 1 212 ? 22.123 34.351 -11.362 1.00 15.11 212 VAL B CA 1
ATOM 3183 C C . VAL B 1 212 ? 23.628 34.139 -11.266 1.00 14.55 212 VAL B C 1
ATOM 3184 O O . VAL B 1 212 ? 24.117 33.534 -10.312 1.00 13.67 212 VAL B O 1
ATOM 3188 N N . SER B 1 213 ? 24.361 34.606 -12.270 1.00 13.03 213 SER B N 1
ATOM 3189 C CA . SER B 1 213 ? 25.805 34.433 -12.274 1.00 13.47 213 SER B CA 1
ATOM 3190 C C . SER B 1 213 ? 26.507 35.733 -12.616 1.00 12.63 213 SER B C 1
ATOM 3191 O O . SER B 1 213 ? 25.895 36.662 -13.147 1.00 13.44 213 SER B O 1
ATOM 3194 N N . GLY B 1 214 ? 27.796 35.790 -12.314 1.00 14.37 214 GLY B N 1
ATOM 3195 C CA . GLY B 1 214 ? 28.557 36.990 -12.599 1.00 15.32 214 GLY B CA 1
ATOM 3196 C C . GLY B 1 214 ? 29.930 36.905 -11.980 1.00 15.93 214 GLY B C 1
ATOM 3197 O O . GLY B 1 214 ? 30.467 35.813 -11.800 1.00 16.38 214 GLY B O 1
ATOM 3198 N N . HIS B 1 215 ? 30.504 38.057 -11.652 1.00 16.74 215 HIS B N 1
ATOM 3199 C CA . HIS B 1 215 ? 31.825 38.091 -11.045 1.00 17.82 215 HIS B CA 1
ATOM 3200 C C . HIS B 1 215 ? 31.768 38.815 -9.711 1.00 18.77 215 HIS B C 1
ATOM 3201 O O . HIS B 1 215 ? 30.840 39.578 -9.453 1.00 17.18 215 HIS B O 1
ATOM 3208 N N . VAL B 1 216 ? 32.766 38.579 -8.866 1.00 21.06 216 VAL B N 1
ATOM 3209 C CA . VAL B 1 216 ? 32.803 39.206 -7.554 1.00 23.34 216 VAL B CA 1
ATOM 3210 C C . VAL B 1 216 ? 33.674 40.464 -7.549 1.00 24.75 216 VAL B C 1
ATOM 3211 O O . VAL B 1 216 ? 34.702 40.479 -8.257 1.00 26.01 216 VAL B O 1
#